Protein AF-0000000074981769 (afdb_homodimer)

pLDDT: mean 82.89, std 13.45, range [41.12, 97.31]

Radius of gyration: 30.4 Å; Cα contacts (8 Å, |Δi|>4): 456; chains: 2; bounding box: 85×114×93 Å

Structure (mmCIF, N/CA/C/O backbone):
data_AF-0000000074981769-model_v1
#
loop_
_entity.id
_entity.type
_entity.pdbx_description
1 polymer 'Uncharacterized protein'
#
loop_
_atom_site.group_PDB
_atom_site.id
_atom_site.type_symbol
_atom_site.label_atom_id
_atom_site.label_alt_id
_atom_site.label_comp_id
_atom_site.label_asym_id
_atom_site.label_entity_id
_atom_site.label_seq_id
_atom_site.pdbx_PDB_ins_code
_atom_site.Cartn_x
_atom_site.Cartn_y
_atom_site.Cartn_z
_atom_site.occupancy
_atom_site.B_iso_or_equiv
_atom_site.auth_seq_id
_atom_site.auth_comp_id
_atom_site.auth_asym_id
_atom_site.auth_atom_id
_atom_site.pdbx_PDB_model_num
ATOM 1 N N . MET A 1 1 ? 14.727 81.5 -10.477 1 41.56 1 MET A N 1
ATOM 2 C CA . MET A 1 1 ? 14.164 81.188 -9.156 1 41.56 1 MET A CA 1
ATOM 3 C C . MET A 1 1 ? 13.336 79.938 -9.188 1 41.56 1 MET A C 1
ATOM 5 O O . MET A 1 1 ? 12.242 79.875 -9.758 1 41.56 1 MET A O 1
ATOM 9 N N . ARG A 1 2 ? 13.992 78.688 -9.375 1 53.47 2 ARG A N 1
ATOM 10 C CA . ARG A 1 2 ? 13.453 77.375 -9.469 1 53.47 2 ARG A CA 1
ATOM 11 C C . ARG A 1 2 ? 12.758 76.938 -8.18 1 53.47 2 ARG A C 1
ATOM 13 O O . ARG A 1 2 ? 13.336 77.062 -7.094 1 53.47 2 ARG A O 1
ATOM 20 N N . SER A 1 3 ? 11.406 77.125 -8.102 1 52.72 3 SER A N 1
ATOM 21 C CA . SER A 1 3 ? 10.555 76.688 -7 1 52.72 3 SER A CA 1
ATOM 22 C C . SER A 1 3 ? 10.742 75.188 -6.707 1 52.72 3 SER A C 1
ATOM 24 O O . SER A 1 3 ? 10.703 74.375 -7.621 1 52.72 3 SER A O 1
ATOM 26 N N . PHE A 1 4 ? 11.523 74.875 -5.695 1 59.75 4 PHE A N 1
ATOM 27 C CA . PHE A 1 4 ? 11.742 73.5 -5.207 1 59.75 4 PHE A CA 1
ATOM 28 C C . PHE A 1 4 ? 10.414 72.875 -4.832 1 59.75 4 PHE A C 1
ATOM 30 O O . PHE A 1 4 ? 9.531 73.5 -4.277 1 59.75 4 PHE A O 1
ATOM 37 N N . PRO A 1 5 ? 10.016 71.75 -5.512 1 61.09 5 PRO A N 1
ATOM 38 C CA . PRO A 1 5 ? 8.75 71.062 -5.215 1 61.09 5 PRO A CA 1
ATOM 39 C C . PRO A 1 5 ? 8.586 70.75 -3.734 1 61.09 5 PRO A C 1
ATOM 41 O O . PRO A 1 5 ? 9.586 70.562 -3.029 1 61.09 5 PRO A O 1
ATOM 44 N N . THR A 1 6 ? 7.449 71.188 -3.059 1 62.38 6 THR A N 1
ATOM 45 C CA . THR A 1 6 ? 7.055 70.938 -1.675 1 62.38 6 THR A CA 1
ATOM 46 C C . THR A 1 6 ? 7.031 69.438 -1.379 1 62.38 6 THR A C 1
ATOM 48 O O . THR A 1 6 ? 6.547 68.625 -2.191 1 62.38 6 THR A O 1
ATOM 51 N N . PRO A 1 7 ? 7.82 68.938 -0.42 1 60.72 7 PRO A N 1
ATOM 52 C CA . PRO A 1 7 ? 7.848 67.5 -0.085 1 60.72 7 PRO A CA 1
ATOM 53 C C . PRO A 1 7 ? 6.461 66.938 0.215 1 60.72 7 PRO A C 1
ATOM 55 O O . PRO A 1 7 ? 5.629 67.625 0.818 1 60.72 7 PRO A O 1
ATOM 58 N N . MET A 1 8 ? 5.91 66.062 -0.538 1 59.25 8 MET A N 1
ATOM 59 C CA . MET A 1 8 ? 4.648 65.312 -0.305 1 59.25 8 MET A CA 1
ATOM 60 C C . MET A 1 8 ? 4.59 64.75 1.109 1 59.25 8 MET A C 1
ATOM 62 O O . MET A 1 8 ? 5.52 64.062 1.545 1 59.25 8 MET A O 1
ATOM 66 N N . ARG A 1 9 ? 3.857 65.375 2.021 1 56.09 9 ARG A N 1
ATOM 67 C CA . ARG A 1 9 ? 3.66 64.875 3.381 1 56.09 9 ARG A CA 1
ATOM 68 C C . ARG A 1 9 ? 3.039 63.5 3.369 1 56.09 9 ARG A C 1
ATOM 70 O O . ARG A 1 9 ? 2.029 63.281 2.701 1 56.09 9 ARG A O 1
ATOM 77 N N . HIS A 1 10 ? 3.812 62.438 3.52 1 60.47 10 HIS A N 1
ATOM 78 C CA . HIS A 1 10 ? 3.254 61.094 3.719 1 60.47 10 HIS A CA 1
ATOM 79 C C . HIS A 1 10 ? 2.168 61.125 4.789 1 60.47 10 HIS A C 1
ATOM 81 O O . HIS A 1 10 ? 2.344 61.719 5.852 1 60.47 10 HIS A O 1
ATOM 87 N N . PRO A 1 11 ? 0.96 61.062 4.34 1 60.03 11 PRO A N 1
ATOM 88 C CA . PRO A 1 11 ? -0.071 61.062 5.379 1 60.03 11 PRO A CA 1
ATOM 89 C C . PRO A 1 11 ? 0.299 60.188 6.574 1 60.03 11 PRO A C 1
ATOM 91 O O . PRO A 1 11 ? 0.682 59.031 6.398 1 60.03 11 PRO A O 1
ATOM 94 N N . SER A 1 12 ? 0.817 60.688 7.578 1 60.38 12 SER A N 1
ATOM 95 C CA . SER A 1 12 ? 1.103 59.969 8.828 1 60.38 12 SER A CA 1
ATOM 96 C C . SER A 1 12 ? -0.134 59.25 9.352 1 60.38 12 SER A C 1
ATOM 98 O O . SER A 1 12 ? -1.17 59.875 9.586 1 60.38 12 SER A O 1
ATOM 100 N N . LEU A 1 13 ? -0.351 58.125 9.047 1 68.44 13 LEU A N 1
ATOM 101 C CA . LEU A 1 13 ? -1.435 57.344 9.633 1 68.44 13 LEU A CA 1
ATOM 102 C C . LEU A 1 13 ? -1.438 57.469 11.148 1 68.44 13 LEU A C 1
ATOM 104 O O . LEU A 1 13 ? -0.421 57.219 11.805 1 68.44 13 LEU A O 1
ATOM 108 N N . SER A 1 14 ? -2.322 58.25 11.594 1 72.44 14 SER A N 1
ATOM 109 C CA . SER A 1 14 ? -2.467 58.438 13.039 1 72.44 14 SER A CA 1
ATOM 110 C C . SER A 1 14 ? -2.551 57.062 13.742 1 72.44 14 SER A C 1
ATOM 112 O O . SER A 1 14 ? -2.93 56.062 13.133 1 72.44 14 SER A O 1
ATOM 114 N N . ILE A 1 15 ? -2.064 56.938 14.844 1 73.19 15 ILE A N 1
ATOM 115 C CA . ILE A 1 15 ? -2.057 55.75 15.695 1 73.19 15 ILE A CA 1
ATOM 116 C C . ILE A 1 15 ? -3.465 55.156 15.781 1 73.19 15 ILE A C 1
ATOM 118 O O . ILE A 1 15 ? -3.637 53.938 15.773 1 73.19 15 ILE A O 1
ATOM 122 N N . THR A 1 16 ? -4.363 56.062 15.695 1 76.06 16 THR A N 1
ATOM 123 C CA . THR A 1 16 ? -5.758 55.625 15.75 1 76.06 16 THR A CA 1
ATOM 124 C C . THR A 1 16 ? -6.164 54.938 14.453 1 76.06 16 THR A C 1
ATOM 126 O O . THR A 1 16 ? -6.871 53.906 14.484 1 76.06 16 THR A O 1
ATOM 129 N N . ASN A 1 17 ? -5.656 55.438 13.367 1 78.88 17 ASN A N 1
ATOM 130 C CA . ASN A 1 17 ? -5.98 54.812 12.086 1 78.88 17 ASN A CA 1
ATOM 131 C C . ASN A 1 17 ? -5.285 53.469 11.93 1 78.88 17 ASN A C 1
ATOM 133 O O . ASN A 1 17 ? -5.879 52.5 11.414 1 78.88 17 ASN A O 1
ATOM 137 N N . LEU A 1 18 ? -4.168 53.469 12.469 1 79.75 18 LEU A N 1
ATOM 138 C CA . LEU A 1 18 ? -3.414 52.219 12.422 1 79.75 18 LEU A CA 1
ATOM 139 C C . LEU A 1 18 ? -4.07 51.156 13.289 1 79.75 18 LEU A C 1
ATOM 141 O O . LEU A 1 18 ? -4.168 49.969 12.891 1 79.75 18 LEU A O 1
ATOM 145 N N . SER A 1 19 ? -4.562 51.656 14.438 1 77.31 19 SER A N 1
ATOM 146 C CA . SER A 1 19 ? -5.25 50.75 15.344 1 77.31 19 SER A CA 1
ATOM 147 C C . SER A 1 19 ? -6.543 50.219 14.727 1 77.31 19 SER A C 1
ATOM 149 O O . SER A 1 19 ? -6.863 49.031 14.852 1 77.31 19 SER A O 1
ATOM 151 N N . LEU A 1 20 ? -7.148 51.062 13.984 1 77.12 20 LEU A N 1
ATOM 152 C CA . LEU A 1 20 ? -8.406 50.688 13.359 1 77.12 20 LEU A CA 1
ATOM 153 C C . LEU A 1 20 ? -8.164 49.688 12.227 1 77.12 20 LEU A C 1
ATOM 155 O O . LEU A 1 20 ? -8.938 48.75 12.055 1 77.12 20 LEU A O 1
ATOM 159 N N . ILE A 1 21 ? -7.098 49.844 11.562 1 80.81 21 ILE A N 1
ATOM 160 C CA . ILE A 1 21 ? -6.738 48.938 10.484 1 80.81 21 ILE A CA 1
ATOM 161 C C . ILE A 1 21 ? -6.395 47.562 11.062 1 80.81 21 ILE A C 1
ATOM 163 O O . ILE A 1 21 ? -6.824 46.531 10.531 1 80.81 21 ILE A O 1
ATOM 167 N N . PHE A 1 22 ? -5.758 47.594 12.203 1 77.12 22 PHE A N 1
ATOM 168 C CA . PHE A 1 22 ? -5.363 46.344 12.828 1 77.12 22 PHE A CA 1
ATOM 169 C C . PHE A 1 22 ? -6.582 45.594 13.359 1 77.12 22 PHE A C 1
ATOM 171 O O . PHE A 1 22 ? -6.664 44.375 13.25 1 77.12 22 PHE A O 1
ATOM 178 N N . VAL A 1 23 ? -7.516 46.344 13.883 1 73.69 23 VAL A N 1
ATOM 179 C CA . VAL A 1 23 ? -8.734 45.75 14.398 1 73.69 23 VAL A CA 1
ATOM 180 C C . VAL A 1 23 ? -9.562 45.156 13.25 1 73.69 23 VAL A C 1
ATOM 182 O O . VAL A 1 23 ? -10.094 44.062 13.352 1 73.69 23 VAL A O 1
ATOM 185 N N . CYS A 1 24 ? -9.578 45.875 12.117 1 82.06 24 CYS A N 1
ATOM 186 C CA . CYS A 1 24 ? -10.32 45.406 10.953 1 82.06 24 CYS A CA 1
ATOM 187 C C . CYS A 1 24 ? -9.672 44.156 10.344 1 82.06 24 CYS A C 1
ATOM 189 O O . CYS A 1 24 ? -10.359 43.219 9.969 1 82.06 24 CYS A O 1
ATOM 191 N N . LEU A 1 25 ? -8.406 44.156 10.344 1 81.62 25 LEU A N 1
ATOM 192 C CA . LEU A 1 25 ? -7.676 43 9.82 1 81.62 25 LEU A CA 1
ATOM 193 C C . LEU A 1 25 ? -7.855 41.781 10.719 1 81.62 25 LEU A C 1
ATOM 195 O O . LEU A 1 25 ? -8.039 40.688 10.227 1 81.62 25 LEU A O 1
ATOM 199 N N . SER A 1 26 ? -7.871 42.062 12.031 1 77.88 26 SER A N 1
ATOM 200 C CA . SER A 1 26 ? -8.094 40.969 12.984 1 77.88 26 SER A CA 1
ATOM 201 C C . SER A 1 26 ? -9.508 40.438 12.875 1 77.88 26 SER A C 1
ATOM 203 O O . SER A 1 26 ? -9.719 39.219 12.938 1 77.88 26 SER A O 1
ATOM 205 N N . LEU A 1 27 ? -10.438 41.312 12.656 1 77.19 27 LEU A N 1
ATOM 206 C CA . LEU A 1 27 ? -11.828 40.906 12.508 1 77.19 27 LEU A CA 1
ATOM 207 C C . LEU A 1 27 ? -12.023 40.156 11.203 1 77.19 27 LEU A C 1
ATOM 209 O O . LEU A 1 27 ? -12.719 39.125 11.18 1 77.19 27 LEU A O 1
ATOM 213 N N . ALA A 1 28 ? -11.359 40.594 10.18 1 84.06 28 ALA A N 1
ATOM 214 C CA . ALA A 1 28 ? -11.43 39.906 8.891 1 84.06 28 ALA A CA 1
ATOM 215 C C . ALA A 1 28 ? -10.82 38.5 8.977 1 84.06 28 ALA A C 1
ATOM 217 O O . ALA A 1 28 ? -11.383 37.562 8.438 1 84.06 28 ALA A O 1
ATOM 218 N N . LEU A 1 29 ? -9.766 38.406 9.688 1 81.06 29 LEU A N 1
ATOM 219 C CA . LEU A 1 29 ? -9.117 37.125 9.867 1 81.06 29 LEU A CA 1
ATOM 220 C C . LEU A 1 29 ? -9.992 36.188 10.688 1 81.06 29 LEU A C 1
ATOM 222 O O . LEU A 1 29 ? -10.094 35 10.375 1 81.06 29 LEU A O 1
ATOM 226 N N . LYS A 1 30 ? -10.633 36.812 11.711 1 77.38 30 LYS A N 1
ATOM 227 C CA . LYS A 1 30 ? -11.523 36 12.547 1 77.38 30 LYS A CA 1
ATOM 228 C C . LYS A 1 30 ? -12.742 35.531 11.758 1 77.38 30 LYS A C 1
ATOM 230 O O . LYS A 1 30 ? -13.148 34.375 11.875 1 77.38 30 LYS A O 1
ATOM 235 N N . VAL A 1 31 ? -13.289 36.312 10.875 1 81.75 31 VAL A N 1
ATOM 236 C CA . VAL A 1 31 ? -14.469 35.969 10.086 1 81.75 31 VAL A CA 1
ATOM 237 C C . VAL A 1 31 ? -14.086 34.969 9 1 81.75 31 VAL A C 1
ATOM 239 O O . VAL A 1 31 ? -14.773 33.969 8.805 1 81.75 31 VAL A O 1
ATOM 242 N N . ALA A 1 32 ? -12.992 35.188 8.406 1 82.31 32 ALA A N 1
ATOM 243 C CA . ALA A 1 32 ? -12.5 34.25 7.383 1 82.31 32 ALA A CA 1
ATOM 244 C C . ALA A 1 32 ? -12.164 32.906 7.992 1 82.31 32 ALA A C 1
ATOM 246 O O . ALA A 1 32 ? -12.469 31.859 7.402 1 82.31 32 ALA A O 1
ATOM 247 N N . GLY A 1 33 ? -11.594 32.906 9.133 1 78.75 33 GLY A N 1
ATOM 248 C CA . GLY A 1 33 ? -11.289 31.672 9.836 1 78.75 33 GLY A CA 1
ATOM 249 C C . GLY A 1 33 ? -12.531 30.891 10.211 1 78.75 33 GLY A C 1
ATOM 250 O O . GLY A 1 33 ? -12.578 29.672 10.023 1 78.75 33 GLY A O 1
ATOM 251 N N . THR A 1 34 ? -13.469 31.609 10.711 1 80.19 34 THR A N 1
ATOM 252 C CA . THR A 1 34 ? -14.719 30.953 11.086 1 80.19 34 THR A CA 1
ATOM 253 C C . THR A 1 34 ? -15.422 30.391 9.859 1 80.19 34 THR A C 1
ATOM 255 O O . THR A 1 34 ? -15.961 29.281 9.906 1 80.19 34 THR A O 1
ATOM 258 N N . TRP A 1 35 ? -15.43 31.062 8.75 1 82.56 35 TRP A N 1
ATOM 259 C CA . TRP A 1 35 ? -16.062 30.609 7.516 1 82.56 35 TRP 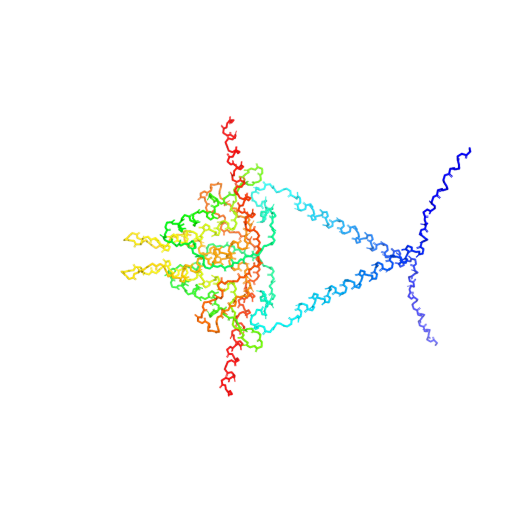A CA 1
ATOM 260 C C . TRP A 1 35 ? -15.328 29.391 6.957 1 82.56 35 TRP A C 1
ATOM 262 O O . TRP A 1 35 ? -15.961 28.422 6.512 1 82.56 35 TRP A O 1
ATOM 272 N N . TRP A 1 36 ? -14.07 29.422 7.035 1 79 36 TRP A N 1
ATOM 273 C CA . TRP A 1 36 ? -13.258 28.297 6.59 1 79 36 TRP A CA 1
ATOM 274 C C . TRP A 1 36 ? -13.531 27.062 7.438 1 79 36 TRP A C 1
ATOM 276 O O . TRP A 1 36 ? -13.703 25.969 6.906 1 79 36 TRP A O 1
ATOM 286 N N . ILE A 1 37 ? -13.609 27.25 8.688 1 76.5 37 ILE A N 1
ATOM 287 C CA . ILE A 1 37 ? -13.867 26.141 9.602 1 76.5 37 ILE A CA 1
ATOM 288 C C . ILE A 1 37 ? -15.281 25.594 9.359 1 76.5 37 ILE A C 1
ATOM 290 O O . ILE A 1 37 ? -15.484 24.391 9.32 1 76.5 37 ILE A O 1
ATOM 294 N N . LYS A 1 38 ? -16.172 26.469 9.18 1 74.88 38 LYS A N 1
ATOM 295 C CA . LYS A 1 38 ? -17.562 26.062 8.914 1 74.88 38 LYS A CA 1
ATOM 296 C C . LYS A 1 38 ? -17.656 25.281 7.609 1 74.88 38 LYS A C 1
ATOM 298 O O . LYS A 1 38 ? -18.359 24.266 7.539 1 74.88 38 LYS A O 1
ATOM 303 N N . ARG A 1 39 ? -17.016 25.719 6.668 1 73.69 39 ARG A N 1
ATOM 304 C CA . ARG A 1 39 ? -17.016 25.016 5.383 1 73.69 39 ARG A CA 1
ATOM 305 C C . ARG A 1 39 ? -16.375 23.641 5.508 1 73.69 39 ARG A C 1
ATOM 307 O O . ARG A 1 39 ? -16.875 22.672 4.945 1 73.69 39 ARG A O 1
ATOM 314 N N . GLN A 1 40 ? -15.344 23.672 6.207 1 73.31 40 GLN A N 1
ATOM 315 C CA . GLN A 1 40 ? -14.688 22.391 6.441 1 73.31 40 GLN A CA 1
ATOM 316 C C . GLN A 1 40 ? -15.586 21.438 7.227 1 73.31 40 GLN A C 1
ATOM 318 O O . GLN A 1 40 ? -15.688 20.25 6.902 1 73.31 40 GLN A O 1
ATOM 323 N N . LEU A 1 41 ? -16.156 22.047 8.156 1 72.25 41 LEU A N 1
ATOM 324 C CA . LEU A 1 41 ? -17.062 21.25 8.969 1 72.25 41 LEU A CA 1
ATOM 325 C C . LEU A 1 41 ? -18.266 20.797 8.156 1 72.25 41 LEU A C 1
ATOM 327 O O . LEU A 1 41 ? -18.719 19.656 8.297 1 72.25 41 LEU A O 1
ATOM 331 N N . ALA A 1 42 ? -18.734 21.641 7.344 1 72.12 42 ALA A N 1
ATOM 332 C CA . ALA A 1 42 ? -19.859 21.297 6.488 1 72.12 42 ALA A CA 1
ATOM 333 C C . ALA A 1 42 ? -19.5 20.172 5.516 1 72.12 42 ALA A C 1
ATOM 335 O O . ALA A 1 42 ? -20.297 19.266 5.281 1 72.12 42 ALA A O 1
ATOM 336 N N . GLU A 1 43 ? -18.406 20.312 4.977 1 70.69 43 GLU A N 1
ATOM 337 C CA . GLU A 1 43 ? -17.922 19.281 4.059 1 70.69 43 GLU A CA 1
ATOM 338 C C . GLU A 1 43 ? -17.766 17.938 4.773 1 70.69 43 GLU A C 1
ATOM 340 O O . GLU A 1 43 ? -18.062 16.891 4.207 1 70.69 43 GLU A O 1
ATOM 345 N N . LEU A 1 44 ? -17.297 18.172 5.973 1 68.88 44 LEU A N 1
ATOM 346 C CA . LEU A 1 44 ? -17.094 16.984 6.781 1 68.88 44 LEU A CA 1
ATOM 347 C C . LEU A 1 44 ? -18.422 16.359 7.176 1 68.88 44 LEU A C 1
ATOM 349 O O . LEU A 1 44 ? -18.531 15.133 7.309 1 68.88 44 LEU A O 1
ATOM 353 N N . THR A 1 45 ? -19.312 17.25 7.258 1 67.88 45 THR A N 1
ATOM 354 C CA . THR A 1 45 ? -20.609 16.781 7.738 1 67.88 45 THR A CA 1
ATOM 355 C C . THR A 1 45 ? -21.547 16.516 6.57 1 67.88 45 THR A C 1
ATOM 357 O O . THR A 1 45 ? -22.719 16.172 6.777 1 67.88 45 THR A O 1
ATOM 360 N N . ARG A 1 46 ? -21.031 16.797 5.406 1 73.12 46 ARG A N 1
ATOM 361 C CA . ARG A 1 46 ? -21.906 16.562 4.258 1 73.12 46 ARG A CA 1
ATOM 362 C C . ARG A 1 46 ? -22.344 15.109 4.188 1 73.12 46 ARG A C 1
ATOM 364 O O . ARG A 1 46 ? -21.5 14.203 4.277 1 73.12 46 ARG A O 1
ATOM 371 N N . GLU A 1 47 ? -23.562 14.875 4.273 1 82.62 47 GLU A N 1
ATOM 372 C CA . GLU A 1 47 ? -24.141 13.539 4.16 1 82.62 47 GLU A CA 1
ATOM 373 C C . GLU A 1 47 ? -24.188 13.086 2.705 1 82.62 47 GLU A C 1
ATOM 375 O O . GLU A 1 47 ? -24.734 13.781 1.846 1 82.62 47 GLU A O 1
ATOM 380 N N . HIS A 1 48 ? -23.406 12.078 2.314 1 88.44 48 HIS A N 1
ATOM 381 C CA . HIS A 1 48 ? -23.406 11.508 0.973 1 88.44 48 HIS A CA 1
ATOM 382 C C . HIS A 1 48 ? -24.625 10.609 0.754 1 88.44 48 HIS A C 1
ATOM 384 O O . HIS A 1 48 ? -25.062 9.914 1.675 1 88.44 48 HIS A O 1
ATOM 390 N N . SER A 1 49 ? -25.188 10.672 -0.488 1 89.81 49 SER A N 1
ATOM 391 C CA . SER A 1 49 ? -26.328 9.836 -0.822 1 89.81 49 SER A CA 1
ATOM 392 C C . SER A 1 49 ? -25.906 8.406 -1.145 1 89.81 49 SER A C 1
ATOM 394 O O . SER A 1 49 ? -26.734 7.488 -1.129 1 89.81 49 SER A O 1
ATOM 396 N N . TYR A 1 50 ? -24.594 8.211 -1.526 1 90.06 50 TYR A N 1
ATOM 397 C CA . TYR A 1 50 ? -24.016 6.938 -1.94 1 90.06 50 TYR A CA 1
ATOM 398 C C . TYR A 1 50 ? -24.719 6.402 -3.186 1 90.06 50 TYR A C 1
ATOM 400 O O . TYR A 1 50 ? -24.922 5.195 -3.318 1 90.06 50 TYR A O 1
ATOM 408 N N . ILE A 1 51 ? -25.234 7.312 -3.943 1 83.88 51 ILE A N 1
ATOM 409 C CA . ILE A 1 51 ? -25.781 6.984 -5.25 1 83.88 51 ILE A CA 1
ATOM 410 C C . ILE A 1 51 ? -24.875 7.52 -6.352 1 83.88 51 ILE A C 1
ATOM 412 O O . ILE A 1 51 ? -24.438 8.672 -6.297 1 83.88 51 ILE A O 1
ATOM 416 N N . GLY A 1 52 ? -24.578 6.613 -7.266 1 80.81 52 GLY A N 1
ATOM 417 C CA . GLY A 1 52 ? -23.672 7.031 -8.32 1 80.81 52 GLY A CA 1
ATOM 418 C C . GLY A 1 52 ? -22.297 7.387 -7.801 1 80.81 52 GLY A C 1
ATOM 419 O O . GLY A 1 52 ? -21.672 6.605 -7.074 1 80.81 52 GLY A O 1
ATOM 420 N N . ASN A 1 53 ? -21.938 8.625 -8.078 1 82.44 53 ASN A N 1
ATOM 421 C CA . ASN A 1 53 ? -20.594 9.039 -7.719 1 82.44 53 ASN A CA 1
ATOM 422 C C . ASN A 1 53 ? -20.594 9.891 -6.449 1 82.44 53 ASN A C 1
ATOM 424 O O . ASN A 1 53 ? -19.547 10.43 -6.062 1 82.44 53 ASN A O 1
ATOM 428 N N . ASP A 1 54 ? -21.734 9.891 -5.855 1 87.88 54 ASP A N 1
ATOM 429 C CA . ASP A 1 54 ? -21.828 10.695 -4.645 1 87.88 54 ASP A CA 1
ATOM 430 C C . ASP A 1 54 ? -21.5 9.875 -3.402 1 87.88 54 ASP A C 1
ATOM 432 O O . ASP A 1 54 ? -22.391 9.5 -2.643 1 87.88 54 ASP A O 1
ATOM 436 N N . TYR A 1 55 ? -20.359 9.562 -3.129 1 89.31 55 TYR A N 1
ATOM 437 C CA . TYR A 1 55 ? -19.844 8.898 -1.94 1 89.31 55 TYR A CA 1
ATOM 438 C C . TYR A 1 55 ? -18.406 9.344 -1.655 1 89.31 55 TYR A C 1
ATOM 440 O O . TYR A 1 55 ? -17.719 9.828 -2.551 1 89.31 55 TYR A O 1
ATOM 448 N N . PRO A 1 56 ? -18 9.297 -0.466 1 88.69 56 PRO A N 1
ATOM 449 C CA . PRO A 1 56 ? -16.625 9.719 -0.169 1 88.69 56 PRO A CA 1
ATOM 450 C C . PRO A 1 56 ? -15.578 8.789 -0.768 1 88.69 56 PRO A C 1
ATOM 452 O O . PRO A 1 56 ? -15.82 7.586 -0.903 1 88.69 56 PRO A O 1
ATOM 455 N N . GLU A 1 57 ? -14.422 9.242 -1.065 1 85.5 57 GLU A N 1
ATOM 456 C CA . GLU A 1 57 ? -13.336 8.445 -1.621 1 85.5 57 GLU A CA 1
ATOM 457 C C . GLU A 1 57 ? -12.852 7.395 -0.62 1 85.5 57 GLU A C 1
ATOM 459 O O . GLU A 1 57 ? -12.57 6.254 -0.994 1 85.5 57 GLU A O 1
ATOM 464 N N . VAL A 1 58 ? -12.867 7.918 0.639 1 90.25 58 VAL A N 1
ATOM 465 C CA . VAL A 1 58 ? -12.391 7.027 1.691 1 90.25 58 VAL A CA 1
ATOM 466 C C . VAL A 1 58 ? -13.508 6.781 2.705 1 90.25 58 VAL A C 1
ATOM 468 O O . VAL A 1 58 ? -14.305 7.68 2.992 1 90.25 58 VAL A O 1
ATOM 471 N N . TRP A 1 59 ? -13.539 5.531 3.213 1 92.75 59 TRP A N 1
ATOM 472 C CA . TRP A 1 59 ? -14.508 5.172 4.242 1 92.75 59 TRP A CA 1
ATOM 473 C C . TRP A 1 59 ? -14.289 5.996 5.508 1 92.75 59 TRP A C 1
ATOM 475 O O . TRP A 1 59 ? -13.172 6.09 6.012 1 92.75 59 TRP A O 1
ATOM 485 N N . PRO A 1 60 ? -15.367 6.695 5.961 1 90.56 60 PRO A N 1
ATOM 486 C CA . PRO A 1 60 ? -15.195 7.594 7.105 1 90.56 60 PRO A CA 1
ATOM 487 C C . PRO A 1 60 ? -15.086 6.84 8.43 1 90.56 60 PRO A C 1
ATOM 489 O O . PRO A 1 60 ? -15.977 6.938 9.281 1 90.56 60 PRO A O 1
ATOM 492 N N . ILE A 1 61 ? -14.031 6.141 8.617 1 93 61 ILE A N 1
ATOM 493 C CA . ILE A 1 61 ? -13.719 5.449 9.867 1 93 61 ILE A CA 1
ATOM 494 C C . ILE A 1 61 ? -12.43 6.004 10.461 1 93 61 ILE A C 1
ATOM 496 O O . ILE A 1 61 ? -11.609 6.582 9.742 1 93 61 ILE A O 1
ATOM 500 N N . GLU A 1 62 ? -12.344 5.848 11.742 1 91.25 62 GLU A N 1
ATOM 501 C CA . GLU A 1 62 ? -11.148 6.32 12.43 1 91.25 62 GLU A CA 1
ATOM 502 C C . GLU A 1 62 ? -10.102 5.215 12.531 1 91.25 62 GLU A C 1
ATOM 504 O O . GLU A 1 62 ? -10.438 4.062 12.812 1 91.25 62 GLU A O 1
ATOM 509 N N . ARG A 1 63 ? -8.883 5.613 12.219 1 93.81 63 ARG A N 1
ATOM 510 C CA . ARG A 1 63 ? -7.738 4.723 12.383 1 93.81 63 ARG A CA 1
ATOM 511 C C . ARG A 1 63 ? -6.594 5.43 13.102 1 93.81 63 ARG A C 1
ATOM 513 O O . ARG A 1 63 ? -6.301 6.594 12.812 1 93.81 63 ARG A O 1
ATOM 520 N N . LYS A 1 64 ? -5.938 4.77 14.031 1 94.31 64 LYS A N 1
ATOM 521 C CA . LYS A 1 64 ? -4.816 5.336 14.773 1 94.31 64 LYS A CA 1
ATOM 522 C C . LYS A 1 64 ? -3.486 4.805 14.25 1 94.31 64 LYS A C 1
ATOM 524 O O . LYS A 1 64 ? -3.438 3.74 13.633 1 94.31 64 LYS A O 1
ATOM 529 N N . PRO A 1 65 ? -2.432 5.625 14.445 1 93.31 65 PRO A N 1
ATOM 530 C CA . PRO A 1 65 ? -1.114 5.062 14.141 1 93.31 65 PRO A CA 1
ATOM 531 C C . PRO A 1 65 ? -0.739 3.9 15.055 1 93.31 65 PRO A C 1
ATOM 533 O O . PRO A 1 65 ? -1.068 3.912 16.25 1 93.31 65 PRO A O 1
ATOM 536 N N . VAL A 1 66 ? -0.13 2.947 14.492 1 94 66 VAL A N 1
ATOM 537 C CA . VAL A 1 66 ? 0.336 1.796 15.258 1 94 66 VAL A CA 1
ATOM 538 C C . VAL A 1 66 ? 1.708 1.358 14.75 1 94 66 VAL A C 1
ATOM 540 O O . VAL A 1 66 ? 2.086 1.671 13.617 1 94 66 VAL A O 1
ATOM 543 N N . LEU A 1 67 ? 2.469 0.696 15.609 1 90.25 67 LEU A N 1
ATOM 544 C CA . LEU A 1 67 ? 3.727 0.083 15.195 1 90.25 67 LEU A CA 1
ATOM 545 C C . LEU A 1 67 ? 3.537 -1.402 14.906 1 90.25 67 LEU A C 1
ATOM 547 O O . LEU A 1 67 ? 2.854 -2.104 15.656 1 90.25 67 LEU A O 1
ATOM 551 N N . MET A 1 68 ? 4.02 -1.797 13.766 1 88.62 68 MET A N 1
ATOM 552 C CA . MET A 1 68 ? 3.938 -3.205 13.391 1 88.62 68 MET A CA 1
ATOM 553 C C . MET A 1 68 ? 5.32 -3.768 13.078 1 88.62 68 MET A C 1
ATOM 555 O O . MET A 1 68 ? 6.129 -3.111 12.414 1 88.62 68 MET A O 1
ATOM 559 N N . THR A 1 69 ? 5.617 -4.973 13.602 1 83.31 69 THR A N 1
ATOM 560 C CA . THR A 1 69 ? 6.852 -5.68 13.281 1 83.31 69 THR A CA 1
ATOM 561 C C . THR A 1 69 ? 6.637 -6.633 12.102 1 83.31 69 THR A C 1
ATOM 563 O O . THR A 1 69 ? 5.68 -7.406 12.094 1 83.31 69 THR A O 1
ATOM 566 N N . PHE A 1 70 ? 7.465 -6.426 11.133 1 81.69 70 PHE A N 1
ATOM 567 C CA . PHE A 1 70 ? 7.418 -7.336 9.992 1 81.69 70 PHE A CA 1
ATOM 568 C C . PHE A 1 70 ? 8.258 -8.578 10.258 1 81.69 70 PHE A C 1
ATOM 570 O O . PHE A 1 70 ? 9.344 -8.492 10.828 1 81.69 70 PHE A O 1
ATOM 577 N N . ASP A 1 71 ? 7.641 -9.773 10.109 1 73.69 71 ASP A N 1
ATOM 578 C CA . ASP A 1 71 ? 8.391 -11 10.328 1 73.69 71 ASP A CA 1
ATOM 579 C C . ASP A 1 71 ? 8.023 -12.062 9.297 1 73.69 71 ASP A C 1
ATOM 581 O O . ASP A 1 71 ? 7.039 -11.914 8.57 1 73.69 71 ASP A O 1
ATOM 585 N N . ASN A 1 72 ? 9.031 -12.906 9.039 1 65.94 72 ASN A N 1
ATOM 586 C CA . ASN A 1 72 ? 8.734 -14.102 8.25 1 65.94 72 ASN A CA 1
ATOM 587 C C . ASN A 1 72 ? 7.977 -15.133 9.07 1 65.94 72 ASN A C 1
ATOM 589 O O . ASN A 1 72 ? 8.578 -15.906 9.828 1 65.94 72 ASN A O 1
ATOM 593 N N . PRO A 1 73 ? 6.715 -15.039 8.852 1 62.81 73 PRO A N 1
ATOM 594 C CA . PRO A 1 73 ? 5.93 -15.797 9.828 1 62.81 73 PRO A CA 1
ATOM 595 C C . PRO A 1 73 ? 5.98 -17.297 9.578 1 62.81 73 PRO A C 1
ATOM 597 O O . PRO A 1 73 ? 6.148 -17.734 8.43 1 62.81 73 PRO A O 1
ATOM 600 N N . LYS A 1 74 ? 6.113 -18.047 10.625 1 73.44 74 LYS A N 1
ATOM 601 C CA . LYS A 1 74 ? 5.742 -19.453 10.602 1 73.44 74 LYS A CA 1
ATOM 602 C C . LYS A 1 74 ? 4.32 -19.641 10.086 1 73.44 74 LYS A C 1
ATOM 604 O O . LYS A 1 74 ? 3.949 -20.734 9.648 1 73.44 74 LYS A O 1
ATOM 609 N N . HIS A 1 75 ? 3.682 -18.547 9.883 1 83.25 75 HIS A N 1
ATOM 610 C CA . HIS A 1 75 ? 2.285 -18.547 9.469 1 83.25 75 HIS A CA 1
ATOM 611 C C . HIS A 1 75 ? 2.148 -18.203 7.988 1 83.25 75 HIS A C 1
ATOM 613 O O . HIS A 1 75 ? 3.121 -17.781 7.355 1 83.25 75 HIS A O 1
ATOM 619 N N . PHE A 1 76 ? 0.954 -18.578 7.469 1 88.75 76 PHE A N 1
ATOM 620 C CA . PHE A 1 76 ? 0.584 -18.266 6.098 1 88.75 76 PHE A CA 1
ATOM 621 C C . PHE A 1 76 ? 1.435 -19.047 5.109 1 88.75 76 PHE A C 1
ATOM 623 O O . PHE A 1 76 ? 1.994 -18.484 4.168 1 88.75 76 PHE A O 1
ATOM 630 N N . ARG A 1 77 ? 1.564 -20.281 5.406 1 87.38 77 ARG A N 1
ATOM 631 C CA . ARG A 1 77 ? 2.137 -21.188 4.418 1 87.38 77 ARG A CA 1
ATOM 632 C C . ARG A 1 77 ? 1.26 -21.266 3.174 1 87.38 77 ARG A C 1
ATOM 634 O O . ARG A 1 77 ? 0.054 -21.016 3.24 1 87.38 77 ARG A O 1
ATOM 641 N N . LEU A 1 78 ? 1.849 -21.656 2.084 1 89.44 78 LEU A N 1
ATOM 642 C CA . LEU A 1 78 ? 1.136 -21.516 0.82 1 89.44 78 LEU A CA 1
ATOM 643 C C . LEU A 1 78 ? 0.267 -22.734 0.539 1 89.44 78 LEU A C 1
ATOM 645 O O . LEU A 1 78 ? -0.842 -22.594 0.017 1 89.44 78 LEU A O 1
ATOM 649 N N . ASP A 1 79 ? 0.699 -23.859 0.897 1 88.12 79 ASP A N 1
ATOM 650 C CA . ASP A 1 79 ? 0.067 -25.062 0.342 1 88.12 79 ASP A CA 1
ATOM 651 C C . ASP A 1 79 ? -0.386 -26 1.451 1 88.12 79 ASP A C 1
ATOM 653 O O . ASP A 1 79 ? -0.984 -27.047 1.178 1 88.12 79 ASP A O 1
ATOM 657 N N . LYS A 1 80 ? -0.071 -25.672 2.678 1 88.88 80 LYS A N 1
ATOM 658 C CA . LYS A 1 80 ? -0.483 -26.5 3.797 1 88.88 80 LYS A CA 1
ATOM 659 C C . LYS A 1 80 ? -1.864 -26.109 4.305 1 88.88 80 LYS A C 1
ATOM 661 O O . LYS A 1 80 ? -2.281 -24.953 4.148 1 88.88 80 LYS A O 1
ATOM 666 N N . GLU A 1 81 ? -2.514 -26.969 4.902 1 91.06 81 GLU A N 1
ATOM 667 C CA . GLU A 1 81 ? -3.891 -26.766 5.344 1 91.06 81 GLU A CA 1
ATOM 668 C C . GLU A 1 81 ? -4 -25.578 6.281 1 91.06 81 GLU A C 1
ATOM 670 O O . GLU A 1 81 ? -4.918 -24.766 6.148 1 91.06 81 GLU A O 1
ATOM 675 N N . ASP A 1 82 ? -3.199 -25.531 7.203 1 89.75 82 ASP A N 1
ATOM 676 C CA . ASP A 1 82 ? -3.252 -24.422 8.148 1 89.75 82 ASP A CA 1
ATOM 677 C C . ASP A 1 82 ? -3.047 -23.078 7.441 1 89.75 82 ASP A C 1
ATOM 679 O O . ASP A 1 82 ? -3.75 -22.109 7.723 1 89.75 82 ASP A O 1
ATOM 683 N N . GLY A 1 83 ? -2.113 -23.031 6.535 1 89.62 83 GLY A N 1
ATOM 684 C CA . GLY A 1 83 ? -1.884 -21.812 5.766 1 89.62 83 GLY A CA 1
ATOM 685 C C . GLY A 1 83 ? -3.07 -21.422 4.906 1 89.62 83 GLY A C 1
ATOM 686 O O . GLY A 1 83 ? -3.434 -20.25 4.844 1 89.62 83 GLY A O 1
ATOM 687 N N . ILE A 1 84 ? -3.648 -22.406 4.273 1 91 84 ILE A N 1
ATOM 688 C CA . ILE A 1 84 ? -4.82 -22.172 3.436 1 91 84 ILE A CA 1
ATOM 689 C C . ILE A 1 84 ? -5.938 -21.562 4.273 1 91 84 ILE A C 1
ATOM 691 O O . ILE A 1 84 ? -6.594 -20.609 3.84 1 91 84 ILE A O 1
ATOM 695 N N . ALA A 1 85 ? -6.102 -22.078 5.41 1 91.62 85 ALA A N 1
ATOM 696 C CA . ALA A 1 85 ? -7.129 -21.562 6.309 1 91.62 85 ALA A CA 1
ATOM 697 C C . ALA A 1 85 ? -6.816 -20.125 6.734 1 91.62 85 ALA A C 1
ATOM 699 O O . ALA A 1 85 ? -7.715 -19.297 6.84 1 91.62 85 ALA A O 1
ATOM 700 N N . GLU A 1 86 ? -5.566 -19.859 7.023 1 91.31 86 GLU A N 1
ATOM 701 C CA . GLU A 1 86 ? -5.152 -18.516 7.418 1 91.31 86 GLU A CA 1
ATOM 702 C C . GLU A 1 86 ? -5.41 -17.516 6.305 1 91.31 86 GLU A C 1
ATOM 704 O O . GLU A 1 86 ? -5.938 -16.422 6.551 1 91.31 86 GLU A O 1
ATOM 709 N N . TRP A 1 87 ? -5.035 -17.891 5.105 1 92.25 87 TRP A N 1
ATOM 710 C CA . TRP A 1 87 ? -5.246 -17 3.965 1 92.25 87 TRP A CA 1
ATOM 711 C C . TRP A 1 87 ? -6.734 -16.781 3.719 1 92.25 87 TRP A C 1
ATOM 713 O O . TRP A 1 87 ? -7.16 -15.664 3.424 1 92.25 87 TRP A O 1
ATOM 723 N N . ALA A 1 88 ? -7.535 -17.766 3.883 1 88.75 88 ALA A N 1
ATOM 724 C CA . ALA A 1 88 ? -8.977 -17.672 3.68 1 88.75 88 ALA A CA 1
ATOM 725 C C . ALA A 1 88 ? -9.617 -16.75 4.707 1 88.75 88 ALA A C 1
ATOM 727 O O . ALA A 1 88 ? -10.625 -16.094 4.422 1 88.75 88 ALA A O 1
ATOM 728 N N . ALA A 1 89 ? -9 -16.625 5.828 1 88.69 89 ALA A N 1
ATOM 729 C CA . ALA A 1 89 ? -9.57 -15.867 6.938 1 88.69 89 ALA A CA 1
ATOM 730 C C . ALA A 1 89 ? -9.102 -14.422 6.914 1 88.69 89 ALA A C 1
ATOM 732 O O . ALA A 1 89 ? -9.508 -13.609 7.746 1 88.69 89 ALA A O 1
ATOM 733 N N . ILE A 1 90 ? -8.312 -14.031 6.012 1 88.44 90 ILE A N 1
ATOM 734 C CA . ILE A 1 90 ? -7.648 -12.734 6.023 1 88.44 90 ILE A CA 1
ATOM 735 C C . ILE A 1 90 ? -8.672 -11.633 5.75 1 88.44 90 ILE A C 1
ATOM 737 O O . ILE A 1 90 ? -8.445 -10.469 6.098 1 88.44 90 ILE A O 1
ATOM 741 N N . SER A 1 91 ? -9.75 -11.984 5.051 1 88 91 SER A N 1
ATOM 742 C CA . SER A 1 91 ? -10.836 -11.047 4.797 1 88 91 SER A CA 1
ATOM 743 C C . SER A 1 91 ? -12.148 -11.555 5.383 1 88 91 SER A C 1
ATOM 745 O O . SER A 1 91 ? -12.461 -12.742 5.293 1 88 91 SER A O 1
ATOM 747 N N . PRO A 1 92 ? -12.852 -10.609 5.969 1 89.5 92 PRO A N 1
ATOM 748 C CA . PRO A 1 92 ? -14.18 -11.031 6.426 1 89.5 92 PRO A CA 1
ATOM 749 C C . PRO A 1 92 ? -15.141 -11.305 5.273 1 89.5 92 PRO A C 1
ATOM 751 O O . PRO A 1 92 ? -15.43 -10.406 4.48 1 89.5 92 PRO A O 1
ATOM 754 N N . GLN A 1 93 ? -15.625 -12.562 5.207 1 88.06 93 GLN A N 1
ATOM 755 C CA . GLN A 1 93 ? -16.594 -12.961 4.195 1 88.06 93 GLN A CA 1
ATOM 756 C C . GLN A 1 93 ? -16.172 -12.516 2.805 1 88.06 93 GLN A C 1
ATOM 758 O O . GLN A 1 93 ? -15.086 -12.875 2.338 1 88.06 93 GLN A O 1
ATOM 763 N N . ASN A 1 94 ? -16.969 -11.594 2.164 1 86.25 94 ASN A N 1
ATOM 764 C CA . ASN A 1 94 ? -16.672 -11.211 0.791 1 86.25 94 ASN A CA 1
ATOM 765 C C . ASN A 1 94 ? -15.953 -9.859 0.732 1 86.25 94 ASN A C 1
ATOM 767 O O . ASN A 1 94 ? -15.617 -9.383 -0.35 1 86.25 94 ASN A O 1
ATOM 771 N N . GLY A 1 95 ? -15.703 -9.219 1.95 1 88.25 95 GLY A N 1
ATOM 772 C CA . GLY A 1 95 ? -14.969 -7.961 2.023 1 88.25 95 GLY A CA 1
ATOM 773 C C . GLY A 1 95 ? -15.789 -6.766 1.562 1 88.25 95 GLY A C 1
ATOM 774 O O . GLY A 1 95 ? -15.25 -5.68 1.359 1 88.25 95 GLY A O 1
ATOM 775 N N . VAL A 1 96 ? -17.094 -6.984 1.32 1 92.62 96 VAL A N 1
ATOM 776 C CA . VAL A 1 96 ? -17.969 -5.941 0.796 1 92.62 96 VAL A CA 1
ATOM 777 C C . VAL A 1 96 ? -18.688 -5.25 1.947 1 92.62 96 VAL A C 1
ATOM 779 O O . VAL A 1 96 ? -19.156 -5.91 2.879 1 92.62 96 VAL A O 1
ATOM 782 N N . VAL A 1 97 ? -18.75 -3.963 1.885 1 95.12 97 VAL A N 1
ATOM 783 C CA . VAL A 1 97 ? -19.547 -3.184 2.83 1 95.12 97 VAL A CA 1
ATOM 784 C C . VAL A 1 97 ? -20.75 -2.578 2.119 1 95.12 97 VAL A C 1
ATOM 786 O O . VAL A 1 97 ? -20.734 -2.389 0.9 1 95.12 97 VAL A O 1
ATOM 789 N N . HIS A 1 98 ? -21.734 -2.371 2.898 1 94.94 98 HIS A N 1
ATOM 790 C CA . HIS A 1 98 ? -22.969 -1.774 2.406 1 94.94 98 HIS A CA 1
ATOM 791 C C . HIS A 1 98 ? -23.25 -0.443 3.096 1 94.94 98 HIS A C 1
ATOM 793 O O . HIS A 1 98 ? -23.547 -0.409 4.289 1 94.94 98 HIS A O 1
ATOM 799 N N . LEU A 1 99 ? -23.219 0.646 2.297 1 94.38 99 LEU A N 1
ATOM 800 C CA . LEU A 1 99 ? -23.203 1.978 2.891 1 94.38 99 LEU A CA 1
ATOM 801 C C . LEU A 1 99 ? -24.359 2.826 2.357 1 94.38 99 LEU A C 1
ATOM 803 O O . LEU A 1 99 ? -24.875 2.57 1.265 1 94.38 99 LEU A O 1
ATOM 807 N N . GLY A 1 100 ? -24.656 3.871 3.188 1 92.12 100 GLY A N 1
ATOM 808 C CA . GLY A 1 100 ? -25.672 4.828 2.793 1 92.12 100 GLY A CA 1
ATOM 809 C C . GLY A 1 100 ? -27.094 4.328 3.037 1 92.12 100 GLY A C 1
ATOM 810 O O . GLY A 1 100 ? -27.281 3.211 3.52 1 92.12 100 GLY A O 1
ATOM 811 N N . PRO A 1 101 ? -28.047 5.207 2.65 1 91.38 101 PRO A N 1
ATOM 812 C CA . PRO A 1 101 ? -29.453 4.875 2.895 1 91.38 101 PRO A CA 1
ATOM 813 C C . PRO A 1 101 ? -29.922 3.672 2.086 1 91.38 101 PRO A C 1
ATOM 815 O O . PRO A 1 101 ? -30.844 2.959 2.51 1 91.38 101 PRO A O 1
ATOM 818 N N . HIS A 1 102 ? -29.328 3.395 0.971 1 90.56 102 HIS A N 1
ATOM 819 C CA . HIS A 1 102 ? -29.766 2.318 0.09 1 90.56 102 HIS A CA 1
ATOM 820 C C . HIS A 1 102 ? -28.844 1.106 0.204 1 90.56 102 HIS A C 1
ATOM 822 O O . HIS A 1 102 ? -28.922 0.181 -0.607 1 90.56 102 HIS A O 1
ATOM 828 N N . ARG A 1 103 ? -27.922 1.141 1.064 1 93.06 103 ARG A N 1
ATOM 829 C CA . ARG A 1 103 ? -27.016 0.025 1.329 1 93.06 103 ARG A CA 1
ATOM 830 C C . ARG A 1 103 ? -26.25 -0.378 0.069 1 93.06 103 ARG A C 1
ATOM 832 O O . ARG A 1 103 ? -26.203 -1.559 -0.281 1 93.06 103 ARG A O 1
ATOM 839 N N . GLN A 1 104 ? -25.719 0.655 -0.515 1 92.25 104 GLN A N 1
ATOM 840 C CA . GLN A 1 104 ? -24.953 0.424 -1.729 1 92.25 104 GLN A CA 1
ATOM 841 C C . GLN A 1 104 ? -23.672 -0.354 -1.426 1 92.25 104 GLN A C 1
ATOM 843 O O . GLN A 1 104 ? -22.984 -0.063 -0.448 1 92.25 104 GLN A O 1
ATOM 848 N N . PRO A 1 105 ? -23.375 -1.387 -2.277 1 92.31 105 PRO A N 1
ATOM 849 C CA . PRO A 1 105 ? -22.188 -2.199 -2.021 1 92.31 105 PRO A CA 1
ATOM 850 C C . PRO A 1 105 ? -20.891 -1.518 -2.475 1 92.31 105 PRO A C 1
ATOM 852 O O . PRO A 1 105 ? -20.859 -0.876 -3.527 1 92.31 105 PRO A O 1
ATOM 855 N N . TYR A 1 106 ? -19.844 -1.607 -1.608 1 92.19 106 TYR A N 1
ATOM 856 C CA . TYR A 1 106 ? -18.484 -1.165 -1.921 1 92.19 106 TYR A CA 1
ATOM 857 C C . TYR A 1 106 ? -17.453 -2.189 -1.456 1 92.19 106 TYR A C 1
ATOM 859 O O . TYR A 1 106 ? -17.656 -2.869 -0.447 1 92.19 106 TYR A O 1
ATOM 867 N N . THR A 1 107 ? -16.469 -2.287 -2.217 1 92.31 107 THR A N 1
ATOM 868 C CA . THR A 1 107 ? -15.305 -2.975 -1.665 1 92.31 107 THR A CA 1
ATOM 869 C C . THR A 1 107 ? -14.336 -1.979 -1.024 1 92.31 107 THR A C 1
ATOM 871 O O . THR A 1 107 ? -14.258 -0.823 -1.445 1 92.31 107 THR A O 1
ATOM 874 N N . VAL A 1 108 ? -13.695 -2.434 -0.015 1 93.38 108 VAL A N 1
ATOM 875 C CA . VAL A 1 108 ? -12.641 -1.649 0.623 1 93.38 108 VAL A CA 1
ATOM 876 C C . VAL A 1 108 ? -11.273 -2.074 0.08 1 93.38 108 VAL A C 1
ATOM 878 O O . VAL A 1 108 ? -10.977 -3.268 0.008 1 93.38 108 VAL A O 1
ATOM 881 N N . ALA A 1 109 ? -10.453 -1.157 -0.202 1 93.5 109 ALA A N 1
ATOM 882 C CA . ALA A 1 109 ? -9.219 -1.408 -0.946 1 93.5 109 ALA A CA 1
ATOM 883 C C . ALA A 1 109 ? -8.344 -2.426 -0.225 1 93.5 109 ALA A C 1
ATOM 885 O O . ALA A 1 109 ? -7.77 -3.318 -0.855 1 93.5 109 ALA A O 1
ATOM 886 N N . MET A 1 110 ? -8.148 -2.311 1.055 1 96.06 110 MET A N 1
ATOM 887 C CA . MET A 1 110 ? -7.332 -3.266 1.795 1 96.06 110 MET A CA 1
ATOM 888 C C . MET A 1 110 ? -7.852 -4.688 1.611 1 96.06 110 MET A C 1
ATOM 890 O O . MET A 1 110 ? -7.074 -5.609 1.354 1 96.06 110 MET A O 1
ATOM 894 N N . LEU A 1 111 ? -9.133 -4.844 1.756 1 95.75 111 LEU A N 1
ATOM 895 C CA . LEU A 1 111 ? -9.727 -6.172 1.643 1 95.75 111 LEU A CA 1
ATOM 896 C C . LEU A 1 111 ? -9.641 -6.684 0.208 1 95.75 111 LEU A C 1
ATOM 898 O O . LEU A 1 111 ? -9.43 -7.875 -0.018 1 95.75 111 LEU A O 1
ATOM 902 N N . HIS A 1 112 ? -9.906 -5.766 -0.735 1 93.81 112 HIS A N 1
ATOM 903 C CA . HIS A 1 112 ? -9.711 -6.129 -2.133 1 93.81 112 HIS A CA 1
ATOM 904 C C . HIS A 1 112 ? -8.297 -6.648 -2.373 1 93.81 112 HIS A C 1
ATOM 906 O O . HIS A 1 112 ? -8.109 -7.699 -2.992 1 93.81 112 HIS A O 1
ATOM 912 N N . GLN A 1 113 ? -7.344 -5.969 -1.834 1 95.38 113 GLN A N 1
ATOM 913 C CA . GLN A 1 113 ? -5.945 -6.352 -1.984 1 95.38 113 GLN A CA 1
ATOM 914 C C . GLN A 1 113 ? -5.672 -7.707 -1.343 1 95.38 113 GLN A C 1
ATOM 916 O O . GLN A 1 113 ? -5.008 -8.562 -1.938 1 95.38 113 GLN A O 1
ATOM 921 N N . LEU A 1 114 ? -6.133 -7.922 -0.165 1 96 114 LEU A N 1
ATOM 922 C CA . LEU A 1 114 ? -5.914 -9.18 0.544 1 96 114 LEU A CA 1
ATOM 923 C C . LEU A 1 114 ? -6.574 -10.336 -0.193 1 96 114 LEU A C 1
ATOM 925 O O . LEU A 1 114 ? -6.004 -11.43 -0.283 1 96 114 LEU A O 1
ATOM 929 N N . LYS A 1 115 ? -7.73 -10.156 -0.707 1 94.31 115 LYS A N 1
ATOM 930 C CA . LYS A 1 115 ? -8.391 -11.188 -1.498 1 94.31 115 LYS A CA 1
ATOM 931 C C . LYS A 1 115 ? -7.594 -11.516 -2.754 1 94.31 115 LYS A C 1
ATOM 933 O O . LYS A 1 115 ? -7.465 -12.688 -3.123 1 94.31 115 LYS A O 1
ATOM 938 N N . CYS A 1 116 ? -7.145 -10.477 -3.344 1 95 116 CYS A N 1
ATOM 939 C CA . CYS A 1 116 ? -6.312 -10.68 -4.523 1 95 116 CYS A CA 1
ATOM 940 C C . CYS A 1 116 ? -5.082 -11.516 -4.18 1 95 116 CYS A C 1
ATOM 942 O O . CYS A 1 116 ? -4.672 -12.375 -4.953 1 95 116 CYS A O 1
ATOM 944 N N . LEU A 1 117 ? -4.441 -11.227 -3.041 1 96.06 117 LEU A N 1
ATOM 945 C CA . LEU A 1 117 ? -3.268 -11.992 -2.635 1 96.06 117 LEU A CA 1
ATOM 946 C C . LEU A 1 117 ? -3.617 -13.461 -2.451 1 96.06 117 LEU A C 1
ATOM 948 O O . LEU A 1 117 ? -2.818 -14.336 -2.789 1 96.06 117 LEU A O 1
ATOM 952 N N . ASP A 1 118 ? -4.762 -13.727 -1.942 1 94.69 118 ASP A N 1
ATOM 953 C CA . ASP A 1 118 ? -5.18 -15.117 -1.788 1 94.69 118 ASP A CA 1
ATOM 954 C C . ASP A 1 118 ? -5.414 -15.773 -3.146 1 94.69 118 ASP A C 1
ATOM 956 O O . ASP A 1 118 ? -5.121 -16.953 -3.33 1 94.69 118 ASP A O 1
ATOM 960 N N . VAL A 1 119 ? -6.023 -15.055 -4.059 1 93.75 119 VAL A N 1
ATOM 961 C CA . VAL A 1 119 ? -6.207 -15.555 -5.414 1 93.75 119 VAL A CA 1
ATOM 962 C C . VAL A 1 119 ? -4.848 -15.906 -6.023 1 93.75 119 VAL A C 1
ATOM 964 O O . VAL A 1 119 ? -4.688 -16.969 -6.633 1 93.75 119 VAL A O 1
ATOM 967 N N . LEU A 1 120 ? -3.869 -15.039 -5.848 1 95 120 LEU A N 1
ATOM 968 C CA . LEU A 1 120 ? -2.527 -15.281 -6.363 1 95 120 LEU A CA 1
ATOM 969 C C . LEU A 1 120 ? -1.907 -16.516 -5.703 1 95 120 LEU A C 1
ATOM 971 O O . LEU A 1 120 ? -1.298 -17.344 -6.379 1 95 120 LEU A O 1
ATOM 975 N N . ARG A 1 121 ? -2.006 -16.594 -4.379 1 94.44 121 ARG A N 1
ATOM 976 C CA . ARG A 1 121 ? -1.535 -17.781 -3.666 1 94.44 121 ARG A CA 1
ATOM 977 C C . ARG A 1 121 ? -2.131 -19.047 -4.262 1 94.44 121 ARG A C 1
ATOM 979 O O . ARG A 1 121 ? -1.413 -20.016 -4.508 1 94.44 121 ARG A O 1
ATOM 986 N N . GLY A 1 122 ? -3.436 -19.062 -4.418 1 92.31 122 GLY A N 1
ATOM 987 C CA . GLY A 1 122 ? -4.113 -20.219 -4.984 1 92.31 122 GLY A CA 1
ATOM 988 C C . GLY A 1 122 ? -3.564 -20.625 -6.336 1 92.31 122 GLY A C 1
ATOM 989 O O . GLY A 1 122 ? -3.408 -21.812 -6.617 1 92.31 122 GLY A O 1
ATOM 990 N N . GLU A 1 123 ? -3.303 -19.672 -7.164 1 91.81 123 GLU A N 1
ATOM 991 C CA . GLU A 1 123 ? -2.748 -19.938 -8.484 1 91.81 123 GLU A CA 1
ATOM 992 C C . GLU A 1 123 ? -1.372 -20.594 -8.383 1 91.81 123 GLU A C 1
ATOM 994 O O . GLU A 1 123 ? -1.033 -21.469 -9.18 1 91.81 123 GLU A O 1
ATOM 999 N N . MET A 1 124 ? -0.622 -20.188 -7.457 1 90.31 124 MET A N 1
ATOM 1000 C CA . MET A 1 124 ? 0.753 -20.656 -7.328 1 90.31 124 MET A CA 1
ATOM 1001 C C . MET A 1 124 ? 0.788 -22.109 -6.863 1 90.31 124 MET A C 1
ATOM 1003 O O . MET A 1 124 ? 1.747 -22.844 -7.145 1 90.31 124 MET A O 1
ATOM 1007 N N . VAL A 1 125 ? -0.217 -22.531 -6.195 1 89.19 125 VAL A N 1
ATOM 1008 C CA . VAL A 1 125 ? -0.19 -23.891 -5.672 1 89.19 125 VAL A CA 1
ATOM 1009 C C . VAL A 1 125 ? -1.188 -24.766 -6.438 1 89.19 125 VAL A C 1
ATOM 1011 O O . VAL A 1 125 ? -1.425 -25.906 -6.074 1 89.19 125 VAL A O 1
ATOM 1014 N N . ARG A 1 126 ? -1.781 -24.219 -7.445 1 86.94 126 ARG A N 1
ATOM 1015 C CA . ARG A 1 126 ? -2.768 -24.938 -8.242 1 86.94 126 ARG A CA 1
ATOM 1016 C C . ARG A 1 126 ? -2.131 -26.125 -8.953 1 86.94 126 ARG A C 1
ATOM 1018 O O . ARG A 1 126 ? -1.029 -26.016 -9.492 1 86.94 126 ARG A O 1
ATOM 1025 N N . ASP A 1 127 ? -2.908 -27.203 -8.93 1 81.38 127 ASP A N 1
ATOM 1026 C CA . ASP A 1 127 ? -2.492 -28.375 -9.711 1 81.38 127 ASP A CA 1
ATOM 1027 C C . ASP A 1 127 ? -2.576 -28.078 -11.203 1 81.38 127 ASP A C 1
ATOM 1029 O O . ASP A 1 127 ? -3.629 -27.688 -11.711 1 81.38 127 ASP A O 1
ATOM 1033 N N . ARG A 1 128 ? -1.479 -28.156 -11.906 1 78.62 128 ARG A N 1
ATOM 1034 C CA . ARG A 1 128 ? -1.436 -27.828 -13.328 1 78.62 128 ARG A CA 1
ATOM 1035 C C . ARG A 1 128 ? -1.41 -29.078 -14.18 1 78.62 128 ARG A C 1
ATOM 1037 O O . ARG A 1 128 ? -0.776 -29.109 -15.242 1 78.62 128 ARG A O 1
ATOM 1044 N N . SER A 1 129 ? -2.176 -29.953 -13.789 1 75.56 129 SER A N 1
ATOM 1045 C CA . SER A 1 129 ? -2.318 -31.156 -14.609 1 75.56 129 SER A CA 1
ATOM 1046 C C . SER A 1 129 ? -2.824 -30.812 -16 1 75.56 129 SER A C 1
ATOM 1048 O O . SER A 1 129 ? -2.953 -29.641 -16.359 1 75.56 129 SER A O 1
ATOM 1050 N N . GLU A 1 130 ? -3.186 -31.688 -16.906 1 64.44 130 GLU A N 1
ATOM 1051 C CA . GLU A 1 130 ? -3.377 -31.672 -18.344 1 64.44 130 GLU A CA 1
ATOM 1052 C C . GLU A 1 130 ? -4.375 -30.609 -18.766 1 64.44 130 GLU A C 1
ATOM 1054 O O . GLU A 1 130 ? -4.273 -30.047 -19.859 1 64.44 130 GLU A O 1
ATOM 1059 N N . SER A 1 131 ? -5.238 -30.062 -17.906 1 74.06 131 SER A N 1
ATOM 1060 C CA . SER A 1 131 ? -6.273 -29.156 -18.375 1 74.06 131 SER A CA 1
ATOM 1061 C C . SER A 1 131 ? -5.969 -27.719 -17.984 1 74.06 131 SER A C 1
ATOM 1063 O O . SER A 1 131 ? -6.809 -26.828 -18.141 1 74.06 131 SER A O 1
ATOM 1065 N N . TYR A 1 132 ? -4.719 -27.609 -17.609 1 80.12 132 TYR A N 1
ATOM 1066 C CA . TYR A 1 132 ? -4.379 -26.25 -17.188 1 80.12 132 TYR A CA 1
ATOM 1067 C C . TYR A 1 132 ? -4.105 -25.359 -18.375 1 80.12 132 TYR A C 1
ATOM 1069 O O . TYR A 1 132 ? -3.223 -25.641 -19.188 1 80.12 132 TYR A O 1
ATOM 1077 N N . ALA A 1 133 ? -4.922 -24.266 -18.547 1 79.69 133 ALA A N 1
ATOM 1078 C CA . ALA A 1 133 ? -4.844 -23.359 -19.688 1 79.69 133 ALA A CA 1
ATOM 1079 C C . ALA A 1 133 ? -4.051 -22.109 -19.344 1 79.69 133 ALA A C 1
ATOM 1081 O O . ALA A 1 133 ? -4.016 -21.156 -20.125 1 79.69 133 ALA A O 1
ATOM 1082 N N . GLY A 1 134 ? -3.402 -22.094 -18.172 1 83.81 134 GLY A N 1
ATOM 1083 C CA . GLY A 1 134 ? -2.689 -20.906 -17.75 1 83.81 134 GLY A CA 1
ATOM 1084 C C . GLY A 1 134 ? -3.443 -20.094 -16.719 1 83.81 134 GLY A C 1
ATOM 1085 O O . GLY A 1 134 ? -4.555 -20.453 -16.328 1 83.81 134 GLY A O 1
ATOM 1086 N N . PRO A 1 135 ? -2.771 -19 -16.281 1 85.12 135 PRO A N 1
ATOM 1087 C CA . PRO A 1 135 ? -3.436 -18.172 -15.266 1 85.12 135 PRO A CA 1
ATOM 1088 C C . PRO A 1 135 ? -4.723 -17.547 -15.781 1 85.12 135 PRO A C 1
ATOM 1090 O O . PRO A 1 135 ? -4.797 -17.141 -16.938 1 85.12 135 PRO A O 1
ATOM 1093 N N . SER A 1 136 ? -5.656 -17.438 -14.93 1 85.31 136 SER A N 1
ATOM 1094 C CA . SER A 1 136 ? -6.973 -16.922 -15.281 1 85.31 136 SER A CA 1
ATOM 1095 C C . SER A 1 136 ? -6.941 -15.398 -15.422 1 85.31 136 SER A C 1
ATOM 1097 O O . SER A 1 136 ? -5.965 -14.758 -15.031 1 85.31 136 SER A O 1
ATOM 1099 N N . VAL A 1 137 ? -7.98 -14.914 -15.977 1 86 137 VAL A N 1
ATOM 1100 C CA . VAL A 1 137 ? -8.18 -13.477 -16.109 1 86 137 VAL A CA 1
ATOM 1101 C C . VAL A 1 137 ? -8.195 -12.828 -14.727 1 86 137 VAL A C 1
ATOM 1103 O O . VAL A 1 137 ? -7.695 -11.711 -14.555 1 86 137 VAL A O 1
ATOM 1106 N N . LEU A 1 138 ? -8.711 -13.547 -13.805 1 88.62 138 LEU A N 1
ATOM 1107 C CA . LEU A 1 138 ? -8.789 -13.031 -12.445 1 88.62 138 LEU A CA 1
ATOM 1108 C C . LEU A 1 138 ? -7.395 -12.859 -11.844 1 88.62 138 LEU A C 1
ATOM 1110 O O . LEU A 1 138 ? -7.125 -11.875 -11.156 1 88.62 138 LEU A O 1
ATOM 1114 N N . VAL A 1 139 ? -6.559 -13.781 -12.086 1 91.75 139 VAL A N 1
ATOM 1115 C CA . VAL A 1 139 ? -5.188 -13.719 -11.594 1 91.75 139 VAL A CA 1
ATOM 1116 C C . VAL A 1 139 ? -4.477 -12.508 -12.195 1 91.75 139 VAL A C 1
ATOM 1118 O O . VAL A 1 139 ? -3.773 -11.773 -11.492 1 91.75 139 VAL A O 1
ATOM 1121 N N . ARG A 1 140 ? -4.672 -12.352 -13.453 1 89.75 140 ARG A N 1
ATOM 1122 C CA . ARG A 1 140 ? -4.082 -11.188 -14.117 1 89.75 140 ARG A CA 1
ATOM 1123 C C . ARG A 1 140 ? -4.637 -9.891 -13.547 1 89.75 140 ARG A C 1
ATOM 1125 O O . ARG A 1 140 ? -3.889 -8.938 -13.32 1 89.75 140 ARG A O 1
ATOM 1132 N N . HIS A 1 141 ? -5.898 -9.82 -13.391 1 88.88 141 HIS A N 1
ATOM 1133 C CA . HIS A 1 141 ? -6.523 -8.664 -12.766 1 88.88 141 HIS A CA 1
ATOM 1134 C C . HIS A 1 141 ? -5.883 -8.359 -11.414 1 88.88 141 HIS A C 1
ATOM 1136 O O . HIS A 1 141 ? -5.52 -7.215 -11.141 1 88.88 141 HIS A O 1
ATOM 1142 N N . CYS A 1 142 ? -5.777 -9.398 -10.594 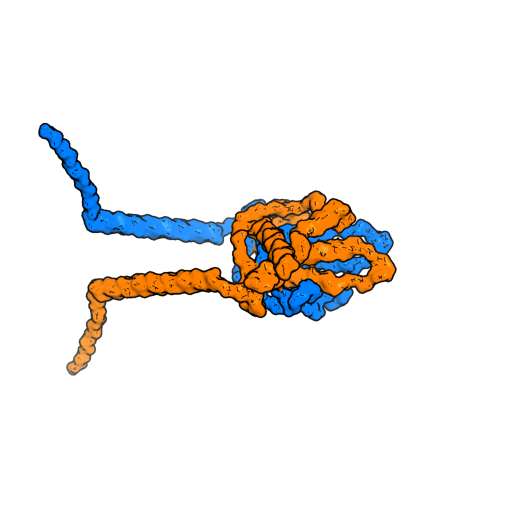1 93.38 142 CYS A N 1
ATOM 1143 C CA . CYS A 1 142 ? -5.262 -9.242 -9.242 1 93.38 142 CYS A CA 1
ATOM 1144 C C . CYS A 1 142 ? -3.838 -8.695 -9.266 1 93.38 142 CYS A C 1
ATOM 1146 O O . CYS A 1 142 ? -3.516 -7.762 -8.523 1 93.38 142 CYS A O 1
ATOM 1148 N N . LEU A 1 143 ? -2.996 -9.281 -10.109 1 93.62 143 LEU A N 1
ATOM 1149 C CA . LEU A 1 143 ? -1.604 -8.852 -10.18 1 93.62 143 LEU A CA 1
ATOM 1150 C C . LEU A 1 143 ? -1.509 -7.406 -10.656 1 93.62 143 LEU A C 1
ATOM 1152 O O . LEU A 1 143 ? -0.764 -6.605 -10.086 1 93.62 143 LEU A O 1
ATOM 1156 N N . ASN A 1 144 ? -2.225 -7.07 -11.633 1 91.81 144 ASN A N 1
ATOM 1157 C CA . ASN A 1 144 ? -2.213 -5.711 -12.172 1 91.81 144 ASN A CA 1
ATOM 1158 C C . ASN A 1 144 ? -2.793 -4.711 -11.18 1 91.81 144 ASN A C 1
ATOM 1160 O O . ASN A 1 144 ? -2.322 -3.576 -11.086 1 91.81 144 ASN A O 1
ATOM 1164 N N . TYR A 1 145 ? -3.834 -5.078 -10.57 1 91.94 145 TYR A N 1
ATOM 1165 C CA . TYR A 1 145 ? -4.445 -4.215 -9.562 1 91.94 145 TYR A CA 1
ATOM 1166 C C . TYR A 1 145 ? -3.455 -3.893 -8.453 1 91.94 145 TYR A C 1
ATOM 1168 O O . TYR A 1 145 ? -3.264 -2.725 -8.102 1 91.94 145 TYR A O 1
ATOM 1176 N N . ILE A 1 146 ? -2.791 -4.906 -7.871 1 95.12 146 ILE A N 1
ATOM 1177 C CA . ILE A 1 146 ? -1.842 -4.695 -6.785 1 95.12 146 ILE A CA 1
ATOM 1178 C C . ILE A 1 146 ? -0.667 -3.857 -7.281 1 95.12 146 ILE A C 1
ATOM 1180 O O . ILE A 1 146 ? -0.168 -2.988 -6.562 1 95.12 146 ILE A O 1
ATOM 1184 N N . ARG A 1 147 ? -0.205 -4.121 -8.484 1 94.88 147 ARG A N 1
ATOM 1185 C CA . ARG A 1 147 ? 0.848 -3.303 -9.078 1 94.88 147 ARG A CA 1
ATOM 1186 C C . ARG A 1 147 ? 0.464 -1.827 -9.062 1 94.88 147 ARG A C 1
ATOM 1188 O O . ARG A 1 147 ? 1.264 -0.976 -8.672 1 94.88 147 ARG A O 1
ATOM 1195 N N . GLN A 1 148 ? -0.716 -1.548 -9.461 1 93.25 148 GLN A N 1
ATOM 1196 C CA . GLN A 1 148 ? -1.181 -0.167 -9.547 1 93.25 148 GLN A CA 1
ATOM 1197 C C . GLN A 1 148 ? -1.317 0.451 -8.156 1 93.25 148 GLN A C 1
ATOM 1199 O O . GLN A 1 148 ? -1.007 1.629 -7.965 1 93.25 148 GLN A O 1
ATOM 1204 N N . ILE A 1 149 ? -1.766 -0.335 -7.203 1 94.81 149 ILE A N 1
ATOM 1205 C CA . ILE A 1 149 ? -1.854 0.15 -5.832 1 94.81 149 ILE A CA 1
ATOM 1206 C C . ILE A 1 149 ? -0.459 0.498 -5.316 1 94.81 149 ILE A C 1
ATOM 1208 O O . ILE A 1 149 ? -0.268 1.534 -4.676 1 94.81 149 ILE A O 1
ATOM 1212 N N . VAL A 1 150 ? 0.51 -0.373 -5.559 1 96 150 VAL A N 1
ATOM 1213 C CA . VAL A 1 150 ? 1.888 -0.157 -5.133 1 96 150 VAL A CA 1
ATOM 1214 C C . VAL A 1 150 ? 2.42 1.142 -5.734 1 96 150 VAL A C 1
ATOM 1216 O O . VAL A 1 150 ? 3.021 1.958 -5.031 1 96 150 VAL A O 1
ATOM 1219 N N . MET A 1 151 ? 2.189 1.358 -6.992 1 94.12 151 MET A N 1
A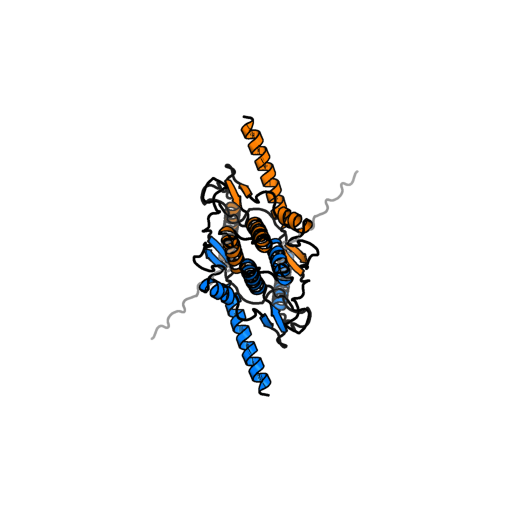TOM 1220 C CA . MET A 1 151 ? 2.633 2.574 -7.668 1 94.12 151 MET A CA 1
ATOM 1221 C C . MET A 1 151 ? 1.908 3.799 -7.117 1 94.12 151 MET A C 1
ATOM 1223 O O . MET A 1 151 ? 2.521 4.848 -6.91 1 94.12 151 MET A O 1
ATOM 1227 N N . CYS A 1 152 ? 0.665 3.645 -6.906 1 94.19 152 CYS A N 1
ATOM 1228 C CA . CYS A 1 152 ? -0.134 4.742 -6.375 1 94.19 152 CYS A CA 1
ATOM 1229 C C . CYS A 1 152 ? 0.388 5.191 -5.016 1 94.19 152 CYS A C 1
ATOM 1231 O O . CYS A 1 152 ? 0.46 6.391 -4.738 1 94.19 152 CYS A O 1
ATOM 1233 N N . ARG A 1 153 ? 0.724 4.289 -4.203 1 94.19 153 ARG A N 1
ATOM 1234 C CA . ARG A 1 153 ? 1.2 4.613 -2.863 1 94.19 153 ARG A CA 1
ATOM 1235 C C . ARG A 1 153 ? 2.629 5.148 -2.902 1 94.19 153 ARG A C 1
ATOM 1237 O O . ARG A 1 153 ? 2.996 6.012 -2.105 1 94.19 153 ARG A O 1
ATOM 1244 N N . GLY A 1 154 ? 3.424 4.617 -3.787 1 94.5 154 GLY A N 1
ATOM 1245 C CA . GLY A 1 154 ? 4.801 5.074 -3.922 1 94.5 154 GLY A CA 1
ATOM 1246 C C . GLY A 1 154 ? 5.57 5.039 -2.617 1 94.5 154 GLY A C 1
ATOM 1247 O O . GLY A 1 154 ? 6.223 6.02 -2.25 1 94.5 154 GLY A O 1
ATOM 1248 N N . ASP A 1 155 ? 5.504 3.902 -1.968 1 93.5 155 ASP A N 1
ATOM 1249 C CA . ASP A 1 155 ? 6.121 3.766 -0.65 1 93.5 155 ASP A CA 1
ATOM 1250 C C . ASP A 1 155 ? 7.625 4 -0.72 1 93.5 155 ASP A C 1
ATOM 1252 O O . ASP A 1 155 ? 8.328 3.33 -1.479 1 93.5 155 ASP A O 1
ATOM 1256 N N . PHE A 1 156 ? 8.117 4.891 0.105 1 93.69 156 PHE A N 1
ATOM 1257 C CA . PHE A 1 156 ? 9.523 5.254 0.031 1 93.69 156 PHE A CA 1
ATOM 1258 C C . PHE A 1 156 ? 10.227 4.973 1.354 1 93.69 156 PHE A C 1
ATOM 1260 O O . PHE A 1 156 ? 11.219 5.625 1.688 1 93.69 156 PHE A O 1
ATOM 1267 N N . GLU A 1 157 ? 9.672 4.109 2.111 1 91.69 157 GLU A N 1
ATOM 1268 C CA . GLU A 1 157 ? 10.336 3.609 3.307 1 91.69 157 GLU A CA 1
ATOM 1269 C C . GLU A 1 157 ? 11.656 2.926 2.957 1 91.69 157 GLU A C 1
ATOM 1271 O O . GLU A 1 157 ? 11.734 2.174 1.981 1 91.69 157 GLU A O 1
ATOM 1276 N N . LEU A 1 158 ? 12.656 3.168 3.812 1 91.56 158 LEU A N 1
ATOM 1277 C CA . LEU A 1 158 ? 13.953 2.527 3.621 1 91.56 158 LEU A CA 1
ATOM 1278 C C . LEU A 1 158 ? 14.023 1.212 4.391 1 91.56 158 LEU A C 1
ATOM 1280 O O . LEU A 1 158 ? 13.641 1.149 5.559 1 91.56 158 LEU A O 1
ATOM 1284 N N . GLU A 1 159 ? 14.461 0.187 3.678 1 89.19 159 GLU A N 1
ATOM 1285 C CA . GLU A 1 159 ? 14.656 -1.125 4.289 1 89.19 159 GLU A CA 1
ATOM 1286 C C . GLU A 1 159 ? 16.125 -1.545 4.23 1 89.19 159 GLU A C 1
ATOM 1288 O O . GLU A 1 159 ? 16.703 -1.668 3.148 1 89.19 159 GLU A O 1
ATOM 1293 N N . SER A 1 160 ? 16.656 -1.716 5.379 1 85.12 160 SER A N 1
ATOM 1294 C CA . SER A 1 160 ? 18.078 -2.014 5.473 1 85.12 160 SER A CA 1
ATOM 1295 C C . SER A 1 160 ? 18.359 -3.494 5.23 1 85.12 160 SER A C 1
ATOM 1297 O O . SER A 1 160 ? 17.469 -4.328 5.387 1 85.12 160 SER A O 1
ATOM 1299 N N . PHE A 1 161 ? 19.578 -3.775 4.703 1 72.44 161 PHE A N 1
ATOM 1300 C CA . PHE A 1 161 ? 20.062 -5.145 4.547 1 72.44 161 PHE A CA 1
ATOM 1301 C C . PHE A 1 161 ? 20.875 -5.574 5.758 1 72.44 161 PHE A C 1
ATOM 1303 O O . PHE A 1 161 ? 21.547 -4.754 6.379 1 72.44 161 PHE A O 1
ATOM 1310 N N . GLN A 1 162 ? 20.438 -6.664 6.531 1 58.38 162 GLN A N 1
ATOM 1311 C CA . GLN A 1 162 ? 21.203 -7.109 7.699 1 58.38 162 GLN A CA 1
ATOM 1312 C C . GLN A 1 162 ? 22.688 -7.219 7.379 1 58.38 162 GLN A C 1
ATOM 1314 O O . GLN A 1 162 ? 23.531 -6.93 8.227 1 58.38 162 GLN A O 1
ATOM 1319 N N . PHE A 1 163 ? 23.094 -7.867 6.344 1 50.75 163 PHE A N 1
ATOM 1320 C CA . PHE A 1 163 ? 24.516 -8.07 6.078 1 50.75 163 PHE A CA 1
ATOM 1321 C C . PHE A 1 163 ? 24.938 -7.324 4.816 1 50.75 163 PHE A C 1
ATOM 1323 O O . PHE A 1 163 ? 24.109 -7.031 3.953 1 50.75 163 PHE A O 1
ATOM 1330 N N . ALA A 1 164 ? 26.203 -6.805 4.855 1 44.78 164 ALA A N 1
ATOM 1331 C CA . ALA A 1 164 ? 26.875 -6.051 3.801 1 44.78 164 ALA A CA 1
ATOM 1332 C C . ALA A 1 164 ? 26.578 -6.648 2.428 1 44.78 164 ALA A C 1
ATOM 1334 O O . ALA A 1 164 ? 26.703 -5.965 1.408 1 44.78 164 ALA A O 1
ATOM 1335 N N . SER A 1 165 ? 26.531 -7.91 2.418 1 41.12 165 SER A N 1
ATOM 1336 C CA . SER A 1 165 ? 26.422 -8.477 1.079 1 41.12 165 SER A CA 1
ATOM 1337 C C . SER A 1 165 ? 25 -8.391 0.561 1 41.12 165 SER A C 1
ATOM 1339 O O . SER A 1 165 ? 24.047 -8.773 1.257 1 41.12 165 SER A O 1
ATOM 1341 N N . HIS A 1 166 ? 24.766 -7.594 -0.3 1 46.47 166 HIS A N 1
ATOM 1342 C CA . HIS A 1 166 ? 23.531 -7.457 -1.048 1 46.47 166 HIS A CA 1
ATOM 1343 C C . HIS A 1 166 ? 22.875 -8.82 -1.282 1 46.47 166 HIS A C 1
ATOM 1345 O O . HIS A 1 166 ? 21.734 -8.891 -1.749 1 46.47 166 HIS A O 1
ATOM 1351 N N . LYS A 1 167 ? 23.656 -9.828 -1.126 1 45.69 167 LYS A N 1
ATOM 1352 C CA . LYS A 1 167 ? 23.141 -11.164 -1.401 1 45.69 167 LYS A CA 1
ATOM 1353 C C . LYS A 1 167 ? 22.281 -11.672 -0.247 1 45.69 167 LYS A C 1
ATOM 1355 O O . LYS A 1 167 ? 21.625 -12.703 -0.365 1 45.69 167 LYS A O 1
ATOM 1360 N N . ASN A 1 168 ? 22.469 -10.883 0.895 1 48.09 168 ASN A N 1
ATOM 1361 C CA . ASN A 1 168 ? 21.719 -11.375 2.047 1 48.09 168 ASN A CA 1
ATOM 1362 C C . ASN A 1 168 ? 20.328 -10.75 2.127 1 48.09 168 ASN A C 1
ATOM 1364 O O . ASN A 1 168 ? 20.109 -9.641 1.637 1 48.09 168 ASN A O 1
ATOM 1368 N N . PRO A 1 169 ? 19.5 -11.547 2.641 1 51.19 169 PRO A N 1
ATOM 1369 C CA . PRO A 1 169 ? 18.094 -11.156 2.709 1 51.19 169 PRO A CA 1
ATOM 1370 C C . PRO A 1 169 ? 17.875 -9.859 3.49 1 51.19 169 PRO A C 1
ATOM 1372 O O . PRO A 1 169 ? 18.703 -9.492 4.324 1 51.19 169 PRO A O 1
ATOM 1375 N N . ILE A 1 170 ? 17.203 -8.875 3.068 1 54.16 170 ILE A N 1
ATOM 1376 C CA . ILE A 1 170 ? 16.703 -7.668 3.723 1 54.16 170 ILE A CA 1
ATOM 1377 C C . ILE A 1 170 ? 16.391 -7.965 5.188 1 54.16 170 ILE A C 1
ATOM 1379 O O . ILE A 1 170 ? 16.016 -9.094 5.531 1 54.16 170 ILE A O 1
ATOM 1383 N N . ASP A 1 171 ? 16.922 -7.133 6.121 1 55.66 171 ASP A N 1
ATOM 1384 C CA . ASP A 1 171 ? 16.516 -7.262 7.516 1 55.66 171 ASP A CA 1
ATOM 1385 C C . ASP A 1 171 ? 15 -7.469 7.625 1 55.66 171 ASP A C 1
ATOM 1387 O O . ASP A 1 171 ? 14.219 -6.582 7.27 1 55.66 171 ASP A O 1
ATOM 1391 N N . TRP A 1 172 ? 14.594 -8.734 7.859 1 56.47 172 TRP A N 1
ATOM 1392 C CA . TRP A 1 172 ? 13.242 -9.281 7.914 1 56.47 172 TRP A CA 1
ATOM 1393 C C . TRP A 1 172 ? 12.445 -8.664 9.055 1 56.47 172 TRP A C 1
ATOM 1395 O O . TRP A 1 172 ? 11.227 -8.828 9.133 1 56.47 172 TRP A O 1
ATOM 1405 N N . HIS A 1 173 ? 13.211 -7.879 9.906 1 59.62 173 HIS A N 1
ATOM 1406 C CA . HIS A 1 173 ? 12.492 -7.52 11.133 1 59.62 173 HIS A CA 1
ATOM 1407 C C . HIS A 1 173 ? 12.344 -6.008 11.25 1 59.62 173 HIS A C 1
ATOM 1409 O O . HIS A 1 173 ? 12.625 -5.434 12.305 1 59.62 173 HIS A O 1
ATOM 1415 N N . GLY A 1 174 ? 11.859 -5.422 10.273 1 71.38 174 GLY A N 1
ATOM 1416 C CA . GLY A 1 174 ? 11.656 -3.982 10.359 1 71.38 174 GLY A CA 1
ATOM 1417 C C . GLY A 1 174 ? 10.406 -3.598 11.133 1 71.38 174 GLY A C 1
ATOM 1418 O O . GLY A 1 174 ? 9.445 -4.363 11.188 1 71.38 174 GLY A O 1
ATOM 1419 N N . ILE A 1 175 ? 10.531 -2.59 12.008 1 78.69 175 ILE A N 1
ATOM 1420 C CA . ILE A 1 175 ? 9.375 -1.961 12.648 1 78.69 175 ILE A CA 1
ATOM 1421 C C . ILE A 1 175 ? 8.875 -0.805 11.789 1 78.69 175 ILE A C 1
ATOM 1423 O O . ILE A 1 175 ? 9.648 0.076 11.406 1 78.69 175 ILE A O 1
ATOM 1427 N N . TYR A 1 176 ? 7.629 -0.919 11.5 1 84.75 176 TYR A N 1
ATOM 1428 C CA . TYR A 1 176 ? 7.043 0.069 10.602 1 84.75 176 TYR A CA 1
ATOM 1429 C C . TYR A 1 176 ? 5.961 0.876 11.305 1 84.75 176 TYR A C 1
ATOM 1431 O O . TYR A 1 176 ? 5.238 0.347 12.156 1 84.75 176 TYR A O 1
ATOM 1439 N N . GLU A 1 177 ? 5.91 2.148 10.977 1 88.25 177 GLU A N 1
ATOM 1440 C CA . GLU A 1 177 ? 4.75 2.953 11.352 1 88.25 177 GLU A CA 1
ATOM 1441 C C . GLU A 1 177 ? 3.582 2.719 10.398 1 88.25 177 GLU A C 1
ATOM 1443 O O . GLU A 1 177 ? 3.689 2.982 9.195 1 88.25 177 GLU A O 1
ATOM 1448 N N . CYS A 1 178 ? 2.559 2.158 11 1 94.06 178 CYS A N 1
ATOM 1449 C CA . CYS A 1 178 ? 1.412 1.72 10.211 1 94.06 178 CYS A CA 1
ATOM 1450 C C . CYS A 1 178 ? 0.138 2.422 10.664 1 94.06 178 CYS A C 1
ATOM 1452 O O . CYS A 1 178 ? 0.161 3.211 11.609 1 94.06 178 CYS A O 1
ATOM 1454 N N . ARG A 1 179 ? -0.868 2.291 9.867 1 94.5 179 ARG A N 1
ATOM 1455 C CA . ARG A 1 179 ? -2.225 2.617 10.297 1 94.5 179 ARG A CA 1
ATOM 1456 C C . ARG A 1 179 ? -2.963 1.371 10.773 1 94.5 179 ARG A C 1
ATOM 1458 O O . ARG A 1 179 ? -2.764 0.28 10.234 1 94.5 179 ARG A O 1
ATOM 1465 N N . ASP A 1 180 ? -3.83 1.525 11.719 1 94 180 ASP A N 1
ATOM 1466 C CA . ASP A 1 180 ? -4.516 0.425 12.383 1 94 180 ASP A CA 1
ATOM 1467 C C . ASP A 1 180 ? -5.43 -0.324 11.414 1 94 180 ASP A C 1
ATOM 1469 O O . ASP A 1 180 ? -6.609 0.004 11.289 1 94 180 ASP A O 1
ATOM 1473 N N . TRP A 1 181 ? -4.953 -1.368 10.906 1 94.69 181 TRP A N 1
ATOM 1474 C CA . TRP A 1 181 ? -5.707 -2.174 9.945 1 94.69 181 TRP A CA 1
ATOM 1475 C C . TRP A 1 181 ? -6.855 -2.9 10.641 1 94.69 181 TRP A C 1
ATOM 1477 O O . TRP A 1 181 ? -7.848 -3.254 9.992 1 94.69 181 TRP A O 1
ATOM 1487 N N . GLU A 1 182 ? -6.773 -3.244 11.914 1 94.81 182 GLU A N 1
ATOM 1488 C CA . GLU A 1 182 ? -7.832 -3.926 12.648 1 94.81 182 GLU A CA 1
ATOM 1489 C C . GLU A 1 182 ? -9.109 -3.09 12.68 1 94.81 182 GLU A C 1
ATOM 1491 O O . GLU A 1 182 ? -10.211 -3.637 12.68 1 94.81 182 GLU A O 1
ATOM 1496 N N . ALA A 1 183 ? -8.852 -1.824 12.781 1 95.94 183 ALA A N 1
ATOM 1497 C CA . ALA A 1 183 ? -10.016 -0.943 12.727 1 95.94 183 ALA A CA 1
ATOM 1498 C C . ALA A 1 183 ? -10.789 -1.142 11.43 1 95.94 183 ALA A C 1
ATOM 1500 O O . ALA A 1 183 ? -12.023 -1.188 11.445 1 95.94 183 ALA A O 1
ATOM 1501 N N . VAL A 1 184 ? -10.109 -1.248 10.305 1 96.12 184 VAL A N 1
ATOM 1502 C CA . VAL A 1 184 ? -10.758 -1.48 9.023 1 96.12 184 VAL A CA 1
ATOM 1503 C C . VAL A 1 184 ? -11.477 -2.83 9.047 1 96.12 184 VAL A C 1
ATOM 1505 O O . VAL A 1 184 ? -12.664 -2.918 8.727 1 96.12 184 VAL A O 1
ATOM 1508 N N . TYR A 1 185 ? -10.773 -3.846 9.469 1 95.69 185 TYR A N 1
ATOM 1509 C CA . TYR A 1 185 ? -11.297 -5.207 9.523 1 95.69 185 TYR A CA 1
ATOM 1510 C C . TYR A 1 185 ? -12.555 -5.277 10.383 1 95.69 185 TYR A C 1
ATOM 1512 O O . TYR A 1 185 ? -13.57 -5.82 9.961 1 95.69 185 TYR A O 1
ATOM 1520 N N . ASN A 1 186 ? -12.5 -4.699 11.508 1 96.12 186 ASN A N 1
ATOM 1521 C CA . ASN A 1 186 ? -13.602 -4.754 12.461 1 96.12 186 ASN A CA 1
ATOM 1522 C C . ASN A 1 186 ? -14.805 -3.951 11.969 1 96.12 186 ASN A C 1
ATOM 1524 O O . ASN A 1 186 ? -15.953 -4.363 12.156 1 96.12 186 ASN A O 1
ATOM 1528 N N . ASN A 1 187 ? -14.547 -2.826 11.445 1 97.19 187 ASN A N 1
ATOM 1529 C CA . ASN A 1 187 ? -15.648 -2.041 10.898 1 97.19 187 ASN A CA 1
ATOM 1530 C C . ASN A 1 187 ? -16.328 -2.762 9.742 1 97.19 187 ASN A C 1
ATOM 1532 O O . ASN A 1 187 ? -17.547 -2.68 9.578 1 97.19 187 ASN A O 1
ATOM 1536 N N . VAL A 1 188 ? -15.547 -3.473 8.891 1 96.94 188 VAL A N 1
ATOM 1537 C CA . VAL A 1 188 ? -16.141 -4.242 7.797 1 96.94 188 VAL A CA 1
ATOM 1538 C C . VAL A 1 188 ? -17.016 -5.352 8.367 1 96.94 188 VAL A C 1
ATOM 1540 O O . VAL A 1 188 ? -18.156 -5.535 7.934 1 96.94 188 VAL A O 1
ATOM 1543 N N . LYS A 1 189 ? -16.5 -6.078 9.273 1 96.38 189 LYS A N 1
ATOM 1544 C CA . LYS A 1 189 ? -17.25 -7.164 9.906 1 96.38 189 LYS A CA 1
ATOM 1545 C C . LYS A 1 189 ? -18.562 -6.66 10.508 1 96.38 189 LYS A C 1
ATOM 1547 O O . LYS A 1 189 ? -19.609 -7.262 10.297 1 96.38 189 LYS A O 1
ATOM 1552 N N . GLN A 1 190 ? -18.484 -5.57 11.227 1 97.06 190 GLN A N 1
ATOM 1553 C CA . GLN A 1 190 ? -19.672 -4.98 11.844 1 97.06 190 GLN A CA 1
ATOM 1554 C C . GLN A 1 190 ? -20.688 -4.547 10.781 1 97.06 190 GLN A C 1
ATOM 1556 O O . GLN A 1 190 ? -21.891 -4.777 10.93 1 97.06 190 GLN A O 1
ATOM 1561 N N . ASN A 1 191 ? -20.234 -3.918 9.781 1 97.31 191 ASN A N 1
ATOM 1562 C CA . ASN A 1 191 ? -21.109 -3.488 8.695 1 97.31 191 ASN A CA 1
ATOM 1563 C C . ASN A 1 191 ? -21.844 -4.668 8.055 1 97.31 191 ASN A C 1
ATOM 1565 O O . ASN A 1 191 ? -23.031 -4.582 7.762 1 97.31 191 ASN A O 1
ATOM 1569 N N . GLN A 1 192 ? -21.109 -5.75 7.812 1 96.19 192 GLN A N 1
ATOM 1570 C CA . GLN A 1 192 ? -21.688 -6.934 7.191 1 96.19 192 GLN A CA 1
ATOM 1571 C C . GLN A 1 192 ? -22.734 -7.574 8.102 1 96.19 192 GLN A C 1
ATOM 1573 O O . GLN A 1 192 ? -23.781 -8.031 7.625 1 96.19 192 GLN A O 1
ATOM 1578 N N . GLU A 1 193 ? -22.453 -7.551 9.32 1 96.56 193 GLU A N 1
ATOM 1579 C CA . GLU A 1 193 ? -23.438 -8.062 10.273 1 96.56 193 GLU A CA 1
ATOM 1580 C C . GLU A 1 193 ? -24.703 -7.215 10.273 1 96.56 193 GLU A C 1
ATOM 1582 O O . GLU A 1 193 ? -25.812 -7.75 10.32 1 96.56 193 GLU A O 1
ATOM 1587 N N . GLU A 1 194 ? -24.5 -5.953 10.297 1 96.31 194 GLU A N 1
ATOM 1588 C CA . GLU A 1 194 ? -25.641 -5.039 10.25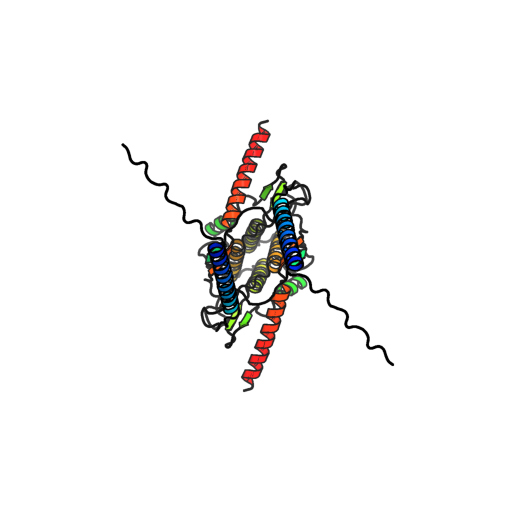 1 96.31 194 GLU A CA 1
ATOM 1589 C C . GLU A 1 194 ? -26.453 -5.227 8.977 1 96.31 194 GLU A C 1
ATOM 1591 O O . GLU A 1 194 ? -27.688 -5.168 9.008 1 96.31 194 GLU A O 1
ATOM 1596 N N . TYR A 1 195 ? -25.812 -5.402 7.895 1 96 195 TYR A N 1
ATOM 1597 C CA . TYR A 1 195 ? -26.5 -5.613 6.625 1 96 195 TYR A CA 1
ATOM 1598 C C . TYR A 1 195 ? -27.297 -6.918 6.645 1 96 195 TYR A C 1
ATOM 1600 O O . TYR A 1 195 ? -28.422 -6.973 6.16 1 96 195 TYR A O 1
ATOM 1608 N N . ASP A 1 196 ? -26.625 -7.957 7.16 1 95.12 196 ASP A N 1
ATOM 1609 C CA . ASP A 1 196 ? -27.312 -9.242 7.277 1 95.12 196 ASP A CA 1
ATOM 1610 C C . ASP A 1 196 ? -28.594 -9.109 8.102 1 95.12 196 ASP A C 1
ATOM 1612 O O . ASP A 1 196 ? -29.625 -9.68 7.758 1 95.12 196 ASP A O 1
ATOM 1616 N N . ALA A 1 197 ? -28.516 -8.414 9.156 1 95 197 ALA A N 1
ATOM 1617 C CA . ALA A 1 197 ? -29.688 -8.172 10 1 95 197 ALA A CA 1
ATOM 1618 C C . ALA A 1 197 ? -30.75 -7.379 9.25 1 95 197 ALA A C 1
ATOM 1620 O O . ALA A 1 197 ? -31.938 -7.652 9.383 1 95 197 ALA A O 1
ATOM 1621 N N . TRP A 1 198 ? -30.312 -6.465 8.578 1 94.06 198 TRP A N 1
ATOM 1622 C CA . TRP A 1 198 ? -31.219 -5.633 7.785 1 94.06 198 TRP A CA 1
ATOM 1623 C C . TRP A 1 198 ? -31.953 -6.473 6.754 1 94.06 198 TRP A C 1
ATOM 1625 O O . TRP A 1 198 ? -33.156 -6.309 6.566 1 94.06 198 TRP A O 1
ATOM 1635 N N . VAL A 1 199 ? -31.281 -7.309 6.051 1 93.06 199 VAL A N 1
ATOM 1636 C CA . VAL A 1 199 ? -31.875 -8.172 5.035 1 93.06 199 VAL A CA 1
ATOM 1637 C C . VAL A 1 199 ? -32.906 -9.109 5.68 1 93.06 199 VAL A C 1
ATOM 1639 O O . VAL A 1 199 ? -33.969 -9.344 5.125 1 93.06 199 VAL A O 1
ATOM 1642 N N . LYS A 1 200 ? -32.5 -9.625 6.773 1 91.5 200 LYS A N 1
ATOM 1643 C CA . LYS A 1 200 ? -33.406 -10.539 7.48 1 91.5 200 LYS A CA 1
ATOM 1644 C C . LYS A 1 200 ? -34.656 -9.836 7.938 1 91.5 200 LYS A C 1
ATOM 1646 O O . LYS A 1 200 ? -35.75 -10.422 7.918 1 91.5 200 LYS A O 1
ATOM 1651 N N . MET A 1 201 ? -34.531 -8.633 8.344 1 89 201 MET A N 1
ATOM 1652 C CA . MET A 1 201 ? -35.688 -7.859 8.789 1 89 201 MET A CA 1
ATOM 1653 C C . MET A 1 201 ? -36.594 -7.473 7.605 1 89 201 MET A C 1
ATOM 1655 O O . MET A 1 201 ? -37.812 -7.352 7.75 1 89 201 MET A O 1
ATOM 1659 N N . GLY A 1 202 ? -35.938 -7.047 6.551 1 76.31 202 GLY A N 1
ATOM 1660 C CA . GLY A 1 202 ? -36.688 -6.711 5.363 1 76.31 202 GLY A CA 1
ATOM 1661 C C . GLY A 1 202 ? -37.438 -7.898 4.777 1 76.31 202 GLY A C 1
ATOM 1662 O O . GLY A 1 202 ? -38.5 -7.738 4.18 1 76.31 202 GLY A O 1
ATOM 1663 N N . LYS A 1 203 ? -36.906 -9.086 4.848 1 67.31 203 LYS A N 1
ATOM 1664 C CA . LYS A 1 203 ? -37.594 -10.289 4.383 1 67.31 203 LYS A CA 1
ATOM 1665 C C . LYS A 1 203 ? -38.781 -10.625 5.273 1 67.31 203 LYS A C 1
ATOM 1667 O O . LYS A 1 203 ? -39.688 -11.336 4.855 1 67.31 203 LYS A O 1
ATOM 1672 N N . LYS A 1 204 ? -38.812 -10.172 6.395 1 65.75 204 LYS A N 1
ATOM 1673 C CA . LYS A 1 204 ? -39.906 -10.477 7.312 1 65.75 204 LYS A CA 1
ATOM 1674 C C . LYS A 1 204 ? -41.125 -9.562 7.059 1 65.75 204 LYS A C 1
ATOM 1676 O O . LYS A 1 204 ? -42.188 -9.789 7.602 1 65.75 204 LYS A O 1
ATOM 1681 N N . HIS A 1 205 ? -40.875 -8.586 6.391 1 52.94 205 HIS A N 1
ATOM 1682 C CA . HIS A 1 205 ? -42.062 -7.812 6.02 1 52.94 205 HIS A CA 1
ATOM 1683 C C . HIS A 1 205 ? -42.406 -8.008 4.547 1 52.94 205 HIS A C 1
ATOM 1685 O O . HIS A 1 205 ? -41.531 -8.008 3.691 1 52.94 205 HIS A O 1
ATOM 1691 N N . MET B 1 1 ? -21.891 39.406 69.812 1 41.88 1 MET B N 1
ATOM 1692 C CA . MET B 1 1 ? -21.469 40.344 68.75 1 41.88 1 MET B CA 1
ATOM 1693 C C . MET B 1 1 ? -20.531 39.656 67.75 1 41.88 1 MET B C 1
ATOM 1695 O O . MET B 1 1 ? -19.391 39.344 68.062 1 41.88 1 MET B O 1
ATOM 1699 N N . ARG B 1 2 ? -21.094 38.688 66.938 1 53.5 2 ARG B N 1
ATOM 1700 C CA . ARG B 1 2 ? -20.438 37.844 65.938 1 53.5 2 ARG B CA 1
ATOM 1701 C C . ARG B 1 2 ? -19.844 38.719 64.812 1 53.5 2 ARG B C 1
ATOM 1703 O O . ARG B 1 2 ? -20.547 39.562 64.25 1 53.5 2 ARG B O 1
ATOM 1710 N N . SER B 1 3 ? -18.531 39.062 64.938 1 53.09 3 SER B N 1
ATOM 1711 C CA . SER B 1 3 ? -17.766 39.781 63.906 1 53.09 3 SER B CA 1
ATOM 1712 C C . SER B 1 3 ? -17.828 39.094 62.562 1 53.09 3 SER B C 1
ATOM 1714 O O . SER B 1 3 ? -17.641 37.875 62.469 1 53.09 3 SER B O 1
ATOM 1716 N N . PHE B 1 4 ? -18.688 39.594 61.688 1 60.03 4 PHE B N 1
ATOM 1717 C CA . PHE B 1 4 ? -18.812 39.125 60.281 1 60.03 4 PHE B CA 1
ATOM 1718 C C . PHE B 1 4 ? -17.453 39.188 59.594 1 60.03 4 PHE B C 1
ATOM 1720 O O . PHE B 1 4 ? -16.688 40.125 59.781 1 60.03 4 PHE B O 1
ATOM 1727 N N . PRO B 1 5 ? -16.922 38.031 59.094 1 60.47 5 PRO B N 1
ATOM 1728 C CA . PRO B 1 5 ? -15.625 38 58.406 1 60.47 5 PRO B CA 1
ATOM 1729 C C . PRO B 1 5 ? -15.57 38.969 57.25 1 60.47 5 PRO B C 1
ATOM 1731 O O . PRO B 1 5 ? -16.609 39.281 56.656 1 60.47 5 PRO B O 1
ATOM 1734 N N . THR B 1 6 ? -14.578 39.938 57.219 1 62.19 6 THR B N 1
ATOM 1735 C CA . THR B 1 6 ? -14.289 40.938 56.156 1 62.19 6 THR B CA 1
ATOM 1736 C C . THR B 1 6 ? -14.141 40.25 54.812 1 62.19 6 THR B C 1
ATOM 1738 O O . THR B 1 6 ? -13.516 39.188 54.688 1 62.19 6 THR B O 1
ATOM 1741 N N . PRO B 1 7 ? -14.984 40.594 53.812 1 60.53 7 PRO B N 1
ATOM 1742 C CA . PRO B 1 7 ? -14.898 40 52.469 1 60.53 7 PRO B CA 1
ATOM 1743 C C . PRO B 1 7 ? -13.492 40.031 51.875 1 60.53 7 PRO B C 1
ATOM 1745 O O . PRO B 1 7 ? -12.773 41.031 52.094 1 60.53 7 PRO B O 1
ATOM 1748 N N . MET B 1 8 ? -12.805 38.969 51.625 1 59.5 8 MET B N 1
ATOM 1749 C CA . MET B 1 8 ? -11.508 38.875 50.969 1 59.5 8 MET B CA 1
ATOM 1750 C C . MET B 1 8 ? -11.516 39.688 49.656 1 59.5 8 MET B C 1
ATOM 1752 O O . MET B 1 8 ? -12.406 39.5 48.812 1 59.5 8 MET B O 1
ATOM 1756 N N . ARG B 1 9 ? -10.953 40.875 49.625 1 56.12 9 ARG B N 1
ATOM 1757 C CA . ARG B 1 9 ? -10.812 41.656 48.406 1 56.12 9 ARG B CA 1
ATOM 1758 C C . ARG B 1 9 ? -10.062 40.875 47.312 1 56.12 9 ARG B C 1
ATOM 1760 O O . ARG B 1 9 ? -8.984 40.344 47.562 1 56.12 9 ARG B O 1
ATOM 1767 N N . HIS B 1 10 ? -10.734 40.281 46.375 1 60.72 10 HIS B N 1
ATOM 1768 C CA . HIS B 1 10 ? -10.062 39.719 45.219 1 60.72 10 HIS B CA 1
ATOM 1769 C C . HIS B 1 10 ? -9.078 40.719 44.594 1 60.72 10 HIS B C 1
ATOM 1771 O O . HIS B 1 10 ? -9.406 41.875 44.438 1 60.72 10 HIS B O 1
ATOM 1777 N N . PRO B 1 11 ? -7.848 40.469 44.844 1 60.25 11 PRO B N 1
ATOM 1778 C CA . PRO B 1 11 ? -6.918 41.406 44.219 1 60.25 11 PRO B CA 1
ATOM 1779 C C . PRO B 1 11 ? -7.305 41.781 42.812 1 60.25 11 PRO B C 1
ATOM 1781 O O . PRO B 1 11 ? -7.559 40.906 41.969 1 60.25 11 PRO B O 1
ATOM 1784 N N . SER B 1 12 ? -7.941 42.812 42.562 1 60.44 12 SER B N 1
ATOM 1785 C CA . SER B 1 12 ? -8.25 43.344 41.25 1 60.44 12 SER B CA 1
ATOM 1786 C C . SER B 1 12 ? -6.996 43.5 40.406 1 60.44 12 SER B C 1
ATOM 1788 O O . SER B 1 12 ? -6.051 44.188 40.781 1 60.44 12 SER B O 1
ATOM 1790 N N . LEU B 1 13 ? -6.648 42.594 39.688 1 68.44 13 LEU B N 1
ATOM 1791 C CA . LEU B 1 13 ? -5.543 42.719 38.719 1 68.44 13 LEU B CA 1
ATOM 1792 C C . LEU B 1 13 ? -5.684 44 37.906 1 68.44 13 LEU B C 1
ATOM 1794 O O . LEU B 1 13 ? -6.723 44.219 37.281 1 68.44 13 LEU B O 1
ATOM 1798 N N . SER B 1 14 ? -4.934 44.969 38.25 1 72.38 14 SER B N 1
ATOM 1799 C CA . SER B 1 14 ? -4.93 46.219 37.5 1 72.38 14 SER B CA 1
ATOM 1800 C C . SER B 1 14 ? -4.75 45.969 36 1 72.38 14 SER B C 1
ATOM 1802 O O . SER B 1 14 ? -4.219 44.938 35.625 1 72.38 14 SER B O 1
ATOM 1804 N N . ILE B 1 15 ? -5.305 46.688 35.188 1 72.5 15 ILE B N 1
ATOM 1805 C CA . ILE B 1 15 ? -5.234 46.625 33.75 1 72.5 15 ILE B CA 1
ATOM 1806 C C . ILE B 1 15 ? -3.777 46.531 33.312 1 72.5 15 ILE B C 1
ATOM 1808 O O . ILE B 1 15 ? -3.463 45.812 32.344 1 72.5 15 ILE B O 1
ATOM 1812 N N . THR B 1 16 ? -2.986 47.125 34.094 1 75.88 16 THR B N 1
ATOM 1813 C CA . THR B 1 16 ? -1.561 47.094 33.812 1 75.88 16 THR B CA 1
ATOM 1814 C C . THR B 1 16 ? -0.986 45.688 34.062 1 75.88 16 THR B C 1
ATOM 1816 O O . THR B 1 16 ? -0.166 45.188 33.281 1 75.88 16 THR B O 1
ATOM 1819 N N . ASN B 1 17 ? -1.473 45.062 35.094 1 78.44 17 ASN B N 1
ATOM 1820 C CA . ASN B 1 17 ? -0.989 43.719 35.406 1 78.44 17 ASN B CA 1
ATOM 1821 C C . ASN B 1 17 ? -1.51 42.688 34.406 1 78.44 17 ASN B C 1
ATOM 1823 O O . ASN B 1 17 ? -0.776 41.812 34 1 78.44 17 ASN B O 1
ATOM 1827 N N . LEU B 1 18 ? -2.646 43 34 1 79.56 18 LEU B N 1
ATOM 1828 C CA . LEU B 1 18 ? -3.244 42.094 33.031 1 79.56 18 LEU B CA 1
ATOM 1829 C C . LEU B 1 18 ? -2.531 42.219 31.672 1 79.56 18 LEU B C 1
ATOM 1831 O O . LEU B 1 18 ? -2.271 41.188 31.016 1 79.56 18 LEU B O 1
ATOM 1835 N N . SER B 1 19 ? -2.191 43.469 31.391 1 77.06 19 SER B N 1
ATOM 1836 C CA . SER B 1 19 ? -1.465 43.719 30.156 1 77.06 19 SER B CA 1
ATOM 1837 C C . SER B 1 19 ? -0.079 43.094 30.188 1 77.06 19 SER B C 1
ATOM 1839 O O . SER B 1 19 ? 0.368 42.5 29.203 1 77.06 19 SER B O 1
ATOM 1841 N N . LEU B 1 20 ? 0.478 43.125 31.344 1 76.62 20 LEU B N 1
ATOM 1842 C CA . LEU B 1 20 ? 1.812 42.562 31.5 1 76.62 20 LEU B CA 1
ATOM 1843 C C . LEU B 1 20 ? 1.763 41.031 31.406 1 76.62 20 LEU B C 1
ATOM 1845 O O . LEU B 1 20 ? 2.65 40.406 30.812 1 76.62 20 LEU B O 1
ATOM 1849 N N . ILE B 1 21 ? 0.734 40.469 31.891 1 80 21 ILE B N 1
ATOM 1850 C CA . ILE B 1 21 ? 0.557 39.031 31.812 1 80 21 ILE B CA 1
ATOM 1851 C C . ILE B 1 21 ? 0.336 38.594 30.359 1 80 21 ILE B C 1
ATOM 1853 O O . ILE B 1 21 ? 0.911 37.625 29.906 1 80 21 ILE B O 1
ATOM 1857 N N . PHE B 1 22 ? -0.373 39.438 29.656 1 77.19 22 PHE B N 1
ATOM 1858 C CA . PHE B 1 22 ? -0.658 39.125 28.266 1 77.19 22 PHE B CA 1
ATOM 1859 C C . PHE B 1 22 ? 0.601 39.219 27.406 1 77.19 22 PHE B C 1
ATOM 1861 O O . PHE B 1 22 ? 0.833 38.406 26.531 1 77.19 22 PHE B O 1
ATOM 1868 N N . VAL B 1 23 ? 1.397 40.219 27.719 1 73.19 23 VAL B N 1
ATOM 1869 C CA . VAL B 1 23 ? 2.648 40.406 27 1 73.19 23 VAL B CA 1
ATOM 1870 C C . VAL B 1 23 ? 3.602 39.25 27.297 1 73.19 23 VAL B C 1
ATOM 1872 O O . VAL B 1 23 ? 4.258 38.719 26.406 1 73.19 23 VAL B O 1
ATOM 1875 N N . CYS B 1 24 ? 3.598 38.781 28.531 1 81.31 24 CYS B N 1
ATOM 1876 C CA . CYS B 1 24 ? 4.465 37.688 28.938 1 81.31 24 CYS B CA 1
ATOM 1877 C C . CYS B 1 24 ? 4 36.375 28.297 1 81.31 24 CYS B C 1
ATOM 1879 O O . CYS B 1 24 ? 4.82 35.562 27.828 1 81.31 24 CYS B O 1
ATOM 1881 N N . LEU B 1 25 ? 2.746 36.219 28.234 1 81.19 25 LEU B N 1
ATOM 1882 C CA . LEU B 1 25 ? 2.195 35.031 27.625 1 81.19 25 LEU B CA 1
ATOM 1883 C C . LEU B 1 25 ? 2.463 35 26.125 1 81.19 25 LEU B C 1
ATOM 1885 O O . LEU B 1 25 ? 2.807 33.969 25.562 1 81.19 25 LEU B O 1
ATOM 1889 N N . SER B 1 26 ? 2.359 36.219 25.531 1 77.56 26 SER B N 1
ATOM 1890 C CA . SER B 1 26 ? 2.654 36.312 24.094 1 77.56 26 SER B CA 1
ATOM 1891 C C . SER B 1 26 ? 4.133 36.062 23.812 1 77.56 26 SER B C 1
ATOM 1893 O O . SER B 1 26 ? 4.477 35.406 22.844 1 77.56 26 SER B O 1
ATOM 1895 N N . LEU B 1 27 ? 4.953 36.562 24.703 1 76.69 27 LEU B N 1
ATOM 1896 C CA . LEU B 1 27 ? 6.387 36.344 24.547 1 76.69 27 LEU B CA 1
ATOM 1897 C C . LEU B 1 27 ? 6.75 34.875 24.781 1 76.69 27 LEU B C 1
ATOM 1899 O O . LEU B 1 27 ? 7.566 34.312 24.031 1 76.69 27 LEU B O 1
ATOM 1903 N N . ALA B 1 28 ? 6.086 34.281 25.703 1 83.5 28 ALA B N 1
ATOM 1904 C CA . ALA B 1 28 ? 6.316 32.875 25.984 1 83.5 28 ALA B CA 1
ATOM 1905 C C . ALA B 1 28 ? 5.875 32 24.797 1 83.5 28 ALA B C 1
ATOM 1907 O O . ALA B 1 28 ? 6.578 31.062 24.422 1 83.5 28 ALA B O 1
ATOM 1908 N N . LEU B 1 29 ? 4.801 32.375 24.219 1 80.88 29 LEU B N 1
ATOM 1909 C CA . LEU B 1 29 ? 4.305 31.641 23.062 1 80.88 29 LEU B CA 1
ATOM 1910 C C . LEU B 1 29 ? 5.238 31.812 21.875 1 80.88 29 LEU B C 1
ATOM 1912 O O . LEU B 1 29 ? 5.496 30.859 21.141 1 80.88 29 LEU B O 1
ATOM 1916 N N . LYS B 1 30 ? 5.742 33.094 21.766 1 77 30 LYS B N 1
ATOM 1917 C CA . LYS B 1 30 ? 6.668 33.344 20.656 1 77 30 LYS B CA 1
ATOM 1918 C C . LYS B 1 30 ? 7.98 32.594 20.859 1 77 30 LYS B C 1
ATOM 1920 O O . LYS B 1 30 ? 8.516 32 19.906 1 77 30 LYS B O 1
ATOM 1925 N N . VAL B 1 31 ? 8.477 32.438 22.031 1 81.12 31 VAL B N 1
ATOM 1926 C CA . VAL B 1 31 ? 9.727 31.766 22.344 1 81.12 31 VAL B CA 1
ATOM 1927 C C . VAL B 1 31 ? 9.539 30.25 22.203 1 81.12 31 VAL B C 1
ATOM 1929 O O . VAL B 1 31 ? 10.359 29.578 21.594 1 81.12 31 VAL B O 1
ATOM 1932 N N . ALA B 1 32 ? 8.453 29.797 22.688 1 82.12 32 ALA B N 1
ATOM 1933 C CA . ALA B 1 32 ? 8.148 28.375 22.562 1 82.12 32 ALA B CA 1
ATOM 1934 C C . ALA B 1 32 ? 7.949 27.969 21.109 1 82.12 32 ALA B C 1
ATOM 1936 O O . ALA B 1 32 ? 8.414 26.906 20.688 1 82.12 32 ALA B O 1
ATOM 1937 N N . GLY B 1 33 ? 7.312 28.797 20.375 1 78.56 33 GLY B N 1
ATOM 1938 C CA . GLY B 1 33 ? 7.129 28.547 18.953 1 78.56 33 GLY B CA 1
ATOM 1939 C C . GLY B 1 33 ? 8.438 28.5 18.172 1 78.56 33 GLY B C 1
ATOM 1940 O O . GLY B 1 33 ? 8.641 27.609 17.344 1 78.56 33 GLY B O 1
ATOM 1941 N N . THR B 1 34 ? 9.234 29.469 18.484 1 80.06 34 THR B N 1
ATOM 1942 C CA . THR B 1 34 ? 10.531 29.516 17.812 1 80.06 34 THR B CA 1
ATOM 1943 C C . THR B 1 34 ? 11.375 28.297 18.172 1 80.06 34 THR B C 1
ATOM 1945 O O . THR B 1 34 ? 12.039 27.703 17.312 1 80.06 34 THR B O 1
ATOM 1948 N N . TRP B 1 35 ? 11.367 27.844 19.406 1 82.44 35 TRP B N 1
ATOM 1949 C CA . TRP B 1 35 ? 12.117 26.672 19.859 1 82.44 35 TRP B CA 1
ATOM 1950 C C . TRP B 1 35 ? 11.578 25.406 19.219 1 82.44 35 TRP B C 1
ATOM 1952 O O . TRP B 1 35 ? 12.352 24.547 18.797 1 82.44 35 TRP B O 1
ATOM 1962 N N . TRP B 1 36 ? 10.312 25.344 19.125 1 78.75 36 TRP B N 1
ATOM 1963 C CA . TRP B 1 36 ? 9.672 24.203 18.469 1 78.75 36 TRP B CA 1
ATOM 1964 C C . TRP B 1 36 ? 10.047 24.125 17 1 78.75 36 TRP B C 1
ATOM 1966 O O . TRP B 1 36 ? 10.383 23.062 16.484 1 78.75 36 TRP B O 1
ATOM 1976 N N . ILE B 1 37 ? 10.023 25.219 16.375 1 76.38 37 ILE B N 1
ATOM 1977 C CA . ILE B 1 37 ? 10.367 25.266 14.953 1 76.38 37 ILE B CA 1
ATOM 1978 C C . ILE B 1 37 ? 11.844 24.922 14.773 1 76.38 37 ILE B C 1
ATOM 1980 O O . ILE B 1 37 ? 12.203 24.172 13.867 1 76.38 37 ILE B O 1
ATOM 1984 N N . LYS B 1 38 ? 12.633 25.438 15.602 1 74.5 38 LYS B N 1
ATOM 1985 C CA . LYS B 1 38 ? 14.062 25.156 15.531 1 74.5 38 LYS B CA 1
ATOM 1986 C C . LYS B 1 38 ? 14.344 23.672 15.75 1 74.5 38 LYS B C 1
ATOM 1988 O O . LYS B 1 38 ? 15.172 23.078 15.055 1 74.5 38 LYS B O 1
ATOM 1993 N N . ARG B 1 39 ? 13.719 23.141 16.641 1 73.12 39 ARG B N 1
ATOM 1994 C CA . ARG B 1 39 ? 13.875 21.719 16.906 1 73.12 39 ARG B CA 1
ATOM 1995 C C . ARG B 1 39 ? 13.406 20.875 15.719 1 73.12 39 ARG B C 1
ATOM 1997 O O . ARG B 1 39 ? 14.062 19.906 15.344 1 73.12 39 ARG B O 1
ATOM 2004 N N . GLN B 1 40 ? 12.336 21.297 15.25 1 73.19 40 GLN B N 1
ATOM 2005 C CA . GLN B 1 40 ? 11.836 20.609 14.07 1 73.19 40 GLN B CA 1
ATOM 2006 C C . GLN B 1 40 ? 12.797 20.734 12.898 1 73.19 40 GLN B C 1
ATOM 2008 O O . GLN B 1 40 ? 13.062 19.766 12.188 1 73.19 40 GLN B O 1
ATOM 2013 N N . LEU B 1 41 ? 13.227 21.906 12.812 1 71.94 41 LEU B N 1
ATOM 2014 C CA . LEU B 1 41 ? 14.18 22.172 11.734 1 71.94 41 LEU B CA 1
ATOM 2015 C C . LEU B 1 41 ? 15.477 21.406 11.961 1 71.94 41 LEU B C 1
ATOM 2017 O O . LEU B 1 41 ? 16.062 20.859 11.023 1 71.94 41 LEU B O 1
ATOM 2021 N N . ALA B 1 42 ? 15.883 21.344 13.164 1 71.62 42 ALA B N 1
ATOM 2022 C CA . ALA B 1 42 ? 17.094 20.609 13.508 1 71.62 42 ALA B CA 1
ATOM 2023 C C . ALA B 1 42 ? 16.938 19.125 13.219 1 71.62 42 ALA B C 1
ATOM 2025 O O . ALA B 1 42 ? 17.844 18.484 12.711 1 71.62 42 ALA B O 1
ATOM 2026 N N . GLU B 1 43 ? 15.859 18.656 13.609 1 70.56 43 GLU B N 1
ATOM 2027 C CA . GLU B 1 43 ? 15.578 17.25 13.352 1 70.56 43 GLU B CA 1
ATOM 2028 C C . GLU B 1 43 ? 15.539 16.953 11.852 1 70.56 43 GLU B C 1
ATOM 2030 O O . GLU B 1 43 ? 16 15.898 11.406 1 70.56 43 GLU B O 1
ATOM 2035 N N . LEU B 1 44 ? 14.953 17.984 11.258 1 68.56 44 LEU B N 1
ATOM 2036 C CA . LEU B 1 44 ? 14.852 17.828 9.812 1 68.56 44 LEU B CA 1
ATOM 2037 C C . LEU B 1 44 ? 16.234 17.922 9.164 1 68.56 44 LEU B C 1
ATOM 2039 O O . LEU B 1 44 ? 16.484 17.281 8.133 1 68.56 44 LEU B O 1
ATOM 2043 N N . THR B 1 45 ? 16.984 18.656 9.859 1 67.69 45 THR B N 1
ATOM 2044 C CA . THR B 1 45 ? 18.297 18.906 9.266 1 67.69 45 THR B CA 1
ATOM 2045 C C . THR B 1 45 ? 19.344 17.953 9.852 1 67.69 45 THR B C 1
ATOM 2047 O O . THR B 1 45 ? 20.516 18.047 9.516 1 67.69 45 THR B O 1
ATOM 2050 N N . ARG B 1 46 ? 18.859 17.141 10.758 1 72.69 46 ARG B N 1
ATOM 2051 C CA . ARG B 1 46 ? 19.828 16.219 11.344 1 72.69 46 ARG B CA 1
ATOM 2052 C C . ARG B 1 46 ? 20.438 15.32 10.273 1 72.69 46 ARG B C 1
ATOM 2054 O O . ARG B 1 46 ? 19.719 14.727 9.469 1 72.69 46 ARG B O 1
ATOM 2061 N N . GLU B 1 47 ? 21.672 15.406 10.102 1 82.44 47 GLU B N 1
ATOM 2062 C CA . GLU B 1 47 ? 22.406 14.57 9.172 1 82.44 47 GLU B CA 1
ATOM 2063 C C . GLU B 1 47 ? 22.594 13.156 9.719 1 82.44 47 GLU B C 1
ATOM 2065 O O . GLU B 1 47 ? 23.109 12.984 10.828 1 82.44 47 GLU B O 1
ATOM 2070 N N . HIS B 1 48 ? 21.953 12.148 9.148 1 88.31 48 HIS B N 1
ATOM 2071 C CA . HIS B 1 48 ? 22.109 10.75 9.539 1 88.31 48 HIS B CA 1
ATOM 2072 C C . HIS B 1 48 ? 23.422 10.172 9.047 1 88.31 48 HIS B C 1
ATOM 2074 O O . HIS B 1 48 ? 23.891 10.523 7.953 1 88.31 48 HIS B O 1
ATOM 2080 N N . SER B 1 49 ? 24.047 9.32 9.891 1 89.75 49 SER B N 1
ATOM 2081 C CA . SER B 1 49 ? 25.312 8.688 9.516 1 89.75 49 SER B CA 1
ATOM 2082 C C . SER B 1 49 ? 25.078 7.508 8.578 1 89.75 49 SER B C 1
ATOM 2084 O O . SER B 1 49 ? 26 7.062 7.895 1 89.75 49 SER B O 1
ATOM 2086 N N . TYR B 1 50 ? 23.812 6.93 8.594 1 89.75 50 TYR B N 1
ATOM 2087 C CA . TYR B 1 50 ? 23.438 5.758 7.816 1 89.75 50 TYR B CA 1
ATOM 2088 C C . TYR B 1 50 ? 24.266 4.543 8.219 1 89.75 50 TYR B C 1
ATOM 2090 O O . TYR B 1 50 ? 24.625 3.727 7.367 1 89.75 50 TYR B O 1
ATOM 2098 N N . ILE B 1 51 ? 24.719 4.57 9.422 1 83.56 51 ILE B N 1
ATOM 2099 C CA . ILE B 1 51 ? 25.391 3.416 10.008 1 83.56 51 ILE B CA 1
ATOM 2100 C C . ILE B 1 51 ? 24.484 2.77 11.055 1 83.56 51 ILE B C 1
ATOM 2102 O O . ILE B 1 51 ? 23.906 3.461 11.891 1 83.56 51 ILE B O 1
ATOM 2106 N N . GLY B 1 52 ? 24.359 1.468 10.891 1 80.69 52 GLY B N 1
ATOM 2107 C CA . GLY B 1 52 ? 23.469 0.786 11.812 1 80.69 52 GLY B CA 1
ATOM 2108 C C . GLY B 1 52 ? 22.031 1.239 11.688 1 80.69 52 GLY B C 1
ATOM 2109 O O . GLY B 1 52 ? 21.469 1.257 10.594 1 80.69 52 GLY B O 1
ATOM 2110 N N . ASN B 1 53 ? 21.531 1.72 12.812 1 82.44 53 ASN B N 1
ATOM 2111 C CA . ASN B 1 53 ? 20.125 2.094 12.828 1 82.44 53 ASN B CA 1
ATOM 2112 C C . ASN B 1 53 ? 19.938 3.605 12.711 1 82.44 53 ASN B C 1
ATOM 2114 O O . ASN B 1 53 ? 18.828 4.113 12.836 1 82.44 53 ASN B O 1
ATOM 2118 N N . ASP B 1 54 ? 21.047 4.207 12.414 1 87.69 54 ASP B N 1
ATOM 2119 C CA . ASP B 1 54 ? 20.969 5.66 12.305 1 87.69 54 ASP B CA 1
ATOM 2120 C C . ASP B 1 54 ? 20.672 6.09 10.875 1 87.69 54 ASP B C 1
ATOM 2122 O O . ASP B 1 54 ? 21.562 6.562 10.164 1 87.69 54 ASP B O 1
ATOM 2126 N N . TYR B 1 55 ? 19.562 5.98 10.398 1 89.06 55 TYR B N 1
ATOM 2127 C CA . TYR B 1 55 ? 19.062 6.441 9.109 1 89.06 55 TYR B CA 1
ATOM 2128 C C . TYR B 1 55 ? 17.578 6.766 9.195 1 89.06 55 TYR B C 1
ATOM 2130 O O . TYR B 1 55 ? 16.875 6.273 10.086 1 89.06 55 TYR B O 1
ATOM 2138 N N . PRO B 1 56 ? 17.109 7.621 8.398 1 88.62 56 PRO B N 1
ATOM 2139 C CA . PRO B 1 56 ? 15.672 7.949 8.461 1 88.62 56 PRO B CA 1
ATOM 2140 C C . PRO B 1 56 ? 14.781 6.781 8.047 1 88.62 56 PRO B C 1
ATOM 2142 O O . PRO B 1 56 ? 15.172 5.973 7.203 1 88.62 56 PRO B O 1
ATOM 2145 N N . GLU B 1 57 ? 13.602 6.688 8.523 1 85.31 57 GLU B N 1
ATOM 2146 C CA . GLU B 1 57 ? 12.656 5.633 8.18 1 85.31 57 GLU B CA 1
ATOM 2147 C C . GLU B 1 57 ? 12.234 5.723 6.715 1 85.31 57 GLU B C 1
ATOM 2149 O O . GLU B 1 57 ? 12.117 4.699 6.035 1 85.31 57 GLU B O 1
ATOM 2154 N N . VAL B 1 58 ? 12.109 7.027 6.352 1 90.25 58 VAL B N 1
ATOM 2155 C CA . VAL B 1 58 ? 11.68 7.254 4.977 1 90.25 58 VAL B CA 1
ATOM 2156 C C . VAL B 1 58 ? 12.758 8.031 4.219 1 90.25 58 VAL B C 1
ATOM 2158 O O . VAL B 1 58 ? 13.422 8.898 4.789 1 90.25 58 VAL B O 1
ATOM 2161 N N . TRP B 1 59 ? 12.914 7.664 2.928 1 92.5 59 TRP B N 1
ATOM 2162 C CA . TRP B 1 59 ? 13.852 8.359 2.064 1 92.5 59 TRP B CA 1
ATOM 2163 C C . TRP B 1 59 ? 13.469 9.828 1.908 1 92.5 59 TRP B C 1
ATOM 2165 O O . TRP B 1 59 ? 12.312 10.141 1.602 1 92.5 59 TRP B O 1
ATOM 2175 N N . PRO B 1 60 ? 14.414 10.734 2.23 1 90.44 60 PRO B N 1
ATOM 2176 C CA . PRO B 1 60 ? 14.062 12.156 2.213 1 90.44 60 PRO B CA 1
ATOM 2177 C C . PRO B 1 60 ? 13.969 12.719 0.797 1 90.44 60 PRO B C 1
ATOM 2179 O O . PRO B 1 60 ? 14.781 13.555 0.403 1 90.44 60 PRO B O 1
ATOM 2182 N N . ILE B 1 61 ? 13 12.32 0.072 1 92.81 61 ILE B N 1
ATOM 2183 C CA . ILE B 1 61 ? 12.711 12.836 -1.26 1 92.81 61 ILE B CA 1
ATOM 2184 C C . ILE B 1 61 ? 11.32 13.477 -1.27 1 92.81 61 ILE B C 1
ATOM 2186 O O . ILE B 1 61 ? 10.484 13.164 -0.425 1 92.81 61 ILE B O 1
ATOM 2190 N N . GLU B 1 62 ? 11.172 14.383 -2.174 1 91.06 62 GLU B N 1
ATOM 2191 C CA . GLU B 1 62 ? 9.891 15.062 -2.293 1 91.06 62 GLU B CA 1
ATOM 2192 C C . GLU B 1 62 ? 8.977 14.344 -3.285 1 91.06 62 GLU B C 1
ATOM 2194 O O . GLU B 1 62 ? 9.43 13.898 -4.344 1 91.06 62 GLU B O 1
ATOM 2199 N N . ARG B 1 63 ? 7.742 14.172 -2.846 1 93.56 63 ARG B N 1
ATOM 2200 C CA . ARG B 1 63 ? 6.703 13.617 -3.709 1 93.56 63 ARG B CA 1
ATOM 2201 C C . ARG B 1 63 ? 5.438 14.469 -3.66 1 93.56 63 ARG B C 1
ATOM 2203 O O . ARG B 1 63 ? 5.02 14.906 -2.586 1 93.56 63 ARG B O 1
ATOM 2210 N N . LYS B 1 64 ? 4.828 14.734 -4.793 1 94.06 64 LYS B N 1
ATOM 2211 C CA . LYS B 1 64 ? 3.602 15.523 -4.871 1 94.06 64 LYS B CA 1
ATOM 2212 C C . LYS B 1 64 ? 2.379 14.625 -5.039 1 94.06 64 LYS B C 1
ATOM 2214 O O . LYS B 1 64 ? 2.498 13.484 -5.492 1 94.06 64 LYS B O 1
ATOM 2219 N N . PRO B 1 65 ? 1.222 15.148 -4.582 1 93.31 65 PRO B N 1
ATOM 2220 C CA . PRO B 1 65 ? 0.002 14.406 -4.906 1 93.31 65 PRO B CA 1
ATOM 2221 C C . PRO B 1 65 ? -0.286 14.367 -6.406 1 93.31 65 PRO B C 1
ATOM 2223 O O . PRO B 1 65 ? -0.033 15.352 -7.109 1 93.31 65 PRO B O 1
ATOM 2226 N N . VAL B 1 66 ? -0.738 13.281 -6.855 1 93.88 66 VAL B N 1
ATOM 2227 C CA . VAL B 1 66 ? -1.109 13.125 -8.258 1 93.88 66 VAL B CA 1
ATOM 2228 C C . VAL B 1 66 ? -2.385 12.289 -8.367 1 93.88 66 VAL B C 1
ATOM 2230 O O . VAL B 1 66 ? -2.725 11.547 -7.441 1 93.88 66 VAL B O 1
ATOM 2233 N N . LEU B 1 67 ? -3.113 12.461 -9.453 1 90.19 67 LEU B N 1
ATOM 2234 C CA . LEU B 1 67 ? -4.258 11.609 -9.75 1 90.19 67 LEU B CA 1
ATOM 2235 C C . LEU B 1 67 ? -3.873 10.5 -10.719 1 90.19 67 LEU B C 1
ATOM 2237 O O . LEU B 1 67 ? -3.154 10.742 -11.695 1 90.19 67 LEU B O 1
ATOM 2241 N N . MET B 1 68 ? -4.242 9.312 -10.359 1 88.56 68 MET B N 1
ATOM 2242 C CA . MET B 1 68 ? -3.965 8.164 -11.227 1 88.56 68 MET B CA 1
ATOM 2243 C C . MET B 1 68 ? -5.25 7.41 -11.555 1 88.56 68 MET B C 1
ATOM 2245 O O . MET B 1 68 ? -6.086 7.195 -10.68 1 88.56 68 MET B O 1
ATOM 2249 N N . THR B 1 69 ? -5.414 7.051 -12.836 1 83.31 69 THR B N 1
ATOM 2250 C CA . THR B 1 69 ? -6.531 6.215 -13.266 1 83.31 69 THR B CA 1
ATOM 2251 C C . THR B 1 69 ? -6.137 4.742 -13.273 1 83.31 69 THR B C 1
ATOM 2253 O O . THR B 1 69 ? -5.094 4.375 -13.82 1 83.31 69 THR B O 1
ATOM 2256 N N . PHE B 1 70 ? -6.922 3.998 -12.539 1 81.94 70 PHE B N 1
ATOM 2257 C CA . PHE B 1 70 ? -6.699 2.557 -12.539 1 81.94 70 PHE B CA 1
ATOM 2258 C C . PHE B 1 70 ? -7.402 1.905 -13.727 1 81.94 70 PHE B C 1
ATOM 2260 O O . PHE B 1 70 ? -8.539 2.264 -14.055 1 81.94 70 PHE B O 1
ATOM 2267 N N . ASP B 1 71 ? -6.641 1.146 -14.539 1 73.81 71 ASP B N 1
ATOM 2268 C CA . ASP B 1 71 ? -7.258 0.471 -15.672 1 73.81 71 ASP B CA 1
ATOM 2269 C C . ASP B 1 71 ? -6.676 -0.927 -15.867 1 73.81 71 ASP B C 1
ATOM 2271 O O . ASP B 1 71 ? -5.66 -1.271 -15.258 1 73.81 71 ASP B O 1
ATOM 2275 N N . ASN B 1 72 ? -7.543 -1.771 -16.422 1 65.81 72 ASN B N 1
ATOM 2276 C CA . ASN B 1 72 ? -7.051 -3.068 -16.875 1 65.81 72 ASN B CA 1
ATOM 2277 C C . ASN B 1 72 ? -6.23 -2.943 -18.156 1 65.81 72 ASN B C 1
ATOM 2279 O O . ASN B 1 72 ? -6.785 -2.902 -19.25 1 65.81 72 ASN B O 1
ATOM 2283 N N . PRO B 1 73 ? -4.977 -2.889 -17.859 1 62.34 73 PRO B N 1
ATOM 2284 C CA . PRO B 1 73 ? -4.176 -2.502 -19.031 1 62.34 73 PRO B CA 1
ATOM 2285 C C . PRO B 1 73 ? -4.035 -3.633 -20.047 1 62.34 73 PRO B C 1
ATOM 2287 O O . PRO B 1 73 ? -4.082 -4.809 -19.672 1 62.34 73 PRO B O 1
ATOM 2290 N N . LYS B 1 74 ? -4.137 -3.295 -21.281 1 72.62 74 LYS B N 1
ATOM 2291 C CA . LYS B 1 74 ? -3.598 -4.145 -22.344 1 72.62 74 LYS B CA 1
ATOM 2292 C C . LYS B 1 74 ? -2.135 -4.496 -22.078 1 72.62 74 LYS B C 1
ATOM 2294 O O . LYS B 1 74 ? -1.61 -5.461 -22.641 1 72.62 74 LYS B O 1
ATOM 2299 N N . HIS B 1 75 ? -1.628 -3.92 -21.047 1 82.75 75 HIS B N 1
ATOM 2300 C CA . HIS B 1 75 ? -0.218 -4.082 -20.703 1 82.75 75 HIS B CA 1
ATOM 2301 C C . HIS B 1 75 ? -0.041 -5.012 -19.516 1 82.75 75 HIS B C 1
ATOM 2303 O O . HIS B 1 75 ? -1.016 -5.367 -18.844 1 82.75 75 HIS B O 1
ATOM 2309 N N . PHE B 1 76 ? 1.22 -5.504 -19.438 1 88.56 76 PHE B N 1
ATOM 2310 C CA . PHE B 1 76 ? 1.631 -6.344 -18.312 1 88.56 76 PHE B CA 1
ATOM 2311 C C . PHE B 1 76 ? 0.94 -7.699 -18.375 1 88.56 76 PHE B C 1
ATOM 2313 O O . PHE B 1 76 ? 0.38 -8.156 -17.375 1 88.56 76 PHE B O 1
ATOM 2320 N N . ARG B 1 77 ? 0.936 -8.227 -19.531 1 86.75 77 ARG B N 1
ATOM 2321 C CA . ARG B 1 77 ? 0.533 -9.625 -19.672 1 86.75 77 ARG B CA 1
ATOM 2322 C C . ARG B 1 77 ? 1.48 -10.539 -18.906 1 86.75 77 ARG B C 1
ATOM 2324 O O . ARG B 1 77 ? 2.641 -10.195 -18.672 1 86.75 77 ARG B O 1
ATOM 2331 N N . LEU B 1 78 ? 1.007 -11.711 -18.578 1 89.06 78 LEU B N 1
ATOM 2332 C CA . LEU B 1 78 ? 1.768 -12.523 -17.641 1 89.06 78 LEU B CA 1
ATOM 2333 C C . LEU B 1 78 ? 2.793 -13.383 -18.375 1 89.06 78 LEU B C 1
ATOM 2335 O O . LEU B 1 78 ? 3.906 -13.578 -17.875 1 89.06 78 LEU B O 1
ATOM 2339 N N . ASP B 1 79 ? 2.484 -13.836 -19.5 1 87.69 79 ASP B N 1
ATOM 2340 C CA . ASP B 1 79 ? 3.287 -14.922 -20.062 1 87.69 79 ASP B CA 1
ATOM 2341 C C . ASP B 1 79 ? 3.783 -14.578 -21.469 1 87.69 79 ASP B C 1
ATOM 2343 O O . ASP B 1 79 ? 4.516 -15.359 -22.078 1 87.69 79 ASP B O 1
ATOM 2347 N N . LYS B 1 80 ? 3.346 -13.453 -21.969 1 88.5 80 LYS B N 1
ATOM 2348 C CA . LYS B 1 80 ? 3.787 -13.047 -23.297 1 88.5 80 LYS B CA 1
ATOM 2349 C C . LYS B 1 80 ? 5.078 -12.234 -23.219 1 88.5 80 LYS B C 1
ATOM 2351 O O . LYS B 1 80 ? 5.363 -11.602 -22.203 1 88.5 80 LYS B O 1
ATOM 2356 N N . GLU B 1 81 ? 5.789 -12.211 -24.234 1 90.69 81 GLU B N 1
ATOM 2357 C CA . GLU B 1 81 ? 7.102 -11.578 -24.281 1 90.69 81 GLU B CA 1
ATOM 2358 C C . GLU B 1 81 ? 7.016 -10.102 -23.906 1 90.69 81 GLU B C 1
ATOM 2360 O O . GLU B 1 81 ? 7.84 -9.594 -23.156 1 90.69 81 GLU B O 1
ATOM 2365 N N . ASP B 1 82 ? 6.168 -9.445 -24.484 1 89.31 82 ASP B N 1
ATOM 2366 C CA . ASP B 1 82 ? 6.027 -8.023 -24.203 1 89.31 82 ASP B CA 1
ATOM 2367 C C . ASP B 1 82 ? 5.711 -7.785 -22.734 1 89.31 82 ASP B C 1
ATOM 2369 O O . ASP B 1 82 ? 6.277 -6.887 -22.094 1 89.31 82 ASP B O 1
ATOM 2373 N N . GLY B 1 83 ? 4.848 -8.578 -22.172 1 89.31 83 GLY B N 1
ATOM 2374 C CA . GLY B 1 83 ? 4.523 -8.469 -20.75 1 89.31 83 GLY B CA 1
ATOM 2375 C C . GLY B 1 83 ? 5.707 -8.758 -19.844 1 89.31 83 GLY B C 1
ATOM 2376 O O . GLY B 1 83 ? 5.938 -8.047 -18.875 1 89.31 83 GLY B O 1
ATOM 2377 N N . ILE B 1 84 ? 6.43 -9.789 -20.188 1 90.69 84 ILE B N 1
ATOM 2378 C CA . ILE B 1 84 ? 7.617 -10.156 -19.438 1 90.69 84 ILE B CA 1
ATOM 2379 C C . ILE B 1 84 ? 8.602 -8.992 -19.406 1 90.69 84 ILE B C 1
ATOM 2381 O O . ILE B 1 84 ? 9.164 -8.672 -18.344 1 90.69 84 ILE B O 1
ATOM 2385 N N . ALA B 1 85 ? 8.75 -8.406 -20.5 1 91.31 85 ALA B N 1
ATOM 2386 C CA . ALA B 1 85 ? 9.656 -7.262 -20.594 1 91.31 85 ALA B CA 1
ATOM 2387 C C . ALA B 1 85 ? 9.141 -6.094 -19.75 1 91.31 85 ALA B C 1
ATOM 2389 O O . ALA B 1 85 ? 9.93 -5.395 -19.109 1 91.31 85 ALA B O 1
ATOM 2390 N N . GLU B 1 86 ? 7.863 -5.852 -19.781 1 90.94 86 GLU B N 1
ATOM 2391 C CA . GLU B 1 86 ? 7.266 -4.773 -19 1 90.94 86 GLU B CA 1
ATOM 2392 C C . GLU B 1 86 ? 7.469 -5.004 -17.5 1 90.94 86 GLU B C 1
ATOM 2394 O O . GLU B 1 86 ? 7.848 -4.082 -16.781 1 90.94 86 GLU B O 1
ATOM 2399 N N . TRP B 1 87 ? 7.211 -6.211 -17.094 1 91.88 87 TRP B N 1
ATOM 2400 C CA . TRP B 1 87 ? 7.383 -6.543 -15.68 1 91.88 87 TRP B CA 1
ATOM 2401 C C . TRP B 1 87 ? 8.844 -6.422 -15.266 1 91.88 87 TRP B C 1
ATOM 2403 O O . TRP B 1 87 ? 9.148 -5.922 -14.18 1 91.88 87 TRP B O 1
ATOM 2413 N N . ALA B 1 88 ? 9.742 -6.801 -16.109 1 88.19 88 ALA B N 1
ATOM 2414 C CA . ALA B 1 88 ? 11.172 -6.727 -15.82 1 88.19 88 ALA B CA 1
ATOM 2415 C C . ALA B 1 88 ? 11.633 -5.277 -15.688 1 88.19 88 ALA B C 1
ATOM 2417 O O . ALA B 1 88 ? 12.578 -4.984 -14.953 1 88.19 88 ALA B O 1
ATOM 2418 N N . ALA B 1 89 ? 10.945 -4.398 -16.328 1 87.94 89 ALA B N 1
ATOM 2419 C CA . ALA B 1 89 ? 11.352 -2.996 -16.375 1 87.94 89 ALA B CA 1
ATOM 2420 C C . ALA B 1 89 ? 10.695 -2.188 -15.258 1 87.94 89 ALA B C 1
ATOM 2422 O O . ALA B 1 89 ? 10.953 -0.989 -15.125 1 87.94 89 ALA B O 1
ATOM 2423 N N . ILE B 1 90 ? 9.922 -2.76 -14.438 1 88.06 90 ILE B N 1
ATOM 2424 C CA . ILE B 1 90 ? 9.102 -2.037 -13.469 1 88.06 90 ILE B CA 1
ATOM 2425 C C . ILE B 1 90 ? 9.992 -1.444 -12.383 1 88.06 90 ILE B C 1
ATOM 2427 O O . ILE B 1 90 ? 9.609 -0.481 -11.711 1 88.06 90 ILE B O 1
ATOM 2431 N N . SER B 1 91 ? 11.156 -2.072 -12.164 1 87.38 91 SER B N 1
ATOM 2432 C CA . SER B 1 91 ? 12.133 -1.558 -11.203 1 87.38 91 SER B CA 1
ATOM 2433 C C . SER B 1 91 ? 13.461 -1.247 -11.883 1 87.38 91 SER B C 1
ATOM 2435 O O . SER B 1 91 ? 13.914 -2.008 -12.742 1 87.38 91 SER B O 1
ATOM 2437 N N . PRO B 1 92 ? 14 -0.127 -11.469 1 88.81 92 PRO B N 1
ATOM 2438 C CA . PRO B 1 92 ? 15.336 0.137 -12 1 88.81 92 PRO B CA 1
ATOM 2439 C C . PRO B 1 92 ? 16.391 -0.816 -11.445 1 88.81 92 PRO B C 1
ATOM 2441 O O . PRO B 1 92 ? 16.625 -0.853 -10.234 1 88.81 92 PRO B O 1
ATOM 2444 N N . GLN B 1 93 ? 17.031 -1.587 -12.359 1 87.44 93 GLN B N 1
ATOM 2445 C CA . GLN B 1 93 ? 18.109 -2.5 -12 1 87.44 93 GLN B CA 1
ATOM 2446 C C . GLN B 1 93 ? 17.719 -3.367 -10.805 1 87.44 93 GLN B C 1
ATOM 2448 O O . GLN B 1 93 ? 16.719 -4.086 -10.852 1 87.44 93 GLN B O 1
ATOM 2453 N N . ASN B 1 94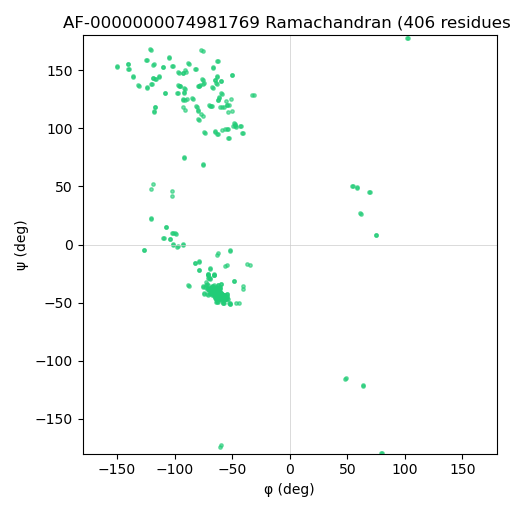 ? 18.453 -3.182 -9.641 1 85.69 94 ASN B N 1
ATOM 2454 C CA . ASN B 1 94 ? 18.188 -4.062 -8.508 1 85.69 94 ASN B CA 1
ATOM 2455 C C . ASN B 1 94 ? 17.328 -3.375 -7.457 1 85.69 94 ASN B C 1
ATOM 2457 O O . ASN B 1 94 ? 17 -3.973 -6.43 1 85.69 94 ASN B O 1
ATOM 2461 N N . GLY B 1 95 ? 16.922 -2.07 -7.715 1 87.81 95 GLY B N 1
ATOM 2462 C CA . GLY B 1 95 ? 16.031 -1.338 -6.816 1 87.81 95 GLY B CA 1
ATOM 2463 C C . GLY B 1 95 ? 16.734 -0.87 -5.551 1 87.81 95 GLY B C 1
ATOM 2464 O O . GLY B 1 95 ? 16.078 -0.432 -4.602 1 87.81 95 GLY B O 1
ATOM 2465 N N . VAL B 1 96 ? 18.062 -1.033 -5.5 1 92.12 96 VAL B N 1
ATOM 2466 C CA . VAL B 1 96 ? 18.828 -0.701 -4.309 1 92.12 96 VAL B CA 1
ATOM 2467 C C . VAL B 1 96 ? 19.391 0.712 -4.438 1 92.12 96 VAL B C 1
ATOM 2469 O O . VAL B 1 96 ? 19.875 1.099 -5.504 1 92.12 96 VAL B O 1
ATOM 2472 N N . VAL B 1 97 ? 19.297 1.457 -3.395 1 94.75 97 VAL B N 1
ATOM 2473 C CA . VAL B 1 97 ? 19.922 2.77 -3.324 1 94.75 97 VAL B CA 1
ATOM 2474 C C . VAL B 1 97 ? 21.094 2.73 -2.342 1 94.75 97 VAL B C 1
ATOM 2476 O O . VAL B 1 97 ? 21.125 1.893 -1.438 1 94.75 97 VAL B O 1
ATOM 2479 N N . HIS B 1 98 ? 22 3.582 -2.6 1 94.62 98 HIS B N 1
ATOM 2480 C CA . HIS B 1 98 ? 23.188 3.713 -1.761 1 94.62 98 HIS B CA 1
ATOM 2481 C C . HIS B 1 98 ? 23.266 5.098 -1.129 1 94.62 98 HIS B C 1
ATOM 2483 O O . HIS B 1 98 ? 23.484 6.094 -1.825 1 94.62 98 HIS B O 1
ATOM 2489 N N . LEU B 1 99 ? 23.141 5.125 0.215 1 93.94 99 LEU B N 1
ATOM 2490 C CA . LEU B 1 99 ? 22.938 6.402 0.887 1 93.94 99 LEU B CA 1
ATOM 2491 C C . LEU B 1 99 ? 24 6.645 1.949 1 93.94 99 LEU B C 1
ATOM 2493 O O . LEU B 1 99 ? 24.609 5.695 2.453 1 93.94 99 LEU B O 1
ATOM 2497 N N . GLY B 1 100 ? 24.125 7.969 2.268 1 91.88 100 GLY B N 1
ATOM 2498 C CA . GLY B 1 100 ? 25.031 8.367 3.32 1 91.88 100 GLY B CA 1
ATOM 2499 C C . GLY B 1 100 ? 26.484 8.43 2.855 1 91.88 100 GLY B C 1
ATOM 2500 O O . GLY B 1 100 ? 26.781 8.148 1.694 1 91.88 100 GLY B O 1
ATOM 2501 N N . PRO B 1 101 ? 27.359 8.781 3.834 1 91.19 101 PRO B N 1
ATOM 2502 C CA . PRO B 1 101 ? 28.766 8.945 3.504 1 91.19 101 PRO B CA 1
ATOM 2503 C C . PRO B 1 101 ? 29.438 7.633 3.088 1 91.19 101 PRO B C 1
ATOM 2505 O O . PRO B 1 101 ? 30.406 7.645 2.32 1 91.19 101 PRO B O 1
ATOM 2508 N N . HIS B 1 102 ? 28.938 6.523 3.531 1 90.25 102 HIS B N 1
ATOM 2509 C CA . HIS B 1 102 ? 29.562 5.23 3.26 1 90.25 102 HIS B CA 1
ATOM 2510 C C . HIS B 1 102 ? 28.781 4.469 2.188 1 90.25 102 HIS B C 1
ATOM 2512 O O . HIS B 1 102 ? 29.031 3.277 1.973 1 90.25 102 HIS B O 1
ATOM 2518 N N . ARG B 1 103 ? 27.812 5.039 1.631 1 92.69 103 ARG B N 1
ATOM 2519 C CA . ARG B 1 103 ? 27.031 4.453 0.542 1 92.69 103 ARG B CA 1
ATOM 2520 C C . ARG B 1 103 ? 26.406 3.127 0.965 1 92.69 103 ARG B C 1
ATOM 2522 O O . ARG B 1 103 ? 26.531 2.125 0.259 1 92.69 103 ARG B O 1
ATOM 2529 N N . GLN B 1 104 ? 25.812 3.246 2.098 1 91.94 104 GLN B N 1
ATOM 2530 C CA . GLN B 1 104 ? 25.141 2.061 2.627 1 91.94 104 GLN B CA 1
ATOM 2531 C C . GLN B 1 104 ? 23.953 1.669 1.76 1 91.94 104 GLN B C 1
ATOM 2533 O O . GLN B 1 104 ? 23.172 2.527 1.341 1 91.94 104 GLN B O 1
ATOM 2538 N N . PRO B 1 105 ? 23.828 0.336 1.46 1 91.94 105 PRO B N 1
ATOM 2539 C CA . PRO B 1 105 ? 22.734 -0.104 0.6 1 91.94 105 PRO B CA 1
ATOM 2540 C C . PRO B 1 105 ? 21.391 -0.199 1.344 1 91.94 105 PRO B C 1
ATOM 2542 O O . PRO B 1 105 ? 21.359 -0.638 2.496 1 91.94 105 PRO B O 1
ATOM 2545 N N . TYR B 1 106 ? 20.312 0.298 0.678 1 91.81 106 TYR B N 1
ATOM 2546 C CA . TYR B 1 106 ? 18.938 0.157 1.141 1 91.81 106 TYR B CA 1
ATOM 2547 C C . TYR B 1 106 ? 18.016 -0.227 -0.008 1 91.81 106 TYR B C 1
ATOM 2549 O O . TYR B 1 106 ? 18.234 0.174 -1.152 1 91.81 106 TYR B O 1
ATOM 2557 N N . THR B 1 107 ? 17.078 -1.005 0.346 1 92.12 107 THR B N 1
ATOM 2558 C CA . THR B 1 107 ? 15.977 -1.136 -0.6 1 92.12 107 THR B CA 1
ATOM 2559 C C . THR B 1 107 ? 14.867 -0.139 -0.276 1 92.12 107 THR B C 1
ATOM 2561 O O . THR B 1 107 ? 14.68 0.236 0.883 1 92.12 107 THR B O 1
ATOM 2564 N N . VAL B 1 108 ? 14.219 0.29 -1.306 1 93.06 108 VAL B N 1
ATOM 2565 C CA . VAL B 1 108 ? 13.047 1.142 -1.148 1 93.06 108 VAL B CA 1
ATOM 2566 C C . VAL B 1 108 ? 11.781 0.294 -1.224 1 93.06 108 VAL B C 1
ATOM 2568 O O . VAL B 1 108 ? 11.625 -0.528 -2.131 1 93.06 108 VAL B O 1
ATOM 2571 N N . ALA B 1 109 ? 10.867 0.536 -0.389 1 93.31 109 ALA B N 1
ATOM 2572 C CA . ALA B 1 109 ? 9.719 -0.347 -0.196 1 93.31 109 ALA B CA 1
ATOM 2573 C C . ALA B 1 109 ? 8.93 -0.512 -1.492 1 93.31 109 ALA B C 1
ATOM 2575 O O . ALA B 1 109 ? 8.508 -1.62 -1.833 1 93.31 109 ALA B O 1
ATOM 2576 N N . MET B 1 110 ? 8.656 0.534 -2.203 1 95.88 110 MET B N 1
ATOM 2577 C CA . MET B 1 110 ? 7.918 0.43 -3.459 1 95.88 110 MET B CA 1
ATOM 2578 C C . MET B 1 110 ? 8.617 -0.521 -4.426 1 95.88 110 MET B C 1
ATOM 2580 O O . MET B 1 110 ? 7.977 -1.379 -5.031 1 95.88 110 MET B O 1
ATOM 2584 N N . LEU B 1 111 ? 9.898 -0.346 -4.562 1 95.5 111 LEU B N 1
ATOM 2585 C CA . LEU B 1 111 ? 10.656 -1.176 -5.492 1 95.5 111 LEU B CA 1
ATOM 2586 C C . LEU B 1 111 ? 10.711 -2.621 -5.008 1 95.5 111 LEU B C 1
ATOM 2588 O O . LEU B 1 111 ? 10.656 -3.553 -5.812 1 95.5 111 LEU B O 1
ATOM 2592 N N . HIS B 1 112 ? 10.922 -2.771 -3.686 1 93.5 112 HIS B N 1
ATOM 2593 C CA . HIS B 1 112 ? 10.852 -4.113 -3.115 1 93.5 112 HIS B CA 1
ATOM 2594 C C . HIS B 1 112 ? 9.523 -4.785 -3.453 1 93.5 112 HIS B C 1
ATOM 2596 O O . HIS B 1 112 ? 9.5 -5.938 -3.896 1 93.5 112 HIS B O 1
ATOM 2602 N N . GLN B 1 113 ? 8.469 -4.055 -3.316 1 95.25 113 GLN B N 1
ATOM 2603 C CA . GLN B 1 113 ? 7.133 -4.574 -3.604 1 95.25 113 GLN B CA 1
ATOM 2604 C C . GLN B 1 113 ? 6.992 -4.938 -5.078 1 95.25 113 GLN B C 1
ATOM 2606 O O . GLN B 1 113 ? 6.473 -6.004 -5.414 1 95.25 113 GLN B O 1
ATOM 2611 N N . LEU B 1 114 ? 7.402 -4.098 -5.945 1 95.88 114 LEU B N 1
ATOM 2612 C CA . LEU B 1 114 ? 7.297 -4.34 -7.383 1 95.88 114 LEU B CA 1
ATOM 2613 C C . LEU B 1 114 ? 8.133 -5.547 -7.789 1 95.88 114 LEU B C 1
ATOM 2615 O O . LEU B 1 114 ? 7.707 -6.352 -8.617 1 95.88 114 LEU B O 1
ATOM 2619 N N . LYS B 1 115 ? 9.289 -5.691 -7.258 1 94.06 115 LYS B N 1
ATOM 2620 C CA . LYS B 1 115 ? 10.125 -6.859 -7.535 1 94.06 115 LYS B CA 1
ATOM 2621 C C . LYS B 1 115 ? 9.438 -8.141 -7.066 1 94.06 115 LYS B C 1
ATOM 2623 O O . LYS B 1 115 ? 9.477 -9.164 -7.762 1 94.06 115 LYS B O 1
ATOM 2628 N N . CYS B 1 116 ? 8.898 -8.016 -5.91 1 94.81 116 CYS B N 1
ATOM 2629 C CA . CYS B 1 116 ? 8.172 -9.172 -5.395 1 94.81 116 CYS B CA 1
ATOM 2630 C C . CYS B 1 116 ? 7.031 -9.555 -6.328 1 94.81 116 CYS B C 1
ATOM 2632 O O . CYS B 1 116 ? 6.773 -10.742 -6.547 1 94.81 116 CYS B O 1
ATOM 2634 N N . LEU B 1 117 ? 6.301 -8.57 -6.848 1 95.94 117 LEU B N 1
ATOM 2635 C CA . LEU B 1 117 ? 5.207 -8.859 -7.77 1 95.94 117 LEU B CA 1
ATOM 2636 C C . LEU B 1 117 ? 5.719 -9.578 -9.016 1 95.94 117 LEU B C 1
ATOM 2638 O O . LEU B 1 117 ? 5.055 -10.477 -9.539 1 95.94 117 LEU B O 1
ATOM 2642 N N . ASP B 1 118 ? 6.855 -9.203 -9.477 1 94.38 118 ASP B N 1
ATOM 2643 C CA . ASP B 1 118 ? 7.434 -9.883 -10.633 1 94.38 118 ASP B CA 1
ATOM 2644 C C . ASP B 1 118 ? 7.82 -11.32 -10.289 1 94.38 118 ASP B C 1
ATOM 2646 O O . ASP B 1 118 ? 7.68 -12.219 -11.117 1 94.38 118 ASP B O 1
ATOM 2650 N N . VAL B 1 119 ? 8.383 -11.516 -9.125 1 93.44 119 VAL B N 1
ATOM 2651 C CA . VAL B 1 119 ? 8.703 -12.867 -8.664 1 93.44 119 VAL B CA 1
ATOM 2652 C C . VAL B 1 119 ? 7.438 -13.719 -8.641 1 93.44 119 VAL B C 1
ATOM 2654 O O . VAL B 1 119 ? 7.441 -14.859 -9.102 1 93.44 119 VAL B O 1
ATOM 2657 N N . LEU B 1 120 ? 6.352 -13.172 -8.133 1 94.88 120 LEU B N 1
ATOM 2658 C CA . LEU B 1 120 ? 5.082 -13.891 -8.086 1 94.88 120 LEU B CA 1
ATOM 2659 C C . LEU B 1 120 ? 4.578 -14.195 -9.492 1 94.88 120 LEU B C 1
ATOM 2661 O O . LEU B 1 120 ? 4.113 -15.305 -9.758 1 94.88 120 LEU B O 1
ATOM 2665 N N . ARG B 1 121 ? 4.609 -13.203 -10.367 1 94.25 121 ARG B N 1
ATOM 2666 C CA . ARG B 1 121 ? 4.246 -13.422 -11.766 1 94.25 121 ARG B CA 1
ATOM 2667 C C . ARG B 1 121 ? 5.027 -14.594 -12.352 1 94.25 121 ARG B C 1
ATOM 2669 O O . ARG B 1 121 ? 4.449 -15.477 -13 1 94.25 121 ARG B O 1
ATOM 2676 N N . GLY B 1 122 ? 6.336 -14.562 -12.188 1 92.12 122 GLY B N 1
ATOM 2677 C CA . GLY B 1 122 ? 7.176 -15.633 -12.695 1 92.12 122 GLY B CA 1
ATOM 2678 C C . GLY B 1 122 ? 6.762 -17 -12.203 1 92.12 122 GLY B C 1
ATOM 2679 O O . GLY B 1 122 ? 6.77 -17.969 -12.969 1 92.12 122 GLY B O 1
ATOM 2680 N N . GLU B 1 123 ? 6.438 -17.109 -10.969 1 91.62 123 GLU B N 1
ATOM 2681 C CA . GLU B 1 123 ? 6 -18.375 -10.391 1 91.62 123 GLU B CA 1
ATOM 2682 C C . GLU B 1 123 ? 4.707 -18.859 -11.047 1 91.62 123 GLU B C 1
ATOM 2684 O O . GLU B 1 123 ? 4.527 -20.062 -11.258 1 91.62 123 GLU B O 1
ATOM 2689 N N . MET B 1 124 ? 3.865 -17.969 -11.344 1 90.25 124 MET B N 1
ATOM 2690 C CA . MET B 1 124 ? 2.551 -18.328 -11.875 1 90.25 124 MET B CA 1
ATOM 2691 C C . MET B 1 124 ? 2.664 -18.859 -13.305 1 90.25 124 MET B C 1
ATOM 2693 O O . MET B 1 124 ? 1.81 -19.609 -13.758 1 90.25 124 MET B O 1
ATOM 2697 N N . VAL B 1 125 ? 3.676 -18.469 -13.984 1 89.06 125 VAL B N 1
ATOM 2698 C CA . VAL B 1 125 ? 3.785 -18.906 -15.375 1 89.06 125 VAL B CA 1
ATOM 2699 C C . VAL B 1 125 ? 4.922 -19.906 -15.523 1 89.06 125 VAL B C 1
ATOM 2701 O O . VAL B 1 125 ? 5.273 -20.297 -16.641 1 89.06 125 VAL B O 1
ATOM 2704 N N . ARG B 1 126 ? 5.508 -20.281 -14.43 1 86.75 126 ARG B N 1
ATOM 2705 C CA . ARG B 1 126 ? 6.617 -21.234 -14.438 1 86.75 126 ARG B CA 1
ATOM 2706 C C . ARG B 1 126 ? 6.168 -22.594 -14.969 1 86.75 126 ARG B C 1
ATOM 2708 O O . ARG B 1 126 ? 5.09 -23.078 -14.609 1 86.75 126 ARG B O 1
ATOM 2715 N N . ASP B 1 127 ? 7.066 -23.141 -15.797 1 81.06 127 ASP B N 1
ATOM 2716 C CA . ASP B 1 127 ? 6.828 -24.5 -16.25 1 81.06 127 ASP B CA 1
ATOM 2717 C C . ASP B 1 127 ? 6.957 -25.5 -15.094 1 81.06 127 ASP B C 1
ATOM 2719 O O . ASP B 1 127 ? 7.977 -25.531 -14.406 1 81.06 127 ASP B O 1
ATOM 2723 N N . ARG B 1 128 ? 5.918 -26.219 -14.781 1 78.56 128 ARG B N 1
ATOM 2724 C CA . ARG B 1 128 ? 5.91 -27.125 -13.641 1 78.56 128 ARG B CA 1
ATOM 2725 C C . ARG B 1 128 ? 6.094 -28.578 -14.109 1 78.56 128 ARG B C 1
ATOM 2727 O O . ARG B 1 128 ? 5.469 -29.484 -13.57 1 78.56 128 ARG B O 1
ATOM 2734 N N . SER B 1 129 ? 6.996 -28.703 -14.938 1 74.81 129 SER B N 1
ATOM 2735 C CA . SER B 1 129 ? 7.348 -30.062 -15.359 1 74.81 129 SER B CA 1
ATOM 2736 C C . SER B 1 129 ? 7.828 -30.906 -14.188 1 74.81 129 SER B C 1
ATOM 2738 O O . SER B 1 129 ? 7.773 -30.453 -13.039 1 74.81 129 SER B O 1
ATOM 2740 N N . GLU B 1 130 ? 8.289 -32.094 -14.312 1 64.19 130 GLU B N 1
ATOM 2741 C CA . GLU B 1 130 ? 8.539 -33.188 -13.391 1 64.19 130 GLU B CA 1
ATOM 2742 C C . GLU B 1 130 ? 9.438 -32.75 -12.234 1 64.19 130 GLU B C 1
ATOM 2744 O O . GLU B 1 130 ? 9.344 -33.281 -11.133 1 64.19 130 GLU B O 1
ATOM 2749 N N . SER B 1 131 ? 10.18 -31.641 -12.297 1 74.38 131 SER B N 1
ATOM 2750 C CA . SER B 1 131 ? 11.133 -31.328 -11.242 1 74.38 131 SER B CA 1
ATOM 2751 C C . SER B 1 131 ? 10.641 -30.172 -10.383 1 74.38 131 SER B C 1
ATOM 2753 O O . SER B 1 131 ? 11.375 -29.656 -9.539 1 74.38 131 SER B O 1
ATOM 2755 N N . TYR B 1 132 ? 9.367 -29.953 -10.594 1 79.56 132 TYR B N 1
ATOM 2756 C CA . TYR B 1 132 ? 8.852 -28.828 -9.828 1 79.56 132 TYR B CA 1
ATOM 2757 C C . TYR B 1 132 ? 8.531 -29.25 -8.398 1 79.56 132 TYR B C 1
ATOM 2759 O O . TYR B 1 132 ? 7.738 -30.156 -8.172 1 79.56 132 TYR B O 1
ATOM 2767 N N . ALA B 1 133 ? 9.219 -28.609 -7.402 1 79.38 133 ALA B N 1
ATOM 2768 C CA . ALA B 1 133 ? 9.094 -28.969 -5.988 1 79.38 133 ALA B CA 1
ATOM 2769 C C . ALA B 1 133 ? 8.141 -28.016 -5.266 1 79.38 133 ALA B C 1
ATOM 2771 O O . ALA B 1 133 ? 8.047 -28.047 -4.039 1 79.38 133 ALA B O 1
ATOM 2772 N N . GLY B 1 134 ? 7.438 -27.172 -6.02 1 83.75 134 GLY B N 1
ATOM 2773 C CA . GLY B 1 134 ? 6.562 -26.203 -5.387 1 83.75 134 GLY B CA 1
ATOM 2774 C C . GLY B 1 134 ? 7.152 -24.797 -5.355 1 83.75 134 GLY B C 1
ATOM 2775 O O . GLY B 1 134 ? 8.273 -24.578 -5.82 1 83.75 134 GLY B O 1
ATOM 2776 N N . PRO B 1 135 ? 6.336 -23.891 -4.824 1 84.94 135 PRO B N 1
ATOM 2777 C CA . PRO B 1 135 ? 6.836 -22.516 -4.77 1 84.94 135 PRO B CA 1
ATOM 2778 C C . PRO B 1 135 ? 8.07 -22.375 -3.881 1 84.94 135 PRO B C 1
ATOM 2780 O O . PRO B 1 135 ? 8.164 -23.016 -2.84 1 84.94 135 PRO B O 1
ATOM 2783 N N . SER B 1 136 ? 8.938 -21.531 -4.273 1 85.38 136 SER B N 1
ATOM 2784 C CA . SER B 1 136 ? 10.195 -21.312 -3.572 1 85.38 136 SER B CA 1
ATOM 2785 C C . SER B 1 136 ? 9.992 -20.516 -2.295 1 85.38 136 SER B C 1
ATOM 2787 O O . SER B 1 136 ? 8.93 -19.922 -2.088 1 85.38 136 SER B O 1
ATOM 2789 N N . VAL B 1 137 ? 11 -20.531 -1.515 1 85.94 137 VAL B N 1
ATOM 2790 C CA . VAL B 1 137 ? 11.031 -19.734 -0.294 1 85.94 137 VAL B CA 1
ATOM 2791 C C . VAL B 1 137 ? 10.883 -18.25 -0.641 1 85.94 137 VAL B C 1
ATOM 2793 O O . VAL B 1 137 ? 10.242 -17.5 0.095 1 85.94 137 VAL B O 1
ATOM 2796 N N . LEU B 1 138 ? 11.43 -17.906 -1.751 1 88.56 138 LEU B N 1
ATOM 2797 C CA . LEU B 1 138 ? 11.367 -16.516 -2.184 1 88.56 138 LEU B CA 1
ATOM 2798 C C . LEU B 1 138 ? 9.93 -16.109 -2.504 1 88.56 138 LEU B C 1
ATOM 2800 O O . LEU B 1 138 ? 9.508 -15.008 -2.166 1 88.56 138 LEU B O 1
ATOM 2804 N N . VAL B 1 139 ? 9.219 -16.969 -3.119 1 91.56 139 VAL B N 1
ATOM 2805 C CA . VAL B 1 139 ? 7.828 -16.703 -3.453 1 91.56 139 VAL B CA 1
ATOM 2806 C C . VAL B 1 139 ? 7.012 -16.516 -2.174 1 91.56 139 VAL B C 1
ATOM 2808 O O . VAL B 1 139 ? 6.188 -15.609 -2.08 1 91.56 139 VAL B O 1
ATOM 2811 N N . ARG B 1 140 ? 7.262 -17.375 -1.27 1 89.81 140 ARG B N 1
ATOM 2812 C CA . ARG B 1 140 ? 6.574 -17.25 0.014 1 89.81 140 ARG B CA 1
ATOM 2813 C C . ARG B 1 140 ? 6.934 -15.945 0.709 1 89.81 140 ARG B C 1
ATOM 2815 O O . ARG B 1 140 ? 6.066 -15.281 1.272 1 89.81 140 ARG B O 1
ATOM 2822 N N . HIS B 1 141 ? 8.172 -15.641 0.75 1 89 141 HIS B N 1
ATOM 2823 C CA . HIS B 1 141 ? 8.609 -14.367 1.304 1 89 141 HIS B CA 1
ATOM 2824 C C . HIS B 1 141 ? 7.859 -13.203 0.666 1 89 141 HIS B C 1
ATOM 2826 O O . HIS B 1 141 ? 7.344 -12.328 1.369 1 89 141 HIS B O 1
ATOM 2832 N N . CYS B 1 142 ? 7.84 -13.203 -0.667 1 93.31 142 CYS B N 1
ATOM 2833 C CA . CYS B 1 142 ? 7.227 -12.109 -1.415 1 93.31 142 CYS B CA 1
ATOM 2834 C C . CYS B 1 142 ? 5.754 -11.961 -1.058 1 93.31 142 CYS B C 1
ATOM 2836 O O . CYS B 1 142 ? 5.277 -10.852 -0.805 1 93.31 142 CYS B O 1
ATOM 2838 N N . LEU B 1 143 ? 5.035 -13.086 -1.035 1 93.62 143 LEU B N 1
ATOM 2839 C CA . LEU B 1 143 ? 3.609 -13.039 -0.733 1 93.62 143 LEU B CA 1
ATOM 2840 C C . LEU B 1 143 ? 3.369 -12.539 0.688 1 93.62 143 LEU B C 1
ATOM 2842 O O . LEU B 1 143 ? 2.502 -11.695 0.916 1 93.62 143 LEU B O 1
ATOM 2846 N N . ASN B 1 144 ? 4.098 -13.008 1.598 1 91.94 144 ASN B N 1
ATOM 2847 C CA . ASN B 1 144 ? 3.955 -12.602 2.992 1 91.94 144 ASN B CA 1
ATOM 2848 C C . ASN B 1 144 ? 4.352 -11.141 3.191 1 91.94 144 ASN B C 1
ATOM 2850 O O . ASN B 1 144 ? 3.742 -10.43 3.994 1 91.94 144 ASN B O 1
ATOM 2854 N N . TYR B 1 145 ? 5.395 -10.773 2.6 1 92 145 TYR B N 1
ATOM 2855 C CA . TYR B 1 145 ? 5.836 -9.383 2.686 1 92 145 TYR B CA 1
ATOM 2856 C C . TYR B 1 145 ? 4.754 -8.43 2.193 1 92 145 TYR B C 1
ATOM 2858 O O . TYR B 1 145 ? 4.406 -7.469 2.879 1 92 145 TYR B O 1
ATOM 2866 N N . ILE B 1 146 ? 4.184 -8.68 0.992 1 95.06 146 ILE B N 1
ATOM 2867 C CA . 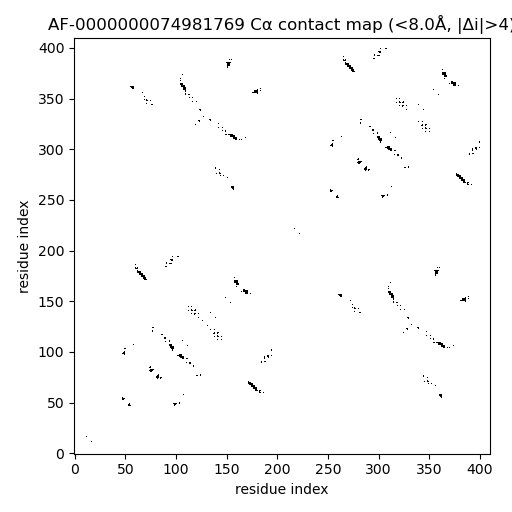ILE B 1 146 ? 3.158 -7.809 0.428 1 95.06 146 ILE B CA 1
ATOM 2868 C C . ILE B 1 146 ? 1.918 -7.828 1.319 1 95.06 146 ILE B C 1
ATOM 2870 O O . ILE B 1 146 ? 1.274 -6.797 1.521 1 95.06 146 ILE B O 1
ATOM 2874 N N . ARG B 1 147 ? 1.561 -8.984 1.835 1 94.94 147 ARG B N 1
ATOM 2875 C CA . ARG B 1 147 ? 0.452 -9.078 2.779 1 94.94 147 ARG B CA 1
ATOM 2876 C C . ARG B 1 147 ? 0.651 -8.125 3.951 1 94.94 147 ARG B C 1
ATOM 2878 O O . ARG B 1 147 ? -0.266 -7.387 4.324 1 94.94 147 ARG B O 1
ATOM 2885 N N . GLN B 1 148 ? 1.806 -8.125 4.484 1 93.38 148 GLN B N 1
ATOM 2886 C CA . GLN B 1 148 ? 2.104 -7.293 5.645 1 93.38 148 GLN B CA 1
ATOM 2887 C C . GLN B 1 148 ? 2.082 -5.812 5.277 1 93.38 148 GLN B C 1
ATOM 2889 O O . GLN B 1 148 ? 1.621 -4.98 6.059 1 93.38 148 GLN B O 1
ATOM 2894 N N . ILE B 1 149 ? 2.57 -5.488 4.105 1 94.81 149 ILE B N 1
ATOM 2895 C CA . ILE B 1 149 ? 2.516 -4.109 3.637 1 94.81 149 ILE B CA 1
ATOM 2896 C C . ILE B 1 149 ? 1.062 -3.662 3.512 1 94.81 149 ILE B C 1
ATOM 2898 O O . ILE B 1 149 ? 0.708 -2.553 3.918 1 94.81 149 ILE B O 1
ATOM 2902 N N . VAL B 1 150 ? 0.219 -4.504 2.92 1 96.06 150 VAL B N 1
ATOM 2903 C CA . VAL B 1 150 ? -1.198 -4.207 2.742 1 96.06 150 VAL B CA 1
ATOM 2904 C C . VAL B 1 150 ? -1.847 -3.951 4.102 1 96.06 150 VAL B C 1
ATOM 2906 O O . VAL B 1 150 ? -2.584 -2.977 4.27 1 96.06 150 VAL B O 1
ATOM 2909 N N . MET B 1 151 ? -1.566 -4.773 5.059 1 94.31 151 MET B N 1
ATOM 2910 C CA . MET B 1 151 ? -2.113 -4.613 6.402 1 94.31 151 MET B CA 1
ATOM 2911 C C . MET B 1 151 ? -1.576 -3.348 7.062 1 94.31 151 MET B C 1
ATOM 2913 O O . MET B 1 151 ? -2.324 -2.617 7.715 1 94.31 151 MET B O 1
ATOM 2917 N N . CYS B 1 152 ? -0.336 -3.125 6.891 1 94.38 152 CYS B N 1
ATOM 2918 C CA . CYS B 1 152 ? 0.292 -1.944 7.469 1 94.38 152 CYS B CA 1
ATOM 2919 C C . CYS B 1 152 ? -0.356 -0.668 6.945 1 94.38 152 CYS B C 1
ATOM 2921 O O . CYS B 1 152 ? -0.584 0.274 7.703 1 94.38 152 CYS B O 1
ATOM 2923 N N . ARG B 1 153 ? -0.64 -0.622 5.715 1 94.25 153 ARG B N 1
ATOM 2924 C CA . ARG B 1 153 ? -1.229 0.568 5.109 1 94.25 153 ARG B CA 1
ATOM 2925 C C . ARG B 1 153 ? -2.705 0.693 5.473 1 94.25 153 ARG B C 1
ATOM 2927 O O . ARG B 1 153 ? -3.219 1.802 5.637 1 94.25 153 ARG B O 1
ATOM 2934 N N . GLY B 1 154 ? -3.385 -0.408 5.547 1 94.75 154 GLY B N 1
ATOM 2935 C CA . GLY B 1 154 ? -4.793 -0.4 5.91 1 94.75 154 GLY B CA 1
ATOM 2936 C C . GLY B 1 154 ? -5.633 0.507 5.031 1 94.75 154 GLY B C 1
ATOM 2937 O O . GLY B 1 154 ? -6.418 1.314 5.531 1 94.75 154 GLY B O 1
ATOM 2938 N N . ASP B 1 155 ? -5.461 0.33 3.746 1 93.69 155 ASP B N 1
ATOM 2939 C CA . ASP B 1 155 ? -6.129 1.202 2.783 1 93.69 155 ASP B CA 1
ATOM 2940 C C . ASP B 1 155 ? -7.645 1.104 2.912 1 93.69 155 ASP B C 1
ATOM 2942 O O . ASP B 1 155 ? -8.211 0.016 2.795 1 93.69 155 ASP B O 1
ATOM 2946 N N . PHE B 1 156 ? -8.297 2.223 3.076 1 94 156 PHE B N 1
ATOM 2947 C CA . PHE B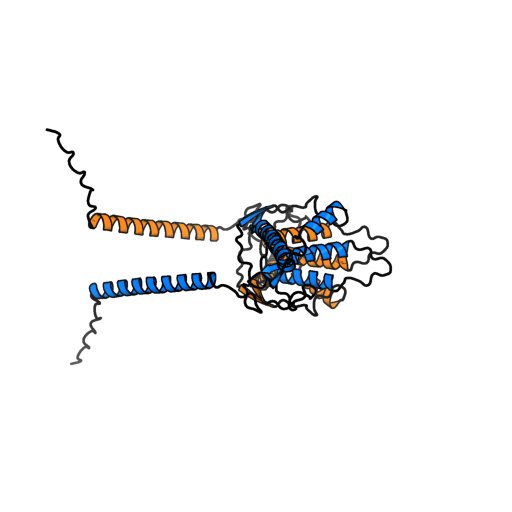 1 156 ? -9.734 2.211 3.32 1 94 156 PHE B CA 1
ATOM 2948 C C . PHE B 1 156 ? -10.477 2.992 2.24 1 94 156 PHE B C 1
ATOM 2950 O O . PHE B 1 156 ? -11.555 3.523 2.484 1 94 156 PHE B O 1
ATOM 2957 N N . GLU B 1 157 ? -9.859 3.125 1.13 1 91.94 157 GLU B N 1
ATOM 2958 C CA . GLU B 1 157 ? -10.531 3.676 -0.044 1 91.94 157 GLU B CA 1
ATOM 2959 C C . GLU B 1 157 ? -11.734 2.826 -0.439 1 91.94 157 GLU B C 1
ATOM 2961 O O . GLU B 1 157 ? -11.664 1.596 -0.423 1 91.94 157 GLU B O 1
ATOM 2966 N N . LEU B 1 158 ? -12.797 3.525 -0.841 1 91.81 158 LEU B N 1
ATOM 2967 C CA . LEU B 1 158 ? -13.992 2.83 -1.299 1 91.81 158 LEU B CA 1
ATOM 2968 C C . LEU B 1 158 ? -13.961 2.621 -2.809 1 91.81 158 LEU B C 1
ATOM 2970 O O . LEU B 1 158 ? -13.648 3.547 -3.561 1 91.81 158 LEU B O 1
ATOM 2974 N N . GLU B 1 159 ? -14.227 1.375 -3.195 1 89.5 159 GLU B N 1
ATOM 2975 C CA . GLU B 1 159 ? -14.297 1.027 -4.609 1 89.5 159 GLU B CA 1
ATOM 2976 C C . GLU B 1 159 ? -15.695 0.553 -4.992 1 89.5 159 GLU B C 1
ATOM 2978 O O . GLU B 1 159 ? -16.188 -0.441 -4.453 1 89.5 159 GLU B O 1
ATOM 2983 N N . SER B 1 160 ? -16.266 1.296 -5.887 1 85.88 160 SER B N 1
ATOM 2984 C CA . SER B 1 160 ? -17.641 1.014 -6.266 1 85.88 160 SER B CA 1
ATOM 2985 C C . SER B 1 160 ? -17.719 -0.105 -7.297 1 85.88 160 SER B C 1
ATOM 2987 O O . SER B 1 160 ? -16.734 -0.377 -7.996 1 85.88 160 SER B O 1
ATOM 2989 N N . PHE B 1 161 ? -18.859 -0.846 -7.27 1 73.62 161 PHE B N 1
ATOM 2990 C CA . PHE B 1 161 ? -19.156 -1.854 -8.281 1 73.62 161 PHE B CA 1
ATOM 2991 C C . PHE B 1 161 ? -19.953 -1.249 -9.43 1 73.62 161 PHE B C 1
ATOM 2993 O O . PHE B 1 161 ? -20.766 -0.345 -9.219 1 73.62 161 PHE B O 1
ATOM 3000 N N . GLN B 1 162 ? -19.406 -1.205 -10.703 1 59.28 162 GLN B N 1
ATOM 3001 C CA . GLN B 1 162 ? -20.125 -0.636 -11.836 1 59.28 162 GLN B CA 1
ATOM 3002 C C . GLN B 1 162 ? -21.578 -1.107 -11.844 1 59.28 162 GLN B C 1
ATOM 3004 O O . GLN B 1 162 ? -22.484 -0.345 -12.195 1 59.28 162 GLN B O 1
ATOM 3009 N N . PHE B 1 163 ? -21.812 -2.395 -11.727 1 50.69 163 PHE B N 1
ATOM 3010 C CA . PHE B 1 163 ? -23.188 -2.879 -11.812 1 50.69 163 PHE B CA 1
ATOM 3011 C C . PHE B 1 163 ? -23.641 -3.443 -10.477 1 50.69 163 PHE B C 1
ATOM 3013 O O . PHE B 1 163 ? -22.828 -3.838 -9.641 1 50.69 163 PHE B O 1
ATOM 3020 N N . ALA B 1 164 ? -24.953 -3.217 -10.18 1 45.38 164 ALA B N 1
ATOM 3021 C CA . ALA B 1 164 ? -25.656 -3.625 -8.969 1 45.38 164 ALA B CA 1
ATOM 3022 C C . ALA B 1 164 ? -25.25 -5.027 -8.539 1 45.38 164 ALA B C 1
ATOM 3024 O O . ALA B 1 164 ? -25.391 -5.395 -7.371 1 45.38 164 ALA B O 1
ATOM 3025 N N . SER B 1 165 ? -25.031 -5.82 -9.484 1 41.75 165 SER B N 1
ATOM 3026 C CA . SER B 1 165 ? -24.797 -7.199 -9.07 1 41.75 165 SER B CA 1
ATOM 3027 C C . SER B 1 165 ? -23.359 -7.395 -8.578 1 41.75 165 SER B C 1
ATOM 3029 O O . SER B 1 165 ? -22.406 -6.992 -9.258 1 41.75 165 SER B O 1
ATOM 3031 N N . HIS B 1 166 ? -23.188 -7.547 -7.395 1 46.56 166 HIS B N 1
ATOM 3032 C CA . HIS B 1 166 ? -21.938 -7.887 -6.734 1 46.56 166 HIS B CA 1
ATOM 3033 C C . HIS B 1 166 ? -21.125 -8.867 -7.578 1 46.56 166 HIS B C 1
ATOM 3035 O O . HIS B 1 166 ? -19.953 -9.133 -7.273 1 46.56 166 HIS B O 1
ATOM 3041 N N . LYS B 1 167 ? -21.781 -9.477 -8.523 1 46.22 167 LYS B N 1
ATOM 3042 C CA . LYS B 1 167 ? -21.109 -10.477 -9.344 1 46.22 167 LYS B CA 1
ATOM 3043 C C . LYS B 1 167 ? -20.25 -9.812 -10.422 1 46.22 167 LYS B C 1
ATOM 3045 O O . LYS B 1 167 ? -19.469 -10.484 -11.094 1 46.22 167 LYS B O 1
ATOM 3050 N N . ASN B 1 168 ? -20.594 -8.469 -10.555 1 48.19 168 ASN B N 1
ATOM 3051 C CA . ASN B 1 168 ? -19.859 -7.809 -11.633 1 48.19 168 ASN B CA 1
ATOM 3052 C C . ASN B 1 168 ? -18.562 -7.188 -11.133 1 48.19 168 ASN B C 1
ATOM 3054 O O . ASN B 1 168 ? -18.438 -6.844 -9.953 1 48.19 168 ASN B O 1
ATOM 3058 N N . PRO B 1 169 ? -17.688 -7.164 -12.039 1 51.34 169 PRO B N 1
ATOM 3059 C CA . PRO B 1 169 ? -16.328 -6.719 -11.695 1 51.34 169 PRO B CA 1
ATOM 3060 C C . PRO B 1 169 ? -16.297 -5.289 -11.156 1 51.34 169 PRO B C 1
ATOM 3062 O O . PRO B 1 169 ? -17.203 -4.496 -11.445 1 51.34 169 PRO B O 1
ATOM 3065 N N . ILE B 1 170 ? -15.703 -4.957 -10.078 1 54.19 170 ILE B N 1
ATOM 3066 C CA . ILE B 1 170 ? -15.375 -3.654 -9.508 1 54.19 170 ILE B CA 1
ATOM 3067 C C . ILE B 1 170 ? -15.094 -2.658 -10.625 1 54.19 170 ILE B C 1
ATOM 3069 O O . ILE B 1 170 ? -14.578 -3.031 -11.688 1 54.19 170 ILE B O 1
ATOM 3073 N N . ASP B 1 171 ? -15.75 -1.471 -10.602 1 55.78 171 ASP B N 1
ATOM 3074 C CA . ASP B 1 171 ? -15.422 -0.417 -11.555 1 55.78 171 ASP B CA 1
ATOM 3075 C C . ASP B 1 171 ? -13.906 -0.288 -11.727 1 55.78 171 ASP B C 1
ATOM 3077 O O . ASP B 1 171 ? -13.203 0.073 -10.781 1 55.78 171 ASP B O 1
ATOM 3081 N N . TRP B 1 172 ? -13.398 -0.827 -12.805 1 57 172 TRP B N 1
ATOM 3082 C CA . TRP B 1 172 ? -12 -0.926 -13.211 1 57 172 TRP B CA 1
ATOM 3083 C C . TRP B 1 172 ? -11.391 0.459 -13.398 1 57 172 TRP B C 1
ATOM 3085 O O . TRP B 1 172 ? -10.172 0.593 -13.523 1 57 172 TRP B O 1
ATOM 3095 N N . HIS B 1 173 ? -12.281 1.477 -13.312 1 60.25 173 HIS B N 1
ATOM 3096 C CA . HIS B 1 173 ? -11.75 2.76 -13.758 1 60.25 173 HIS B CA 1
ATOM 3097 C C . HIS B 1 173 ? -11.797 3.789 -12.633 1 60.25 173 HIS B C 1
ATOM 3099 O O . HIS B 1 173 ? -12.188 4.938 -12.852 1 60.25 173 HIS B O 1
ATOM 3105 N N . GLY B 1 174 ? -11.352 3.418 -11.531 1 72.06 174 GLY B N 1
ATOM 3106 C CA . GLY B 1 174 ? -11.336 4.383 -10.445 1 72.06 174 GLY B CA 1
ATOM 3107 C C . GLY B 1 174 ? -10.195 5.375 -10.539 1 72.06 174 GLY B C 1
ATOM 3108 O O . GLY B 1 174 ? -9.156 5.078 -11.125 1 72.06 174 GLY B O 1
ATOM 3109 N N . ILE B 1 175 ? -10.484 6.648 -10.266 1 78.81 175 ILE B N 1
ATOM 3110 C CA . ILE B 1 175 ? -9.461 7.676 -10.102 1 78.81 175 ILE B CA 1
ATOM 3111 C C . ILE B 1 175 ? -9.047 7.762 -8.633 1 78.81 175 ILE B C 1
ATOM 3113 O O . ILE B 1 175 ? -9.898 7.891 -7.75 1 78.81 175 ILE B O 1
ATOM 3117 N N . TYR B 1 176 ? -7.785 7.617 -8.469 1 85.12 176 TYR B N 1
ATOM 3118 C CA . TYR B 1 176 ? -7.262 7.586 -7.105 1 85.12 176 TYR B CA 1
ATOM 3119 C C . TYR B 1 176 ? -6.336 8.766 -6.848 1 85.12 176 TYR B C 1
ATOM 3121 O O . TYR B 1 176 ? -5.613 9.203 -7.746 1 85.12 176 TYR B O 1
ATOM 3129 N N . GLU B 1 177 ? -6.426 9.281 -5.648 1 88.25 177 GLU B N 1
ATOM 3130 C CA . GLU B 1 177 ? -5.398 10.211 -5.184 1 88.25 177 GLU B CA 1
ATOM 3131 C C . GLU B 1 177 ? -4.152 9.461 -4.715 1 88.25 177 GLU B C 1
ATOM 3133 O O . GLU B 1 177 ? -4.219 8.664 -3.783 1 88.25 177 GLU B O 1
ATOM 3138 N N . CYS B 1 178 ? -3.107 9.727 -5.461 1 93.94 178 CYS B N 1
ATOM 3139 C CA . CYS B 1 178 ? -1.87 8.984 -5.258 1 93.94 178 CYS B CA 1
ATOM 3140 C C . CYS B 1 178 ? -0.721 9.922 -4.91 1 93.94 178 CYS B C 1
ATOM 3142 O O . CYS B 1 178 ? -0.902 11.141 -4.863 1 93.94 178 CYS B O 1
ATOM 3144 N N . ARG B 1 179 ? 0.344 9.336 -4.48 1 94.38 179 ARG B N 1
ATOM 3145 C CA . ARG B 1 179 ? 1.621 10.039 -4.406 1 94.38 179 ARG B CA 1
ATOM 3146 C C . ARG B 1 179 ? 2.479 9.742 -5.637 1 94.38 179 ARG B C 1
ATOM 3148 O O . ARG B 1 179 ? 2.447 8.633 -6.168 1 94.38 179 ARG B O 1
ATOM 3155 N N . ASP B 1 180 ? 3.27 10.688 -6.035 1 93.62 180 ASP B N 1
ATOM 3156 C CA . ASP B 1 180 ? 4.047 10.625 -7.27 1 93.62 180 ASP B CA 1
ATOM 3157 C C . ASP B 1 180 ? 5.094 9.516 -7.207 1 93.62 180 ASP B C 1
ATOM 3159 O O . ASP B 1 180 ? 6.238 9.758 -6.812 1 93.62 180 ASP B O 1
ATOM 3163 N N . TRP B 1 181 ? 4.77 8.414 -7.734 1 94.5 181 TRP B N 1
ATOM 3164 C CA . TRP B 1 181 ? 5.668 7.266 -7.742 1 94.5 181 TRP B CA 1
ATOM 3165 C C . TRP B 1 181 ? 6.852 7.504 -8.672 1 94.5 181 TRP B C 1
ATOM 3167 O O . TRP B 1 181 ? 7.918 6.91 -8.5 1 94.5 181 TRP B O 1
ATOM 3177 N N . GLU B 1 182 ? 6.73 8.297 -9.727 1 94.56 182 GLU B N 1
ATOM 3178 C CA . GLU B 1 182 ? 7.816 8.586 -10.656 1 94.56 182 GLU B CA 1
ATOM 3179 C C . GLU B 1 182 ? 8.977 9.273 -9.945 1 94.56 182 GLU B C 1
ATOM 3181 O O . GLU B 1 182 ? 10.141 9.078 -10.312 1 94.56 182 GLU B O 1
ATOM 3186 N N . ALA B 1 183 ? 8.562 10.094 -9.031 1 95.81 183 ALA B N 1
ATOM 3187 C CA . ALA B 1 183 ? 9.617 10.727 -8.234 1 95.81 183 ALA B CA 1
ATOM 3188 C C . ALA B 1 183 ? 10.492 9.68 -7.547 1 95.81 183 ALA B C 1
ATOM 3190 O O . ALA B 1 183 ? 11.719 9.805 -7.52 1 95.81 183 ALA B O 1
ATOM 3191 N N . VAL B 1 184 ? 9.891 8.656 -6.973 1 95.94 184 VAL B N 1
ATOM 3192 C CA . VAL B 1 184 ? 10.641 7.594 -6.32 1 95.94 184 VAL B CA 1
ATOM 3193 C C . VAL B 1 184 ? 11.508 6.871 -7.352 1 95.94 184 VAL B C 1
ATOM 3195 O O . VAL B 1 184 ? 12.711 6.711 -7.152 1 95.94 184 VAL B O 1
ATOM 3198 N N . TYR B 1 185 ? 10.898 6.504 -8.445 1 95.38 185 TYR B N 1
ATOM 3199 C CA . TYR B 1 185 ? 11.578 5.777 -9.516 1 95.38 185 TYR B CA 1
ATOM 3200 C C . TYR B 1 185 ? 12.781 6.559 -10.031 1 95.38 185 TYR B C 1
ATOM 3202 O O . TYR B 1 185 ? 13.883 6.016 -10.133 1 95.38 185 TYR B O 1
ATOM 3210 N N . ASN B 1 186 ? 12.594 7.793 -10.289 1 95.94 186 ASN B N 1
ATOM 3211 C CA . ASN B 1 186 ? 13.641 8.633 -10.852 1 95.94 186 ASN B CA 1
ATOM 3212 C C . ASN B 1 186 ? 14.766 8.883 -9.852 1 95.94 186 ASN B C 1
ATOM 3214 O O . ASN B 1 186 ? 15.938 8.914 -10.227 1 95.94 186 ASN B O 1
ATOM 3218 N N . ASN B 1 187 ? 14.414 9.125 -8.664 1 97.12 187 ASN B N 1
ATOM 3219 C CA . ASN B 1 187 ? 15.445 9.305 -7.645 1 97.12 187 ASN B CA 1
ATOM 3220 C C . ASN B 1 187 ? 16.266 8.039 -7.453 1 97.12 187 ASN B C 1
ATOM 3222 O O . ASN B 1 187 ? 17.484 8.117 -7.223 1 97.12 187 ASN B O 1
ATOM 3226 N N . VAL B 1 188 ? 15.633 6.844 -7.516 1 96.75 188 VAL B N 1
ATOM 3227 C CA . VAL B 1 188 ? 16.375 5.594 -7.41 1 96.75 188 VAL B CA 1
ATOM 3228 C C . VAL B 1 188 ? 17.344 5.469 -8.578 1 96.75 188 VAL B C 1
ATOM 3230 O O . VAL B 1 188 ? 18.516 5.156 -8.391 1 96.75 188 VAL B O 1
ATOM 3233 N N . LYS B 1 189 ? 16.859 5.684 -9.742 1 96.25 189 LYS B N 1
ATOM 3234 C CA . LYS B 1 189 ? 17.688 5.605 -10.945 1 96.25 189 LYS B CA 1
ATOM 3235 C C . LYS B 1 189 ? 18.891 6.539 -10.844 1 96.25 189 LYS B C 1
ATOM 3237 O O . LYS B 1 189 ? 20.031 6.137 -11.125 1 96.25 189 LYS B O 1
ATOM 3242 N N . GLN B 1 190 ? 18.656 7.754 -10.445 1 96.94 190 GLN B N 1
ATOM 3243 C CA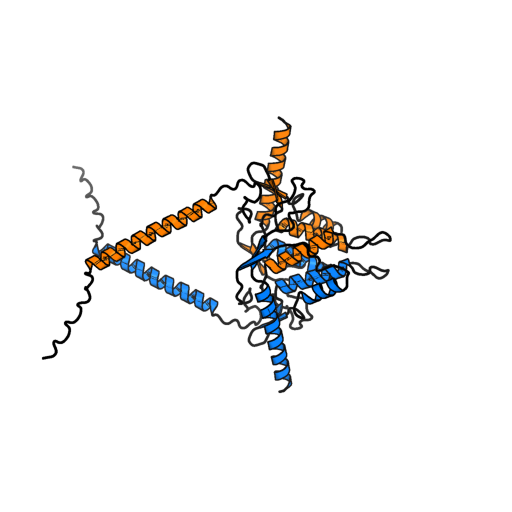 . GLN B 1 190 ? 19.719 8.742 -10.297 1 96.94 190 GLN B CA 1
ATOM 3244 C C . GLN B 1 190 ? 20.734 8.297 -9.242 1 96.94 190 GLN B C 1
ATOM 3246 O O . GLN B 1 190 ? 21.938 8.414 -9.453 1 96.94 190 GLN B O 1
ATOM 3251 N N . ASN B 1 191 ? 20.281 7.848 -8.172 1 97.12 191 ASN B N 1
ATOM 3252 C CA . ASN B 1 191 ? 21.156 7.363 -7.109 1 97.12 191 ASN B CA 1
ATOM 3253 C C . ASN B 1 191 ? 22.062 6.234 -7.602 1 97.12 191 ASN B C 1
ATOM 3255 O O . ASN B 1 191 ? 23.25 6.203 -7.289 1 97.12 191 ASN B O 1
ATOM 3259 N N . GLN B 1 192 ? 21.469 5.289 -8.328 1 95.94 192 GLN B N 1
ATOM 3260 C CA . GLN B 1 192 ? 22.234 4.152 -8.836 1 95.94 192 GLN B CA 1
ATOM 3261 C C . GLN B 1 192 ? 23.281 4.602 -9.844 1 95.94 192 GLN B C 1
ATOM 3263 O O . GLN B 1 192 ? 24.406 4.074 -9.859 1 95.94 192 GLN B O 1
ATOM 3268 N N . GLU B 1 193 ? 22.922 5.543 -10.586 1 96.44 193 GLU B N 1
ATOM 3269 C CA . GLU B 1 193 ? 23.891 6.102 -11.523 1 96.44 193 GLU B CA 1
ATOM 3270 C C . GLU B 1 193 ? 25.062 6.77 -10.789 1 96.44 193 GLU B C 1
ATOM 3272 O O . GLU B 1 193 ? 26.219 6.613 -11.18 1 96.44 193 GLU B O 1
ATOM 3277 N N . GLU B 1 194 ? 24.719 7.52 -9.82 1 96.25 194 GLU B N 1
ATOM 3278 C CA . GLU B 1 194 ? 25.734 8.18 -9.008 1 96.25 194 GLU B CA 1
ATOM 3279 C C . GLU B 1 194 ? 26.641 7.168 -8.328 1 96.25 194 GLU B C 1
ATOM 3281 O O . GLU B 1 194 ? 27.844 7.379 -8.227 1 96.25 194 GLU B O 1
ATOM 3286 N N . TYR B 1 195 ? 26.109 6.133 -7.852 1 96.06 195 TYR B N 1
ATOM 3287 C CA . TYR B 1 195 ? 26.906 5.094 -7.191 1 96.06 195 TYR B CA 1
ATOM 3288 C C . TYR B 1 195 ? 27.844 4.41 -8.18 1 96.06 195 TYR B C 1
ATOM 3290 O O . TYR B 1 195 ? 29 4.141 -7.859 1 96.06 195 TYR B O 1
ATOM 3298 N N . ASP B 1 196 ? 27.234 4.117 -9.344 1 95 196 ASP B N 1
ATOM 3299 C CA . ASP B 1 196 ? 28.062 3.51 -10.383 1 95 196 ASP B CA 1
ATOM 3300 C C . ASP B 1 196 ? 29.266 4.395 -10.719 1 95 196 ASP B C 1
ATOM 3302 O O . ASP B 1 196 ? 30.375 3.9 -10.898 1 95 196 ASP B O 1
ATOM 3306 N N . ALA B 1 197 ? 29.047 5.629 -10.836 1 94.94 197 ALA B N 1
ATOM 3307 C CA . ALA B 1 197 ? 30.125 6.582 -11.109 1 94.94 197 ALA B CA 1
ATOM 3308 C C . ALA B 1 197 ? 31.125 6.613 -9.961 1 94.94 197 ALA B C 1
ATOM 3310 O O . ALA B 1 197 ? 32.344 6.699 -10.188 1 94.94 197 ALA B O 1
ATOM 3311 N N . TRP B 1 198 ? 30.641 6.586 -8.852 1 93.88 198 TRP B N 1
ATOM 3312 C CA . TRP B 1 198 ? 31.484 6.586 -7.664 1 93.88 198 TRP B CA 1
ATOM 3313 C C . TRP B 1 198 ? 32.375 5.359 -7.637 1 93.88 198 TRP B C 1
ATOM 3315 O O . TRP B 1 198 ? 33.562 5.465 -7.324 1 93.88 198 TRP B O 1
ATOM 3325 N N . VAL B 1 199 ? 31.859 4.207 -7.879 1 92.75 199 VAL B N 1
ATOM 3326 C CA . VAL B 1 199 ? 32.625 2.957 -7.895 1 92.75 199 VAL B CA 1
ATOM 3327 C C . VAL B 1 199 ? 33.688 3.021 -8.969 1 92.75 199 VAL B C 1
ATOM 3329 O O . VAL B 1 199 ? 34.844 2.58 -8.75 1 92.75 199 VAL B O 1
ATOM 3332 N N . LYS B 1 200 ? 33.344 3.504 -10.086 1 91.06 200 LYS B N 1
ATOM 3333 C CA . LYS B 1 200 ? 34.281 3.609 -11.188 1 91.06 200 LYS B CA 1
ATOM 3334 C C . LYS B 1 200 ? 35.438 4.559 -10.844 1 91.06 200 LYS B C 1
ATOM 3336 O O . LYS B 1 200 ? 36.594 4.32 -11.227 1 91.06 200 LYS B O 1
ATOM 3341 N N . MET B 1 201 ? 35.125 5.613 -10.164 1 88.69 201 MET B N 1
ATOM 3342 C CA . MET B 1 201 ? 36.156 6.57 -9.766 1 88.69 201 MET B CA 1
ATOM 3343 C C . MET B 1 201 ? 37.031 5.988 -8.68 1 88.69 201 MET B C 1
ATOM 3345 O O . MET B 1 201 ? 38.219 6.328 -8.594 1 88.69 201 MET B O 1
ATOM 3349 N N . GLY B 1 202 ? 36.406 5.336 -7.738 1 76.19 202 GLY B N 1
ATOM 3350 C CA . GLY B 1 202 ? 37.188 4.699 -6.699 1 76.19 202 GLY B CA 1
ATOM 3351 C C . GLY B 1 202 ? 38.125 3.609 -7.23 1 76.19 202 GLY B C 1
ATOM 3352 O O . GLY B 1 202 ? 39.188 3.367 -6.672 1 76.19 202 GLY B O 1
ATOM 3353 N N . LYS B 1 203 ? 37.75 2.879 -8.227 1 66.88 203 LYS B N 1
ATOM 3354 C CA . LYS B 1 203 ? 38.625 1.869 -8.844 1 66.88 203 LYS B CA 1
ATOM 3355 C C . LYS B 1 203 ? 39.781 2.518 -9.586 1 66.88 203 LYS B C 1
ATOM 3357 O O . LYS B 1 203 ? 40.781 1.866 -9.852 1 66.88 203 LYS B O 1
ATOM 3362 N N . LYS B 1 204 ? 39.688 3.68 -9.922 1 65.69 204 LYS B N 1
ATOM 3363 C CA . LYS B 1 204 ? 40.75 4.355 -10.656 1 65.69 204 LYS B CA 1
ATOM 3364 C C . LYS B 1 204 ? 41.844 4.852 -9.719 1 65.69 204 LYS B C 1
ATOM 3366 O O . LYS B 1 204 ? 42.906 5.285 -10.172 1 65.69 204 LYS B O 1
ATOM 3371 N N . HIS B 1 205 ? 41.531 4.887 -8.562 1 53.44 205 HIS B N 1
ATOM 3372 C CA . HIS B 1 205 ? 42.625 5.215 -7.656 1 53.44 205 HIS B CA 1
ATOM 3373 C C . HIS B 1 205 ? 43.094 3.979 -6.895 1 53.44 205 HIS B C 1
ATOM 3375 O O . HIS B 1 205 ? 42.25 3.189 -6.422 1 53.44 205 HIS B O 1
#

InterPro domains:
  IPR021765 Mycotoxin biosynthesis protein UstYa-like [PF11807] (45-184)
  IPR021765 Mycotoxin biosynthesis protein UstYa-like [PTHR33365] (73-195)

Sequence (410 aa):
MRSFPTPMRHPSLSITNLSLIFVCLSLALKVAGTWWIKRQLAELTREHSYIGNDYPEVWPIERKPVLMTFDNPKHFRLDKEDGIAEWAAISPQNGVVHLGPHRQPYTVAMLHQLKCLDVLRGEMVRDRSESYAGPSVLVRHCLNYIRQIVMCRGDFELESFQFASHKNPIDWHGIYECRDWEAVYNNVKQNQEEYDAWVKMGKKHMRSFPTPMRHPSLSITNLSLIFVCLSLALKVAGTWWIKRQLAELTREHSYIGNDYPEVWPIERKPVLMTFDNPKHFRLDKEDGIAEWAAISPQNGVVHLGPHRQPYTVAMLHQLKCLDVLRGEMVRDRSESYAGPSVLVRHCLNYIRQIVMCRGDFELESFQFASHKNPIDWHGIYECRDWEAVYNNVKQNQEEYDAWVKMGKKH

Organism: Psilocybe cubensis (NCBI:txid181762)

Secondary structure (DSSP, 8-state):
---PPP--------HHHHHHHHHHHHHHHHHHHHHHHHHHHHHHH-----BTTBS-SB------EEEEE----S---SSSHHHHHHHHTTSSTT-EEEETTTTEEEEEHHHHHHHHHHHHHHHHT----TT---S-HHHHHHHHHHHHHHHHHT--BEEEBSSSSTTS-B-S--EEEEE-HHHHHHHHHHHHHHHHHHHHHHHT-/---PPP--------HHHHHHHHHHHHHHHHHHHHHHHHHHHHHHH-----BTTBS-SB------EEEEE----S---SSSHHHHHHHHTTSSTT-EEEETTTTEEEEEHHHHHHHHHHHHHHHHT----TT---S-HHHHHHHHHHHHHHHHHT--BEEEBSSSSTTS-B-TT-EEEEE-HHHHHHHHHHHHHHHHHHHHHHHT-

Solvent-accessible surface area (backbone atoms only — not comparable to full-atom values): 23412 Å² total; per-residue (Å²): 136,82,81,74,81,78,80,79,75,69,80,71,72,46,70,65,55,51,50,50,51,50,52,50,51,51,48,49,50,51,52,52,50,52,51,51,49,48,50,50,47,44,61,70,61,53,79,58,65,43,52,91,84,39,50,69,63,49,59,96,69,82,65,50,82,38,79,44,76,43,66,84,59,94,57,68,42,76,79,45,68,69,14,45,52,49,52,64,60,74,36,63,85,88,36,52,32,54,41,56,90,76,46,37,63,27,36,31,45,34,40,53,49,52,50,31,52,41,52,46,47,49,57,54,64,49,82,70,56,96,81,56,86,66,77,49,71,64,48,52,49,33,55,52,50,52,52,50,51,44,43,32,57,34,44,45,37,54,42,52,46,70,44,93,50,83,85,40,67,56,48,56,67,46,75,39,89,23,35,38,31,62,47,56,53,51,52,42,49,50,38,41,50,52,49,53,51,48,52,56,55,54,68,71,97,136,83,79,74,82,78,79,80,75,70,79,73,72,48,71,67,53,49,50,50,50,50,51,51,51,50,49,48,50,51,52,52,49,52,51,51,50,48,50,51,48,44,62,68,60,53,79,59,66,44,53,90,82,39,50,66,64,50,60,94,67,81,66,50,80,38,80,44,74,43,66,83,59,95,56,66,42,76,79,44,70,70,13,45,52,48,51,64,59,72,38,62,86,88,37,50,33,56,42,55,90,76,45,37,63,27,36,30,44,33,40,52,49,53,51,33,52,42,51,47,48,49,56,54,64,50,83,71,55,97,82,56,85,66,77,50,72,64,48,53,50,34,54,53,51,52,51,50,51,45,44,32,58,35,45,45,38,53,41,51,43,70,43,92,49,84,85,41,66,58,47,56,68,46,76,38,89,22,36,37,30,63,48,56,53,50,52,42,48,51,38,40,51,52,49,53,52,48,53,56,55,54,67,72,98

Nearest PDB structures (foldseek):
  7dwx-assembly1_A  TM=2.927E-01  e=4.973E+00  Homo sapiens
  6m1d-assembly1_A  TM=2.133E-01  e=7.796E+00  Homo sapiens
  6m1d-assembly1_A  TM=2.133E-01  e=9.432E+00  Homo sapiens

Foldseek 3Di:
DPPDDDPDPPPPCPPVNVVVVVVVVVVVVVVVVVVVVVVVVCVVVPAFQPPDPGDDPADPFDKDKDKDWFAPDPELDLADPRNLVVLVVPADDPQWFFDHPVRHIDHDPVRLLSVLVSLLSCQVNDDCPPPRPDDDPSNVVNVVSVVVVCVVVVDDDDWAFPDPPPPGDTPRTDMDTDIDVVRVRVVRNVRVVVVVVVVVVVVVD/DPPDPDPDPPPPCPPVNVVVVVVVVVVVVVVVVVVVVVVVVCVVVPAFQPPDPGDDPADPFDKDKDKDWFADDPELDLADPRNLVVLVVPADDPQWFFDHPVRDIDHDPVRLLSVLVSLLSCQVNDDCPPPRPDDDPSNVVNVVSVVVVCVVVVDDDDWAFPDPDPPGDTPRTDMDTDIDVVRVRVVRNVRVVVVVVVVVVVVVD